Protein AF-A0A812K1C2-F1 (afdb_monomer)

pLDDT: mean 72.88, std 22.51, range [20.0, 98.31]

Structure (mmCIF, N/CA/C/O backbone):
data_AF-A0A812K1C2-F1
#
_entry.id   AF-A0A812K1C2-F1
#
loop_
_atom_site.group_PDB
_atom_site.id
_atom_site.type_symbol
_atom_site.label_atom_id
_atom_site.label_alt_id
_atom_site.label_comp_id
_atom_site.label_asym_id
_atom_site.label_entity_id
_atom_site.label_seq_id
_atom_site.pdbx_PDB_ins_code
_atom_site.Cartn_x
_atom_site.Cartn_y
_atom_site.Cartn_z
_atom_site.occupancy
_atom_site.B_iso_or_equiv
_atom_site.auth_seq_id
_atom_site.auth_comp_id
_atom_site.auth_asym_id
_atom_site.auth_atom_id
_atom_site.pdbx_PDB_model_num
ATOM 1 N N . MET A 1 1 ? -21.497 -8.865 16.937 1.00 51.56 1 MET A N 1
ATOM 2 C CA . MET A 1 1 ? -22.643 -8.606 16.027 1.00 51.56 1 MET A CA 1
ATOM 3 C C . MET A 1 1 ? -22.232 -7.848 14.771 1.00 51.56 1 MET A C 1
ATOM 5 O O . MET A 1 1 ? -22.106 -8.499 13.749 1.00 51.56 1 MET A O 1
ATOM 9 N N . HIS A 1 2 ? -21.986 -6.529 14.787 1.00 61.38 2 HIS A N 1
ATOM 10 C CA . HIS A 1 2 ? -21.668 -5.807 13.533 1.00 61.38 2 HIS A CA 1
ATOM 11 C C . HIS A 1 2 ? -20.323 -6.199 12.898 1.00 61.38 2 HIS A C 1
ATOM 13 O O . HIS A 1 2 ? -20.163 -6.106 11.685 1.00 61.38 2 HIS A O 1
ATOM 19 N N . GLU A 1 3 ? -19.363 -6.646 13.707 1.00 65.81 3 GLU A N 1
ATOM 20 C CA . GLU A 1 3 ? -18.074 -7.149 13.226 1.00 65.81 3 GLU A CA 1
ATOM 21 C C . GLU A 1 3 ? -18.211 -8.500 12.513 1.00 65.81 3 GLU A C 1
ATOM 23 O O . GLU A 1 3 ? -17.747 -8.636 11.386 1.00 65.81 3 GLU A O 1
ATOM 28 N N . ASP A 1 4 ? -18.906 -9.464 13.122 1.00 67.19 4 ASP A N 1
ATOM 29 C CA . ASP A 1 4 ? -19.136 -10.796 12.543 1.00 67.19 4 ASP A CA 1
ATOM 30 C C . ASP A 1 4 ? -19.946 -10.712 11.242 1.00 67.19 4 ASP A C 1
ATOM 32 O O . ASP A 1 4 ? -19.647 -11.402 10.268 1.00 67.19 4 ASP A O 1
ATOM 36 N N . LEU A 1 5 ? -20.930 -9.804 11.201 1.00 67.12 5 LEU A N 1
ATOM 37 C CA . LEU A 1 5 ? -21.699 -9.497 9.995 1.00 67.12 5 LEU A CA 1
ATOM 38 C C . LEU A 1 5 ? -20.804 -8.933 8.886 1.00 67.12 5 LEU A C 1
ATOM 40 O O . LEU A 1 5 ? -20.883 -9.391 7.749 1.00 67.12 5 LEU A O 1
ATOM 44 N N . TYR A 1 6 ? -19.921 -7.985 9.209 1.00 77.19 6 TYR A N 1
ATOM 45 C CA . TYR A 1 6 ? -18.984 -7.437 8.230 1.00 77.19 6 TYR A CA 1
ATOM 46 C C . TYR A 1 6 ? -17.984 -8.484 7.740 1.00 77.19 6 TYR A C 1
ATOM 48 O O . TYR A 1 6 ? -17.755 -8.571 6.541 1.00 77.19 6 TYR A O 1
ATOM 56 N N . LEU A 1 7 ? -17.419 -9.304 8.631 1.00 76.44 7 LEU A N 1
ATOM 57 C CA . LEU A 1 7 ? -16.503 -10.379 8.248 1.00 76.44 7 LEU A CA 1
ATOM 58 C C . LEU A 1 7 ? -17.181 -11.387 7.313 1.00 76.44 7 LEU A C 1
ATOM 60 O O . LEU A 1 7 ? -16.574 -11.778 6.319 1.00 76.44 7 LEU A O 1
ATOM 64 N N . GLY A 1 8 ? -18.439 -11.751 7.583 1.00 71.25 8 GLY A N 1
ATOM 65 C CA . GLY A 1 8 ? -19.233 -12.617 6.708 1.00 71.25 8 GLY A CA 1
ATOM 66 C C . GLY A 1 8 ? -19.495 -12.006 5.327 1.00 71.25 8 GLY A C 1
ATOM 67 O O . GLY A 1 8 ? -19.331 -12.677 4.308 1.00 71.25 8 GLY A O 1
ATOM 68 N N . GLU A 1 9 ? -19.844 -10.718 5.265 1.00 75.00 9 GLU A N 1
ATOM 69 C CA . GLU A 1 9 ? -20.015 -9.997 3.995 1.00 75.00 9 GLU A CA 1
ATOM 70 C C . GLU A 1 9 ? -18.700 -9.851 3.222 1.00 75.00 9 GLU A C 1
ATOM 72 O O . GLU A 1 9 ? -18.677 -9.979 1.997 1.00 75.00 9 GLU A O 1
ATOM 77 N N . LEU A 1 10 ? -17.603 -9.610 3.941 1.00 76.69 10 LEU A N 1
ATOM 78 C CA . LEU A 1 10 ? -16.287 -9.337 3.383 1.00 76.69 10 LEU A CA 1
ATOM 79 C C . LEU A 1 10 ? -15.736 -10.532 2.594 1.00 76.69 10 LEU A C 1
ATOM 81 O O . LEU A 1 10 ? -15.141 -10.357 1.530 1.00 76.69 10 LEU A O 1
ATOM 85 N N . VAL A 1 11 ? -15.926 -11.749 3.103 1.00 78.38 11 VAL A N 1
ATOM 86 C CA . VAL A 1 11 ? -15.395 -12.973 2.482 1.00 78.38 11 VAL A CA 1
ATOM 87 C C . VAL A 1 11 ? -16.332 -13.570 1.427 1.00 78.38 11 VAL A C 1
ATOM 89 O O . VAL A 1 11 ? -15.877 -14.251 0.500 1.00 78.38 11 VAL A O 1
ATOM 92 N N . GLY A 1 12 ? -17.627 -13.248 1.506 1.00 78.31 12 GLY A N 1
ATOM 93 C CA . GLY A 1 12 ? -18.656 -13.742 0.595 1.00 78.31 12 GLY A CA 1
ATOM 94 C C . GLY A 1 12 ? -18.873 -15.257 0.701 1.00 78.31 12 GLY A C 1
ATOM 95 O O . GLY A 1 12 ? -18.413 -15.914 1.622 1.00 78.31 12 GLY A O 1
ATOM 96 N N . LYS A 1 13 ? -19.574 -15.852 -0.274 1.00 76.19 13 LYS A N 1
ATOM 97 C CA . LYS A 1 13 ? -19.960 -17.282 -0.225 1.00 76.19 13 LYS A CA 1
ATOM 98 C C . LYS A 1 13 ? -18.829 -18.276 -0.505 1.00 76.19 13 LYS A C 1
ATOM 100 O O . LYS A 1 13 ? -19.047 -19.473 -0.395 1.00 76.19 13 LYS A O 1
ATOM 105 N N . SER A 1 14 ? -17.680 -17.806 -0.991 1.00 81.25 14 SER A N 1
ATOM 106 C CA . SER A 1 14 ? -16.596 -18.683 -1.473 1.00 81.25 14 SER A CA 1
ATOM 107 C C . SER A 1 14 ? -15.481 -18.874 -0.449 1.00 81.25 14 SER A C 1
ATOM 109 O 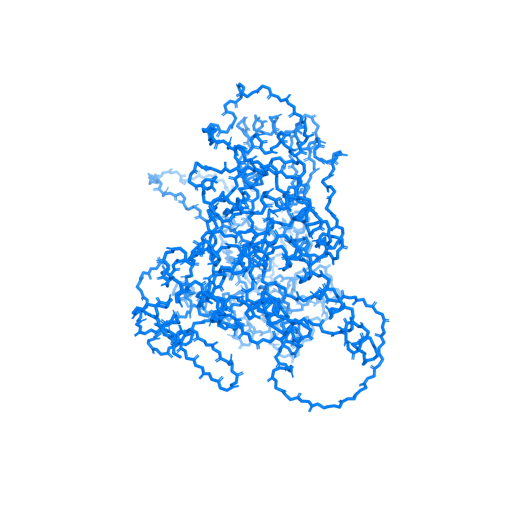O . SER A 1 14 ? -14.630 -19.744 -0.631 1.00 81.25 14 SER A O 1
ATOM 111 N N . LEU A 1 15 ? -15.509 -18.116 0.640 1.00 90.00 15 LEU A N 1
ATOM 112 C CA . LEU A 1 15 ? -14.499 -18.103 1.683 1.00 90.00 15 LEU A CA 1
ATOM 113 C C . LEU A 1 15 ? -15.193 -17.988 3.039 1.00 90.00 15 LEU A C 1
ATOM 115 O O . LEU A 1 15 ? -16.341 -17.565 3.119 1.00 90.00 15 LEU A O 1
ATOM 119 N N . GLU A 1 16 ? -14.490 -18.340 4.101 1.00 91.19 16 GLU A N 1
ATOM 120 C CA . GLU A 1 16 ? -14.975 -18.177 5.468 1.00 91.19 16 GLU A CA 1
ATOM 121 C C . GLU A 1 16 ? -13.846 -17.679 6.373 1.00 91.19 16 GLU A C 1
ATOM 123 O O . GLU A 1 16 ? -12.668 -17.944 6.119 1.00 91.19 16 GLU A O 1
ATOM 128 N N . VAL A 1 17 ? -14.206 -16.951 7.429 1.00 89.25 17 VAL A N 1
ATOM 129 C CA . VAL A 1 17 ? -13.263 -16.538 8.473 1.00 89.25 17 VAL A CA 1
ATOM 130 C C . VAL A 1 17 ? -13.409 -17.491 9.644 1.00 89.25 17 VAL A C 1
ATOM 132 O O . VAL A 1 17 ? -14.507 -17.655 10.173 1.00 89.25 17 VAL A O 1
ATOM 135 N N . ARG A 1 18 ? -12.302 -18.087 10.083 1.00 88.50 18 ARG A N 1
ATOM 136 C CA . ARG A 1 18 ? -12.262 -18.895 11.308 1.00 88.50 18 ARG A CA 1
ATOM 137 C C . ARG A 1 18 ? -11.234 -18.314 12.263 1.00 88.50 18 ARG A C 1
ATOM 139 O O . ARG A 1 18 ? -10.242 -17.741 11.826 1.00 88.50 18 ARG A O 1
ATOM 146 N N . SER A 1 19 ? -11.476 -18.458 13.561 1.00 84.50 19 SER A N 1
ATOM 147 C CA . SER A 1 19 ? -10.510 -18.076 14.595 1.00 84.50 19 SER A CA 1
ATOM 148 C C . SER A 1 19 ? -9.951 -19.325 15.262 1.00 84.50 19 SER A C 1
ATOM 150 O O . SER A 1 19 ? -10.722 -20.194 15.663 1.00 84.50 19 SER A O 1
ATOM 152 N N . THR A 1 20 ? -8.633 -19.401 15.413 1.00 78.06 20 THR A N 1
ATOM 153 C CA . THR A 1 20 ? -7.959 -20.428 16.212 1.00 78.06 20 THR A CA 1
ATOM 154 C C . THR A 1 20 ? -7.197 -19.775 17.368 1.00 78.06 20 THR A C 1
ATOM 156 O O . THR A 1 20 ? -6.711 -18.649 17.220 1.00 78.06 20 THR A O 1
ATOM 159 N N . PRO A 1 21 ? -7.059 -20.446 18.527 1.00 73.62 21 PRO A N 1
ATOM 160 C CA . PRO A 1 21 ? -6.290 -19.908 19.653 1.00 73.62 21 PRO A CA 1
ATOM 161 C C . PRO A 1 21 ? -4.823 -19.621 19.304 1.00 73.62 21 PRO A C 1
ATOM 163 O O . PRO A 1 21 ? -4.216 -18.714 19.864 1.00 73.62 21 PRO A O 1
ATOM 166 N N . GLU A 1 22 ? -4.257 -20.394 18.377 1.00 73.19 22 GLU A N 1
ATOM 167 C CA . GLU A 1 22 ? -2.833 -20.367 18.040 1.00 73.19 22 GLU A CA 1
ATOM 168 C C . GLU A 1 22 ? -2.488 -19.332 16.967 1.00 73.19 22 GLU A C 1
ATOM 170 O O . GLU A 1 22 ? -1.440 -18.696 17.055 1.00 73.19 22 GLU A O 1
ATOM 175 N N . ARG A 1 23 ? -3.353 -19.162 15.955 1.00 70.62 23 ARG A N 1
ATOM 176 C CA . ARG A 1 23 ? -3.088 -18.307 14.782 1.00 70.62 23 ARG A CA 1
ATOM 177 C C . ARG A 1 23 ? -3.986 -17.076 14.704 1.00 70.62 23 ARG A C 1
ATOM 179 O O . ARG A 1 23 ? -3.799 -16.239 13.831 1.00 70.62 23 ARG A O 1
ATOM 186 N N . GLY A 1 24 ? -4.948 -16.932 15.614 1.00 82.06 24 GLY A N 1
ATOM 187 C CA . GLY A 1 24 ? -5.941 -15.868 15.533 1.00 82.06 24 GLY A CA 1
ATOM 188 C C . GLY A 1 24 ? -6.900 -16.101 14.367 1.00 82.06 24 GLY A C 1
ATOM 189 O O . GLY A 1 24 ? -7.344 -17.225 14.140 1.00 82.06 24 GLY A O 1
ATOM 190 N N . ARG A 1 25 ? -7.265 -15.036 13.648 1.00 85.50 25 ARG A N 1
ATOM 191 C CA . ARG A 1 25 ? -8.175 -15.126 12.496 1.00 85.50 25 ARG A CA 1
ATOM 192 C C . AR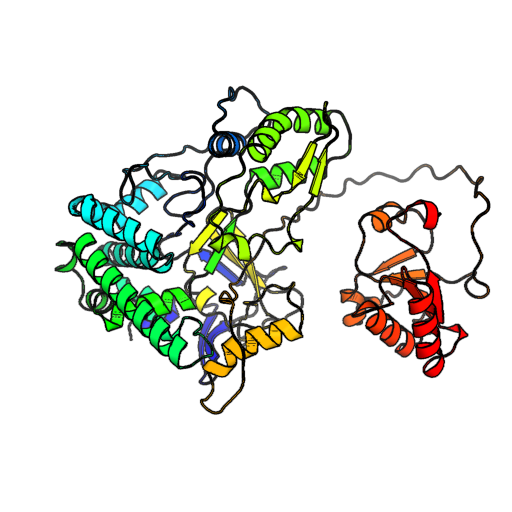G A 1 25 ? -7.429 -15.639 11.269 1.00 85.50 25 ARG A C 1
ATOM 194 O O . ARG A 1 25 ? -6.306 -15.223 11.023 1.00 85.50 25 ARG A O 1
ATOM 201 N N . GLY A 1 26 ? -8.077 -16.505 10.503 1.00 88.31 26 GLY A N 1
ATOM 202 C CA . GLY A 1 26 ? -7.589 -17.016 9.229 1.00 88.31 26 GLY A CA 1
ATOM 203 C C . GLY A 1 26 ? -8.703 -17.062 8.189 1.00 88.31 26 GLY A C 1
ATOM 204 O O . GLY A 1 26 ? -9.886 -17.181 8.529 1.00 88.31 26 GLY A O 1
ATOM 205 N N . LEU A 1 27 ? -8.317 -16.978 6.920 1.00 91.75 27 LEU A N 1
ATOM 206 C CA . LEU A 1 27 ? -9.202 -17.107 5.767 1.00 91.75 27 LEU A CA 1
ATOM 207 C C . LEU A 1 27 ? -9.172 -18.548 5.252 1.00 91.75 27 LEU A C 1
ATOM 209 O O . LEU A 1 27 ? -8.099 -19.088 5.014 1.00 91.75 27 LEU A O 1
ATOM 213 N N . TYR A 1 28 ? -10.331 -19.169 5.055 1.00 93.31 28 TYR A N 1
ATOM 214 C CA . TYR A 1 28 ? -10.440 -20.575 4.658 1.00 93.31 28 TYR A CA 1
ATOM 215 C C . TYR A 1 28 ? -11.258 -20.718 3.375 1.00 93.31 28 TYR A C 1
ATOM 217 O O . TYR A 1 28 ? -12.213 -19.973 3.136 1.00 93.31 28 TYR A O 1
ATOM 225 N N . ALA A 1 29 ? -10.884 -21.681 2.534 1.00 92.88 29 ALA A N 1
ATOM 226 C CA . ALA A 1 29 ? -11.627 -22.000 1.321 1.00 92.88 29 ALA A CA 1
ATOM 227 C C . ALA A 1 29 ? -12.909 -22.771 1.657 1.00 92.88 29 ALA A C 1
ATOM 229 O O . ALA A 1 29 ? -12.854 -23.789 2.335 1.00 92.88 29 ALA A O 1
ATOM 230 N N . THR A 1 30 ? -14.060 -22.359 1.124 1.00 92.19 30 THR A N 1
ATOM 231 C CA . THR A 1 30 ? -15.319 -23.136 1.272 1.00 92.19 30 THR A CA 1
ATOM 232 C C . THR A 1 30 ? -15.575 -24.073 0.091 1.00 92.19 30 THR A C 1
ATOM 234 O O . THR A 1 30 ? -16.379 -24.997 0.175 1.00 92.19 30 THR A O 1
ATOM 237 N N . LYS A 1 31 ? -14.874 -23.849 -1.024 1.00 89.94 31 LYS A N 1
ATOM 238 C CA . LYS A 1 31 ? -14.957 -24.632 -2.257 1.00 89.94 31 LYS A CA 1
ATOM 239 C C . LYS A 1 31 ? -13.585 -24.725 -2.915 1.00 89.94 31 LYS A C 1
ATOM 241 O O . LYS A 1 31 ? -12.725 -23.879 -2.675 1.00 89.94 31 LYS A O 1
ATOM 246 N N . ARG A 1 32 ? -13.405 -25.723 -3.781 1.00 89.56 32 ARG A N 1
ATOM 247 C CA . ARG A 1 32 ? -12.195 -25.852 -4.598 1.00 89.56 32 ARG A CA 1
ATOM 248 C C . ARG A 1 32 ? -12.115 -24.695 -5.612 1.00 89.56 32 ARG A C 1
ATOM 250 O O . ARG A 1 32 ? -13.119 -24.445 -6.290 1.00 89.56 32 ARG A O 1
ATOM 257 N N . PRO A 1 33 ? -10.979 -23.985 -5.727 1.00 86.69 33 PRO A N 1
ATOM 258 C CA . PRO A 1 33 ? -10.772 -22.989 -6.775 1.00 86.69 33 PRO A CA 1
ATOM 259 C C . PRO A 1 33 ? -10.790 -23.620 -8.175 1.00 86.69 33 PRO A C 1
ATOM 261 O O . PRO A 1 33 ? -10.485 -24.801 -8.338 1.00 86.69 33 PRO A O 1
ATOM 264 N N . VAL A 1 34 ? -11.158 -22.834 -9.189 1.00 82.50 34 VAL A N 1
ATOM 265 C CA . VAL A 1 34 ? -11.259 -23.279 -10.590 1.00 82.50 34 VAL A CA 1
ATOM 266 C C . VAL A 1 34 ? -10.359 -22.398 -11.463 1.00 82.50 34 VAL A C 1
ATOM 268 O O . VAL A 1 34 ? -10.327 -21.184 -11.270 1.00 82.50 34 VAL A O 1
ATOM 271 N N . GLY A 1 35 ? -9.650 -22.999 -12.426 1.00 79.75 35 GLY A N 1
ATOM 272 C CA . GLY A 1 35 ? -8.746 -22.314 -13.365 1.00 79.75 35 GLY A CA 1
ATOM 273 C C . GLY A 1 35 ? -7.274 -22.726 -13.218 1.00 79.75 35 GLY A C 1
ATOM 274 O O . GLY A 1 35 ? -6.915 -23.433 -12.279 1.00 79.75 35 GLY A O 1
ATOM 275 N N . GLN A 1 36 ? -6.425 -22.292 -14.157 1.00 76.31 36 GLN A N 1
ATOM 276 C CA . GLN A 1 36 ? -4.967 -22.477 -14.115 1.00 76.31 36 GLN A CA 1
ATOM 277 C C . GLN A 1 36 ? -4.241 -21.200 -14.596 1.00 76.31 36 GLN A C 1
ATOM 279 O O . GLN A 1 36 ? -4.304 -20.906 -15.791 1.00 76.31 36 GLN A O 1
ATOM 284 N N . PRO A 1 37 ? -3.551 -20.451 -13.706 1.00 76.00 37 PRO A N 1
ATOM 285 C CA . PRO A 1 37 ? -3.630 -20.544 -12.243 1.00 76.00 37 PRO A CA 1
ATOM 286 C C . PRO A 1 37 ? -5.033 -20.161 -11.741 1.00 76.00 37 PRO A C 1
ATOM 288 O O . PRO A 1 37 ? -5.716 -19.328 -12.339 1.00 76.00 37 PRO A O 1
ATOM 291 N N . ALA A 1 38 ? -5.498 -20.786 -10.658 1.00 88.38 38 ALA A N 1
ATOM 292 C CA . ALA A 1 38 ? -6.827 -20.494 -10.130 1.00 88.38 38 ALA A CA 1
ATOM 293 C C . ALA A 1 38 ? -6.837 -19.146 -9.392 1.00 88.38 38 ALA A C 1
ATOM 295 O O . ALA A 1 38 ? -6.078 -18.935 -8.443 1.00 88.38 38 ALA A O 1
ATOM 296 N N . LEU A 1 39 ? -7.730 -18.244 -9.803 1.00 91.81 39 LEU A N 1
ATOM 297 C CA . LEU A 1 39 ? -7.978 -16.978 -9.117 1.00 91.81 39 LEU A CA 1
ATOM 298 C C . LEU A 1 39 ? -8.861 -17.222 -7.888 1.00 91.81 39 LEU A C 1
ATOM 300 O O . LEU A 1 39 ? -10.021 -17.614 -8.022 1.00 91.81 39 LEU A O 1
ATOM 304 N N . ILE A 1 40 ? -8.334 -16.959 -6.691 1.00 92.19 40 ILE A N 1
ATOM 305 C CA . ILE A 1 40 ? -9.092 -17.077 -5.439 1.00 92.19 40 ILE A CA 1
ATOM 306 C C . ILE A 1 40 ? -10.018 -15.870 -5.287 1.00 92.19 40 ILE A C 1
ATOM 308 O O . ILE A 1 40 ? -11.229 -16.023 -5.115 1.00 92.19 40 ILE A O 1
ATOM 312 N N . PHE A 1 41 ? -9.454 -14.661 -5.342 1.00 91.88 41 PHE A N 1
ATOM 313 C CA . PHE A 1 41 ? -10.212 -13.415 -5.340 1.00 91.88 41 PHE A CA 1
ATOM 314 C C . PHE A 1 41 ? -9.386 -12.219 -5.805 1.00 91.88 41 PHE A C 1
ATOM 316 O O . PHE A 1 41 ? -8.159 -12.244 -5.800 1.00 91.88 41 PHE A O 1
ATOM 323 N N . THR A 1 42 ? -10.095 -11.145 -6.148 1.00 91.25 42 THR A N 1
ATOM 324 C CA . THR A 1 42 ? -9.523 -9.812 -6.342 1.00 91.25 42 THR A CA 1
ATOM 325 C C . THR A 1 42 ? -10.031 -8.857 -5.274 1.00 91.25 42 THR A C 1
ATOM 327 O O . THR A 1 42 ? -11.198 -8.943 -4.877 1.00 91.25 42 THR A O 1
ATOM 330 N N . GLU A 1 43 ? -9.205 -7.907 -4.852 1.00 89.94 43 GLU A N 1
ATOM 331 C CA . GLU A 1 43 ? -9.591 -6.891 -3.871 1.00 89.94 43 GLU A CA 1
ATOM 332 C C . GLU A 1 43 ? -8.936 -5.542 -4.203 1.00 89.94 43 GLU A C 1
ATOM 334 O O . GLU A 1 43 ? -7.799 -5.480 -4.656 1.00 89.94 43 GLU A O 1
ATOM 339 N N . SER A 1 44 ? -9.669 -4.444 -4.018 1.00 89.31 44 SER A N 1
ATOM 340 C CA . SER A 1 44 ? -9.096 -3.089 -4.051 1.00 89.31 44 SER A CA 1
ATOM 341 C C . SER A 1 44 ? -8.751 -2.652 -2.635 1.00 89.31 44 SER A C 1
ATOM 343 O O . SER A 1 44 ? -9.394 -3.099 -1.687 1.00 89.31 44 SER A O 1
ATOM 345 N N . SER A 1 45 ? -7.807 -1.725 -2.488 1.00 89.69 45 SER A N 1
ATOM 346 C CA . SER A 1 45 ? -7.513 -1.159 -1.172 1.00 89.69 45 SER A CA 1
ATOM 347 C C . SER A 1 45 ? -8.749 -0.520 -0.526 1.00 89.69 45 SER A C 1
ATOM 349 O O . SER A 1 45 ? -9.635 0.011 -1.207 1.00 89.69 45 SER A O 1
ATOM 351 N N . LEU A 1 46 ? -8.817 -0.563 0.805 1.00 89.81 46 LEU A N 1
ATOM 352 C CA . LEU A 1 46 ? -9.921 -0.022 1.592 1.00 89.81 46 LEU A CA 1
ATOM 353 C C . LEU A 1 46 ? -10.124 1.468 1.280 1.00 89.81 46 LEU A C 1
ATOM 355 O O . LEU A 1 46 ? -9.211 2.284 1.422 1.00 89.81 46 LEU A O 1
ATOM 359 N N . GLY A 1 47 ? -11.319 1.817 0.798 1.00 85.12 47 GLY A N 1
ATOM 360 C CA . GLY A 1 47 ? -11.643 3.174 0.346 1.00 85.12 47 GLY A CA 1
ATOM 361 C C . GLY A 1 47 ? -10.818 3.667 -0.850 1.00 85.12 47 GLY A C 1
ATOM 362 O O . GLY A 1 47 ? -10.796 4.867 -1.114 1.00 85.12 47 GLY A O 1
ATOM 363 N N . LYS A 1 48 ? -10.116 2.766 -1.554 1.00 84.75 48 LYS A N 1
ATOM 364 C CA . LYS A 1 48 ? -9.076 3.073 -2.549 1.00 84.75 48 LYS A CA 1
ATOM 365 C C . LYS A 1 48 ? -7.978 3.982 -1.997 1.00 84.75 48 LYS A C 1
ATOM 367 O O . LYS A 1 48 ? -7.393 4.752 -2.750 1.00 84.75 48 LYS A O 1
ATOM 372 N N . ILE A 1 49 ? -7.735 3.948 -0.686 1.00 87.25 49 ILE A N 1
ATOM 373 C CA . ILE A 1 49 ? -6.761 4.816 -0.035 1.00 87.25 49 ILE A CA 1
ATOM 374 C C . ILE A 1 49 ? -5.395 4.144 -0.057 1.00 87.25 49 ILE A C 1
ATOM 376 O O . ILE A 1 49 ? -5.172 3.137 0.613 1.00 87.25 49 ILE A O 1
ATOM 380 N N . ILE A 1 50 ? -4.459 4.773 -0.766 1.00 86.38 50 ILE A N 1
ATOM 381 C CA . ILE A 1 50 ? -3.036 4.452 -0.693 1.00 86.38 50 ILE A CA 1
ATOM 382 C C . ILE A 1 50 ? -2.278 5.642 -0.096 1.00 86.38 50 ILE A C 1
ATOM 384 O O . ILE A 1 50 ? -2.481 6.812 -0.451 1.00 86.38 50 ILE A O 1
ATOM 388 N N . GLN A 1 51 ? -1.398 5.355 0.860 1.00 86.06 51 GLN A N 1
ATOM 389 C CA . GLN A 1 51 ? -0.461 6.322 1.410 1.00 86.06 51 GLN A CA 1
ATOM 390 C C . GLN A 1 51 ? 0.919 6.110 0.790 1.00 86.06 51 GLN A C 1
ATOM 392 O O . GLN A 1 51 ? 1.681 5.265 1.241 1.00 86.06 51 GLN A O 1
ATOM 397 N N . VAL A 1 52 ? 1.234 6.899 -0.237 1.00 76.38 52 VAL A N 1
ATOM 398 C CA . VAL A 1 52 ? 2.547 6.889 -0.903 1.00 76.38 52 VAL A CA 1
ATOM 399 C C . VAL A 1 52 ? 3.642 7.368 0.060 1.00 76.38 52 VAL A C 1
ATOM 401 O O . VAL A 1 52 ? 3.401 8.278 0.868 1.00 76.38 52 VAL A O 1
ATOM 404 N N . SER A 1 53 ? 4.829 6.758 -0.026 1.00 68.00 53 SER A N 1
ATOM 405 C CA . SER A 1 53 ? 5.997 7.147 0.773 1.00 68.00 53 SER A CA 1
ATOM 406 C C . SER A 1 53 ? 6.417 8.599 0.468 1.00 68.00 53 SER A C 1
ATOM 408 O O . SER A 1 53 ? 6.321 9.041 -0.684 1.00 68.00 53 SER A O 1
ATOM 410 N N . PRO A 1 54 ? 6.864 9.383 1.472 1.00 60.38 54 PRO A N 1
ATOM 411 C CA . PRO A 1 54 ? 7.317 10.760 1.275 1.00 60.38 54 PRO A CA 1
ATOM 412 C C . PRO A 1 54 ? 8.525 10.917 0.341 1.00 60.38 54 PRO A C 1
ATOM 414 O O . PRO A 1 54 ? 8.709 12.022 -0.167 1.00 60.38 54 PRO A O 1
ATOM 417 N N . CYS A 1 55 ? 9.315 9.856 0.134 1.00 53.44 55 CYS A N 1
ATOM 418 C CA . CYS A 1 55 ? 10.560 9.867 -0.640 1.00 53.44 55 CYS A CA 1
ATOM 419 C C . CYS A 1 55 ? 10.353 10.072 -2.152 1.00 53.44 55 CYS A C 1
ATOM 421 O O . CYS A 1 55 ? 11.277 10.449 -2.864 1.00 53.44 55 CYS A O 1
ATOM 423 N N . TYR A 1 56 ? 9.135 9.884 -2.671 1.00 60.47 56 TYR A N 1
ATOM 424 C CA . TYR A 1 56 ? 8.866 10.105 -4.092 1.00 60.47 56 TYR A CA 1
ATOM 425 C C . TYR A 1 56 ? 8.614 11.581 -4.399 1.00 60.47 56 TYR A C 1
ATOM 427 O O . TYR A 1 56 ? 7.792 12.248 -3.755 1.00 60.47 56 TYR A O 1
ATOM 435 N N . LYS A 1 57 ? 9.251 12.082 -5.471 1.00 60.75 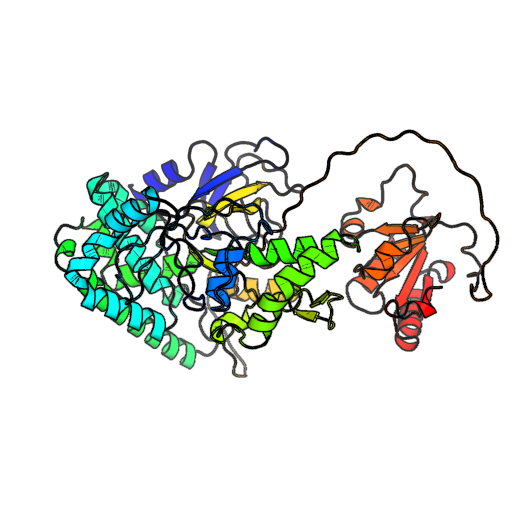57 LYS A N 1
ATOM 436 C CA . LYS A 1 57 ? 8.864 13.359 -6.084 1.00 60.75 57 LYS A CA 1
ATOM 437 C C . LYS A 1 57 ? 7.359 13.318 -6.363 1.00 60.75 57 LYS A C 1
ATOM 439 O O . LYS A 1 57 ? 6.845 12.434 -7.049 1.00 60.75 57 LYS A O 1
ATOM 444 N N . ARG A 1 58 ? 6.637 14.266 -5.764 1.00 64.50 58 ARG A N 1
ATOM 445 C CA . ARG A 1 58 ? 5.171 14.311 -5.803 1.00 64.50 58 ARG A CA 1
ATOM 446 C C . ARG A 1 58 ? 4.675 14.350 -7.243 1.00 64.50 58 ARG A C 1
ATOM 448 O O . ARG A 1 58 ? 5.148 15.161 -8.032 1.00 64.50 58 ARG A O 1
ATOM 455 N N . GLY A 1 59 ? 3.664 13.534 -7.527 1.00 72.75 59 GLY A N 1
ATOM 456 C CA . GLY A 1 59 ? 2.921 13.575 -8.783 1.00 72.75 59 GLY A CA 1
ATOM 457 C C . GLY A 1 59 ? 3.092 12.359 -9.687 1.00 72.75 59 GLY A C 1
ATOM 458 O O . GLY A 1 59 ? 2.399 12.277 -10.683 1.00 72.75 59 GLY A O 1
ATOM 459 N N . LEU A 1 60 ? 3.939 11.390 -9.349 1.00 80.25 60 LEU A N 1
ATOM 460 C CA . LEU A 1 60 ? 4.117 10.201 -10.194 1.00 80.25 60 LEU A CA 1
ATOM 461 C C . LEU A 1 60 ? 3.014 9.143 -10.020 1.00 80.25 60 LEU A C 1
ATOM 463 O O . LEU A 1 60 ? 2.870 8.257 -10.853 1.00 80.25 60 LEU A O 1
ATOM 467 N N . ALA A 1 61 ? 2.209 9.253 -8.963 1.00 83.81 61 ALA A N 1
ATOM 468 C CA . ALA A 1 61 ? 1.092 8.361 -8.682 1.00 83.81 61 ALA A CA 1
ATOM 469 C C . ALA A 1 61 ? -0.142 9.143 -8.211 1.00 83.81 61 ALA A C 1
ATOM 471 O O . ALA A 1 61 ? -0.038 10.226 -7.622 1.00 83.81 61 ALA A O 1
ATOM 472 N N . CYS A 1 62 ? -1.323 8.575 -8.453 1.00 87.38 62 CYS A N 1
ATOM 473 C CA . CYS A 1 62 ? -2.600 9.119 -8.033 1.00 87.38 62 CYS A CA 1
ATOM 474 C C . CYS A 1 62 ? -2.639 9.239 -6.509 1.00 87.38 62 CYS A C 1
ATOM 476 O O . CYS A 1 62 ? -2.403 8.277 -5.782 1.00 87.38 62 CYS A O 1
ATOM 478 N N . SER A 1 63 ? -3.012 10.420 -6.018 1.00 87.81 63 SER A N 1
ATOM 479 C CA . SER A 1 63 ? -3.036 10.723 -4.581 1.00 87.81 63 SER A CA 1
ATOM 480 C C . SER A 1 63 ? -4.138 9.992 -3.799 1.00 87.81 63 SER A C 1
ATOM 482 O O . SER A 1 63 ? -4.134 10.042 -2.566 1.00 87.81 63 SER A O 1
ATOM 484 N N . LEU A 1 64 ? -5.074 9.341 -4.503 1.00 88.88 64 LEU A N 1
ATOM 485 C CA . LEU A 1 64 ? -6.083 8.452 -3.930 1.00 88.88 64 LEU A CA 1
ATOM 486 C C . LEU A 1 64 ? -5.661 6.986 -4.103 1.00 88.88 64 LEU A C 1
ATOM 488 O O . LEU A 1 64 ? -5.173 6.391 -3.146 1.00 88.88 64 LEU A O 1
ATOM 492 N N . CYS A 1 65 ? -5.791 6.442 -5.320 1.00 85.62 65 CYS A N 1
ATOM 493 C CA . CYS A 1 65 ? -5.660 5.006 -5.590 1.00 85.62 65 CYS A CA 1
ATOM 494 C C . CYS A 1 65 ? -4.233 4.513 -5.854 1.00 85.62 65 CYS A C 1
ATOM 496 O O . CYS A 1 65 ? -4.048 3.323 -6.067 1.00 85.62 65 CYS A O 1
ATOM 498 N N . GLY A 1 66 ? -3.232 5.397 -5.894 1.00 82.25 66 GLY A N 1
ATOM 499 C CA . GLY A 1 66 ? -1.844 5.022 -6.181 1.00 82.25 66 GLY A CA 1
ATOM 500 C C . GLY A 1 66 ? -1.554 4.604 -7.627 1.00 82.25 66 GLY A C 1
ATOM 501 O O . GLY A 1 66 ? -0.415 4.254 -7.906 1.00 82.25 66 GLY A O 1
ATOM 502 N N . HIS A 1 67 ? -2.529 4.683 -8.543 1.00 82.88 67 HIS A N 1
ATOM 503 C CA . HIS A 1 67 ? -2.309 4.440 -9.974 1.00 82.88 67 HIS A CA 1
ATOM 504 C C . HIS A 1 67 ? -1.191 5.330 -10.516 1.00 82.88 67 HIS A C 1
ATOM 506 O O . HIS A 1 67 ? -1.206 6.539 -10.272 1.00 82.88 67 HIS A O 1
ATOM 512 N N . VAL A 1 68 ? -0.245 4.751 -11.250 1.00 81.12 68 VAL A N 1
ATOM 513 C CA . VAL A 1 68 ? 0.865 5.505 -11.841 1.00 81.12 68 VAL A CA 1
ATOM 514 C C . VAL A 1 68 ? 0.322 6.520 -12.852 1.00 81.12 68 VAL A C 1
ATOM 516 O O . VAL A 1 68 ? -0.601 6.221 -13.602 1.00 81.12 68 VAL A O 1
ATOM 519 N N . LEU A 1 69 ? 0.842 7.747 -12.831 1.00 81.81 69 LEU A N 1
ATOM 520 C CA . LEU A 1 69 ? 0.329 8.854 -13.639 1.00 81.81 69 LEU A CA 1
ATOM 521 C C . LEU A 1 69 ? 1.235 9.172 -14.823 1.00 81.81 69 LEU A C 1
ATOM 523 O O . LEU A 1 69 ? 2.456 9.256 -14.680 1.00 81.81 69 LEU A O 1
ATOM 527 N N . GLY A 1 70 ? 0.594 9.475 -15.953 1.00 79.81 70 GLY A N 1
ATOM 528 C CA . GLY A 1 70 ? 1.257 9.948 -17.160 1.00 79.81 70 GLY A CA 1
ATOM 529 C C . GLY A 1 70 ? 2.042 8.864 -17.893 1.00 79.81 70 GLY A C 1
ATOM 530 O O . GLY A 1 70 ? 2.289 7.774 -17.377 1.00 79.81 70 GLY A O 1
ATOM 531 N N . SER A 1 71 ? 2.464 9.200 -19.110 1.00 78.06 71 SER A N 1
ATOM 532 C CA . SER A 1 71 ? 3.343 8.345 -19.906 1.00 78.06 71 SER A CA 1
ATOM 533 C C . SER A 1 71 ? 4.740 8.240 -19.272 1.00 78.06 71 SER A C 1
ATOM 535 O O . SER A 1 71 ? 5.124 9.098 -18.463 1.00 78.06 71 SER A O 1
ATOM 537 N N . PRO A 1 72 ? 5.565 7.251 -19.655 1.00 78.94 72 PRO A N 1
ATOM 538 C CA . PRO A 1 72 ? 6.928 7.166 -19.143 1.00 78.94 72 PRO A CA 1
ATOM 539 C C . PRO A 1 72 ? 7.775 8.406 -19.497 1.00 78.94 72 PRO A C 1
ATOM 541 O O . PRO A 1 72 ? 8.584 8.836 -18.675 1.00 78.94 72 PRO A O 1
ATOM 544 N N . VAL A 1 73 ? 7.529 9.073 -20.639 1.00 78.62 73 VAL A N 1
ATOM 545 C CA . VAL A 1 73 ? 8.147 10.382 -20.958 1.00 78.62 73 VAL A CA 1
ATOM 546 C C . VAL A 1 73 ? 7.767 11.436 -19.919 1.00 78.62 73 VAL A C 1
ATOM 548 O O . VAL A 1 73 ? 8.635 12.144 -19.411 1.00 78.62 73 VAL A O 1
ATOM 551 N N . TRP A 1 74 ? 6.484 11.534 -19.563 1.00 81.12 74 TRP A N 1
ATOM 552 C CA . TRP A 1 74 ? 6.029 12.484 -18.547 1.00 81.12 74 TRP A CA 1
ATOM 553 C C . TRP A 1 74 ? 6.677 12.210 -17.183 1.00 81.12 74 TRP A C 1
ATOM 555 O O . TRP A 1 74 ? 7.113 13.136 -16.494 1.00 81.12 74 TRP A O 1
ATOM 565 N N . GLN A 1 75 ? 6.808 10.937 -16.806 1.00 81.94 75 GLN A N 1
ATOM 566 C CA . GLN A 1 75 ? 7.492 10.549 -15.574 1.00 81.94 75 GLN A CA 1
ATOM 567 C C . GLN A 1 75 ? 8.978 10.921 -15.606 1.00 81.94 75 GLN A C 1
ATOM 569 O O . GLN A 1 75 ? 9.471 11.508 -14.643 1.00 81.94 75 GLN A O 1
ATOM 574 N N . LEU A 1 76 ? 9.681 10.676 -16.716 1.00 82.12 76 LEU A N 1
ATOM 575 C CA . LEU A 1 76 ? 11.073 11.101 -16.906 1.00 82.12 76 LEU A CA 1
ATOM 576 C C . LEU A 1 76 ? 11.228 12.624 -16.807 1.00 82.12 76 LEU A C 1
ATOM 578 O O . LEU A 1 76 ? 12.151 13.099 -16.143 1.00 82.12 76 LEU A O 1
ATOM 582 N N . GLN A 1 77 ? 10.302 13.396 -17.382 1.00 82.31 77 GLN A N 1
ATOM 583 C CA . GLN A 1 77 ? 10.272 14.857 -17.250 1.00 82.31 77 GLN A CA 1
ATOM 584 C C . GLN A 1 77 ? 10.106 15.290 -15.791 1.00 82.31 77 GLN A C 1
ATOM 586 O O . GLN A 1 77 ? 10.813 16.181 -15.319 1.00 82.31 77 GLN A O 1
ATOM 591 N N . LYS A 1 78 ? 9.209 14.644 -15.037 1.00 81.12 78 LYS A N 1
ATOM 592 C CA . LYS A 1 78 ? 9.021 14.925 -13.605 1.00 81.12 78 LYS A CA 1
ATOM 593 C C . LYS A 1 78 ? 10.220 14.521 -12.751 1.00 81.12 78 LYS A C 1
ATOM 595 O O . LYS A 1 78 ? 10.552 15.233 -11.803 1.00 81.12 78 LYS A O 1
ATOM 600 N N . LEU A 1 79 ? 10.869 13.406 -13.073 1.00 80.00 79 LEU A N 1
ATOM 601 C CA . LEU A 1 79 ? 12.028 12.907 -12.338 1.00 80.00 79 LEU A CA 1
ATOM 602 C C . LEU A 1 79 ? 13.273 13.768 -12.582 1.00 80.00 79 LEU A C 1
ATOM 604 O O . LEU A 1 79 ? 13.942 14.148 -11.621 1.00 80.00 79 LEU A O 1
ATOM 608 N N . THR A 1 80 ? 13.545 14.132 -13.835 1.00 80.94 80 THR A N 1
ATOM 609 C CA . THR A 1 80 ? 14.750 14.884 -14.237 1.00 80.94 80 THR A CA 1
ATOM 610 C C . THR A 1 80 ? 14.589 16.402 -14.182 1.00 80.94 80 THR A C 1
ATOM 612 O O . THR A 1 80 ? 15.582 17.113 -14.065 1.00 80.94 80 THR A O 1
ATOM 615 N N . GLY A 1 81 ? 13.360 16.915 -14.282 1.00 76.94 81 GLY A N 1
ATOM 616 C CA . GLY A 1 81 ? 13.092 18.342 -14.480 1.00 76.94 81 GLY A CA 1
ATOM 617 C C . GLY A 1 81 ? 13.380 18.844 -15.901 1.00 76.94 81 GLY A C 1
ATOM 618 O O . GLY A 1 81 ? 13.179 20.026 -16.174 1.00 76.94 81 GLY A O 1
ATOM 619 N N . LEU A 1 82 ? 13.826 17.976 -16.816 1.00 76.31 82 LEU A N 1
ATOM 620 C CA . LEU A 1 82 ? 14.068 18.334 -18.210 1.00 76.31 82 LEU A CA 1
ATOM 621 C C . LEU A 1 82 ? 12.736 18.432 -18.962 1.00 76.31 82 LEU A C 1
ATOM 623 O O . LEU A 1 82 ? 11.934 17.502 -18.953 1.00 76.31 82 LEU A O 1
ATOM 627 N N . GLN A 1 83 ? 12.507 19.551 -19.648 1.00 68.12 83 GLN A N 1
ATOM 628 C CA . GLN A 1 83 ? 11.403 19.704 -20.595 1.00 68.12 83 GLN A CA 1
ATOM 629 C C . GLN A 1 83 ? 11.931 19.430 -22.004 1.00 68.12 83 GLN A C 1
ATOM 631 O O . GLN A 1 83 ? 12.760 20.178 -22.519 1.00 68.12 83 GLN A O 1
ATOM 636 N N . ARG A 1 84 ? 11.462 18.351 -22.635 1.00 62.62 84 ARG A N 1
ATOM 637 C CA . ARG A 1 84 ? 11.673 18.084 -24.066 1.00 62.62 84 ARG A CA 1
ATOM 638 C C . ARG A 1 84 ? 10.319 18.073 -24.764 1.00 62.62 84 ARG A C 1
ATOM 640 O O . ARG A 1 84 ? 9.346 17.614 -24.165 1.00 62.62 84 ARG A O 1
ATOM 647 N N . ARG A 1 85 ? 10.252 18.594 -25.997 1.00 52.09 85 ARG A N 1
ATOM 648 C CA . ARG A 1 85 ? 9.026 18.543 -26.809 1.00 52.09 85 ARG A CA 1
ATOM 649 C C . ARG A 1 85 ? 8.561 17.094 -26.923 1.00 52.09 85 ARG A C 1
ATOM 651 O O . ARG A 1 85 ? 9.361 16.218 -27.228 1.00 52.09 85 ARG A O 1
ATOM 658 N N . ALA A 1 86 ? 7.273 16.885 -26.673 1.00 48.31 86 ALA A N 1
ATOM 659 C CA . ALA A 1 86 ? 6.590 15.601 -26.776 1.00 48.31 86 ALA A CA 1
ATOM 660 C C . ALA A 1 86 ? 6.337 15.167 -28.234 1.00 48.31 86 ALA A C 1
ATOM 662 O O . ALA A 1 86 ? 5.555 14.254 -28.451 1.00 48.31 86 ALA A O 1
ATOM 663 N N . ASP A 1 87 ? 7.011 15.778 -29.220 1.00 42.94 87 ASP A N 1
ATOM 664 C CA . ASP A 1 87 ? 6.936 15.416 -30.652 1.00 42.94 87 ASP A CA 1
ATOM 665 C C . ASP A 1 87 ? 7.594 14.057 -30.951 1.00 42.94 87 ASP A C 1
ATOM 667 O O . ASP A 1 87 ? 7.837 13.688 -32.096 1.00 42.94 87 ASP A O 1
ATOM 671 N N . SER A 1 88 ? 7.963 13.330 -29.906 1.00 46.66 88 SER A N 1
ATOM 672 C CA . SER A 1 88 ? 8.671 12.083 -29.994 1.00 46.66 88 SER A CA 1
ATOM 673 C C . SER A 1 88 ? 7.673 10.956 -29.728 1.00 46.66 88 SER A C 1
ATOM 675 O O . SER A 1 88 ? 7.389 10.637 -28.571 1.00 46.66 88 SER A O 1
ATOM 677 N N . ASP A 1 89 ? 7.199 10.314 -30.795 1.00 51.38 89 ASP A N 1
ATOM 678 C CA . ASP A 1 89 ? 6.399 9.072 -30.797 1.00 51.38 89 ASP A CA 1
ATOM 679 C C . ASP A 1 89 ? 7.111 7.874 -30.119 1.00 51.38 89 ASP A C 1
ATOM 681 O O . ASP A 1 89 ? 6.675 6.732 -30.233 1.00 51.38 89 ASP A O 1
ATOM 685 N N . ILE A 1 90 ? 8.209 8.120 -29.388 1.00 50.19 90 ILE A N 1
ATOM 686 C CA . ILE A 1 90 ? 9.146 7.158 -28.787 1.00 50.19 90 ILE A CA 1
ATOM 687 C C . ILE A 1 90 ? 8.425 6.051 -28.024 1.00 50.19 90 ILE A C 1
ATOM 689 O O . ILE A 1 90 ? 8.905 4.924 -28.019 1.00 50.19 90 ILE A O 1
ATOM 693 N N . LEU A 1 91 ? 7.297 6.371 -27.383 1.00 56.75 91 LEU A N 1
ATOM 694 C CA . LEU A 1 91 ? 6.523 5.425 -26.577 1.00 56.75 91 LEU A CA 1
ATOM 695 C C . LEU A 1 91 ? 5.088 5.214 -27.066 1.00 56.75 91 LEU A C 1
ATOM 697 O O . LEU A 1 91 ? 4.398 4.393 -26.483 1.00 56.75 91 LEU A O 1
ATOM 701 N N . ASN A 1 92 ? 4.635 5.934 -28.102 1.00 48.19 92 ASN A N 1
ATOM 702 C CA . ASN A 1 92 ? 3.302 5.793 -28.711 1.00 48.19 92 ASN A CA 1
ATOM 703 C C . ASN A 1 92 ? 2.120 5.651 -27.721 1.00 48.19 92 ASN A C 1
ATOM 705 O O . ASN A 1 92 ? 1.158 4.922 -27.968 1.00 48.19 92 ASN A O 1
ATOM 709 N N . GLU A 1 93 ? 2.170 6.349 -26.585 1.00 54.41 93 GLU A N 1
ATOM 710 C CA . GLU A 1 93 ? 1.159 6.233 -25.535 1.00 54.41 93 GLU A CA 1
ATOM 711 C C . GLU A 1 93 ? 0.320 7.503 -25.411 1.00 54.41 93 GLU A C 1
ATOM 713 O O . GLU A 1 93 ? 0.833 8.621 -25.313 1.00 54.41 93 GLU A O 1
ATOM 718 N N . SER A 1 94 ? -1.001 7.312 -25.371 1.00 52.75 94 SER A N 1
ATOM 719 C CA . SER A 1 94 ? -1.956 8.369 -25.056 1.00 52.75 94 SER A CA 1
ATOM 720 C C . SER A 1 94 ? -1.636 8.959 -23.682 1.00 52.75 94 SER A C 1
ATOM 722 O O . SER A 1 94 ? -1.508 8.235 -22.692 1.00 52.75 94 SER A O 1
ATOM 724 N N . LEU A 1 95 ? -1.515 10.287 -23.608 1.00 56.12 95 LEU A N 1
ATOM 725 C CA . LEU A 1 95 ? -1.427 10.983 -22.331 1.00 56.12 95 LEU A CA 1
ATOM 726 C C . LEU A 1 95 ? -2.740 10.760 -21.577 1.00 56.12 95 LEU A C 1
ATOM 728 O O . LEU A 1 95 ? -3.760 11.362 -21.903 1.00 56.12 95 LEU A O 1
ATOM 732 N N . SER A 1 96 ? -2.712 9.913 -20.548 1.00 61.22 96 SER A N 1
ATOM 733 C CA . SER A 1 96 ? -3.798 9.850 -19.573 1.00 61.22 96 SER A CA 1
ATOM 734 C C . SER A 1 96 ? -4.039 11.260 -19.026 1.00 61.22 96 SER A C 1
ATOM 736 O O . SER A 1 96 ? -3.079 11.892 -18.575 1.00 61.22 96 SER A O 1
ATOM 738 N N . GLU A 1 97 ? -5.278 11.757 -19.043 1.00 74.62 97 GLU A N 1
ATOM 739 C CA . GLU A 1 97 ? -5.601 13.052 -18.436 1.00 74.62 97 GLU A CA 1
ATOM 740 C C . GLU A 1 97 ? -5.190 13.054 -16.956 1.00 74.62 97 GLU A C 1
ATOM 742 O O . GLU A 1 97 ? -5.706 12.287 -16.139 1.00 74.62 97 GLU A O 1
ATOM 747 N N . ILE A 1 98 ? -4.240 13.923 -16.605 1.00 86.94 98 ILE A N 1
ATOM 748 C CA . ILE A 1 98 ? -3.803 14.121 -15.224 1.00 86.94 98 ILE A CA 1
ATOM 749 C C . ILE A 1 98 ? -4.555 15.319 -14.667 1.00 86.94 98 ILE A C 1
ATOM 751 O O . ILE A 1 98 ? -4.418 16.438 -15.158 1.00 86.94 98 ILE A O 1
ATOM 755 N N . LEU A 1 99 ? -5.329 15.088 -13.612 1.00 91.38 99 LEU A N 1
ATOM 756 C CA . LEU A 1 99 ? -6.130 16.129 -12.978 1.00 91.38 99 LEU A CA 1
ATOM 757 C C . LEU A 1 99 ? -5.452 16.637 -11.712 1.00 91.38 99 LEU A C 1
ATOM 759 O O . LEU A 1 99 ? -4.989 15.846 -10.887 1.00 91.38 99 LEU A O 1
ATOM 763 N N . GLU A 1 100 ? -5.465 17.951 -11.517 1.00 92.56 100 GLU A N 1
ATOM 764 C CA . GLU A 1 100 ? -5.013 18.580 -10.279 1.00 92.56 100 GLU A CA 1
ATOM 765 C C . GLU A 1 100 ? -6.183 18.765 -9.308 1.00 92.56 100 GLU A C 1
ATOM 767 O O . GLU A 1 100 ? -7.231 19.310 -9.655 1.00 92.56 100 GLU A O 1
ATOM 772 N N . GLY A 1 101 ? -6.006 18.331 -8.062 1.00 91.69 101 GLY A N 1
ATOM 773 C CA . GLY A 1 101 ? -6.914 18.684 -6.972 1.00 91.69 101 GLY A CA 1
ATOM 774 C C . GLY A 1 101 ? -6.390 19.846 -6.145 1.00 91.69 101 GLY A C 1
ATOM 775 O O . GLY A 1 101 ? -5.340 20.430 -6.399 1.00 91.69 101 GLY A O 1
ATOM 776 N N . GLN A 1 102 ? -7.107 20.183 -5.079 1.00 92.00 102 GLN A N 1
ATOM 777 C CA . GLN A 1 102 ? -6.693 21.304 -4.241 1.00 92.00 102 GLN A CA 1
ATOM 778 C C . GLN A 1 102 ? -5.664 20.868 -3.190 1.00 92.00 102 GLN A C 1
ATOM 780 O O . GLN A 1 102 ? -5.838 19.836 -2.535 1.00 92.00 102 GLN A O 1
ATOM 785 N N . PRO A 1 103 ? -4.629 21.684 -2.923 1.00 90.69 103 PRO A N 1
ATOM 786 C CA . PRO A 1 103 ? -3.644 21.375 -1.895 1.00 90.69 103 PRO A CA 1
ATOM 787 C C . PRO A 1 103 ? -4.284 21.240 -0.506 1.00 90.69 103 PRO A C 1
ATOM 789 O O . PRO A 1 103 ? -4.911 22.177 -0.002 1.00 90.69 103 PRO A O 1
ATOM 792 N N . LEU A 1 104 ? -4.080 20.098 0.152 1.00 91.44 104 LEU A N 1
ATOM 793 C CA . LEU A 1 104 ? -4.579 19.846 1.508 1.00 91.44 104 LEU A CA 1
ATOM 794 C C . LEU A 1 104 ? -3.424 19.716 2.503 1.00 91.44 104 LEU A C 1
ATOM 796 O O . LEU A 1 104 ? -3.099 20.672 3.205 1.00 91.44 104 LEU A O 1
ATOM 800 N N . PHE A 1 105 ? -2.730 18.579 2.490 1.00 90.75 105 PHE A N 1
ATOM 801 C CA . PHE A 1 105 ? -1.609 18.276 3.391 1.00 90.75 105 PHE A CA 1
ATOM 802 C C . PHE A 1 105 ? -0.314 19.027 3.052 1.00 90.75 105 PHE A C 1
ATOM 804 O O . PHE A 1 105 ? 0.647 19.027 3.825 1.00 90.75 105 PHE A O 1
ATOM 811 N N . SER A 1 106 ? -0.272 19.683 1.892 1.00 87.19 106 SER A N 1
ATOM 812 C CA . SER A 1 106 ? 0.907 20.377 1.391 1.00 87.19 106 SER A CA 1
ATOM 813 C C . SER A 1 106 ? 0.542 21.649 0.612 1.00 87.19 106 SER A C 1
ATOM 815 O O . SER A 1 106 ? -0.633 22.017 0.535 1.00 87.19 106 SER A O 1
ATOM 817 N N . ARG A 1 107 ? 1.552 22.366 0.102 1.00 86.81 107 ARG A N 1
ATOM 818 C CA . ARG A 1 107 ? 1.361 23.482 -0.842 1.00 86.81 107 ARG A CA 1
ATOM 819 C C . ARG A 1 107 ? 1.191 23.011 -2.290 1.00 86.81 107 ARG A C 1
ATOM 821 O O . ARG A 1 107 ? 0.574 23.718 -3.067 1.00 86.81 107 ARG A O 1
ATOM 828 N N . VAL A 1 108 ? 1.708 21.828 -2.614 1.00 85.44 108 VAL A N 1
ATOM 829 C CA . VAL A 1 108 ? 1.630 21.228 -3.949 1.00 85.44 108 VAL A CA 1
ATOM 830 C C . VAL A 1 108 ? 0.257 20.565 -4.125 1.00 85.44 108 VAL A C 1
ATOM 832 O O . VAL A 1 108 ? -0.161 19.842 -3.205 1.00 85.44 108 VAL A O 1
ATOM 835 N N . PRO A 1 109 ? -0.434 20.810 -5.253 1.00 88.94 109 PRO A N 1
ATOM 836 C CA . PRO A 1 109 ? -1.653 20.102 -5.634 1.00 88.94 109 PRO A CA 1
ATOM 837 C C . PRO A 1 109 ? -1.455 18.576 -5.677 1.00 88.94 109 PRO A C 1
ATOM 839 O O . PRO A 1 109 ? -0.438 18.112 -6.195 1.00 88.94 109 PRO A O 1
ATOM 842 N N . PRO A 1 110 ? -2.379 17.774 -5.117 1.00 90.12 110 PRO A N 1
ATOM 843 C CA . PRO A 1 110 ? -2.425 16.342 -5.397 1.00 90.12 110 PRO A CA 1
ATOM 844 C C . PRO A 1 110 ? -2.855 16.091 -6.849 1.00 90.12 110 PRO A C 1
ATOM 846 O O . PRO A 1 110 ? -3.653 16.857 -7.390 1.00 90.12 110 PRO A O 1
ATOM 849 N N . LEU A 1 111 ? -2.356 15.011 -7.454 1.00 90.44 111 LEU A N 1
ATOM 850 C CA . LEU A 1 111 ? -2.687 14.611 -8.827 1.00 90.44 111 LEU A CA 1
ATOM 851 C C . LEU A 1 111 ? -3.562 13.350 -8.855 1.00 90.44 111 LEU A C 1
ATOM 853 O O . LEU A 1 111 ? -3.437 12.480 -7.983 1.00 90.44 111 LEU A O 1
ATOM 857 N N . PHE A 1 112 ? -4.429 13.238 -9.865 1.00 90.25 112 PHE A N 1
ATOM 858 C CA . PHE A 1 112 ? -5.401 12.151 -10.013 1.00 90.25 112 PHE A CA 1
ATOM 859 C C . PHE A 1 112 ? -5.458 11.603 -11.436 1.00 90.25 112 PHE A C 1
ATOM 861 O O . PHE A 1 112 ? -5.341 12.357 -12.396 1.00 90.25 112 PHE A O 1
ATOM 868 N N . CYS A 1 113 ? -5.700 10.294 -11.545 1.00 88.62 113 CYS A N 1
ATOM 869 C CA . CYS A 1 113 ? -5.805 9.577 -12.819 1.00 88.62 113 CYS A CA 1
ATOM 870 C C . CYS A 1 113 ? -7.183 9.686 -13.489 1.00 88.62 113 CYS A C 1
ATOM 872 O O . CYS A 1 113 ? -7.373 9.184 -14.588 1.00 88.62 113 CYS A O 1
ATOM 874 N N . SER A 1 114 ? -8.187 10.234 -12.796 1.00 90.50 114 SER A N 1
ATOM 875 C CA . SER A 1 114 ? -9.553 10.342 -13.315 1.00 90.50 114 SER A CA 1
ATOM 876 C C . SER A 1 114 ? -10.400 11.312 -12.499 1.00 90.50 114 SER A C 1
ATOM 878 O O . SER A 1 114 ? -10.154 11.531 -11.305 1.00 90.50 114 SER A O 1
ATOM 880 N N . ILE A 1 115 ? -11.470 11.826 -13.119 1.00 93.62 115 ILE A N 1
ATOM 881 C CA . ILE A 1 115 ? -12.485 12.654 -12.447 1.00 93.62 115 ILE A CA 1
ATOM 882 C C . ILE A 1 115 ? -13.116 11.883 -11.280 1.00 93.62 115 ILE A C 1
ATOM 884 O O . ILE A 1 115 ? -13.388 12.466 -10.232 1.00 93.62 115 ILE A O 1
ATOM 888 N N . ALA A 1 116 ? -13.307 10.568 -11.429 1.00 92.50 116 ALA A N 1
ATOM 889 C CA . ALA A 1 116 ? -13.819 9.710 -10.366 1.00 92.50 116 ALA A CA 1
ATOM 890 C C . ALA A 1 116 ? -12.898 9.716 -9.134 1.00 92.50 116 ALA A C 1
ATOM 892 O O . ALA A 1 116 ? -13.381 9.895 -8.018 1.00 92.50 116 ALA A O 1
ATOM 893 N N . CYS A 1 117 ? -11.578 9.596 -9.322 1.00 92.06 117 CYS A N 1
ATOM 894 C CA . CYS A 1 117 ? -10.622 9.657 -8.213 1.00 92.06 117 CYS A CA 1
ATOM 895 C C . CYS A 1 117 ? -10.549 11.046 -7.573 1.00 92.06 117 CYS A C 1
ATOM 897 O O . CYS A 1 117 ? -10.470 11.142 -6.351 1.00 92.06 117 CYS A O 1
ATOM 899 N N . LEU A 1 118 ? -10.612 12.116 -8.370 1.00 94.44 118 LEU A N 1
ATOM 900 C CA . LEU A 1 118 ? -10.666 13.480 -7.842 1.00 94.44 118 LEU A CA 1
ATOM 901 C C . LEU A 1 118 ? -11.926 13.694 -6.987 1.00 94.44 118 LEU A C 1
ATOM 903 O O . LEU A 1 118 ? -11.826 14.132 -5.844 1.00 94.44 118 LEU A O 1
ATOM 907 N N . ARG A 1 119 ? -13.110 13.343 -7.508 1.00 95.06 119 ARG A N 1
ATOM 908 C CA . ARG A 1 119 ? -14.387 13.480 -6.785 1.00 95.06 119 ARG A CA 1
ATOM 909 C C . ARG A 1 119 ? -14.410 12.654 -5.507 1.00 95.06 119 ARG A C 1
ATOM 911 O O . ARG A 1 119 ? -14.847 13.151 -4.475 1.00 95.06 119 ARG A O 1
ATOM 918 N N . GLU A 1 120 ? -13.908 11.426 -5.561 1.00 94.00 120 GLU A N 1
ATOM 919 C CA . GLU A 1 120 ? -13.866 10.550 -4.393 1.00 94.00 120 GLU A CA 1
ATOM 920 C C . GLU A 1 120 ? -12.881 11.057 -3.332 1.00 94.00 120 GLU A C 1
ATOM 922 O O . GLU A 1 120 ? -13.202 11.080 -2.144 1.00 94.00 120 GLU A O 1
ATOM 927 N N . HIS A 1 121 ? -11.718 11.569 -3.745 1.00 94.00 121 HIS A N 1
ATOM 928 C CA . HIS A 1 121 ? -10.793 12.245 -2.838 1.00 94.00 121 HIS A CA 1
ATOM 929 C C . HIS A 1 121 ? -11.447 13.457 -2.164 1.00 94.00 121 HIS A C 1
ATOM 931 O O . HIS A 1 121 ? -11.283 13.650 -0.960 1.00 94.00 121 HIS A O 1
ATOM 937 N N . GLU A 1 122 ? -12.209 14.261 -2.909 1.00 94.25 122 GLU A N 1
ATOM 938 C CA . GLU A 1 122 ? -12.939 15.396 -2.342 1.00 94.25 122 GLU A CA 1
ATOM 939 C C . GLU A 1 122 ? -14.063 14.984 -1.402 1.00 94.25 122 GLU A C 1
ATOM 941 O O . GLU A 1 122 ? -14.226 15.593 -0.346 1.00 94.25 122 GLU A O 1
ATOM 946 N N . ARG A 1 123 ? -14.791 13.916 -1.721 1.00 93.62 123 ARG A N 1
ATOM 947 C CA . ARG A 1 123 ? -15.817 13.365 -0.833 1.00 93.62 123 ARG A CA 1
ATOM 948 C C . ARG A 1 123 ? -15.220 12.930 0.508 1.00 93.62 123 ARG A C 1
ATOM 950 O O . ARG A 1 123 ? -15.770 13.230 1.566 1.00 93.62 123 ARG A O 1
ATOM 957 N N . ILE A 1 124 ? -14.074 12.251 0.469 1.00 92.50 124 ILE A N 1
ATOM 958 C CA . ILE A 1 124 ? -13.405 11.726 1.663 1.00 92.50 124 ILE A CA 1
ATOM 959 C C . ILE A 1 124 ? -12.735 12.859 2.454 1.00 92.50 124 ILE A C 1
ATOM 961 O O . ILE A 1 124 ? -12.976 13.026 3.650 1.00 92.50 124 ILE A O 1
ATOM 965 N N . LEU A 1 125 ? -11.884 13.653 1.800 1.00 93.06 125 LEU A N 1
ATOM 966 C CA . LEU A 1 125 ? -10.952 14.573 2.460 1.00 93.06 125 LEU A CA 1
ATOM 967 C C . LEU A 1 125 ? -11.360 16.047 2.379 1.00 93.06 125 LEU A C 1
ATOM 969 O O . LEU A 1 125 ? -10.756 16.879 3.059 1.00 93.06 125 LEU A O 1
ATOM 973 N N . GLY A 1 126 ? -12.386 16.394 1.599 1.00 91.44 126 GLY A N 1
ATOM 974 C CA . GLY A 1 126 ? -12.840 17.773 1.405 1.00 91.44 126 GLY A CA 1
ATOM 975 C C . GLY A 1 126 ? -13.209 18.470 2.715 1.00 91.44 126 GLY A C 1
ATOM 976 O O . GLY A 1 126 ? -12.914 19.652 2.888 1.00 91.44 126 GLY A O 1
ATOM 977 N N . ARG A 1 127 ? -13.729 17.723 3.697 1.00 88.56 127 ARG A N 1
ATOM 978 C CA . ARG A 1 127 ? -14.049 18.235 5.042 1.00 88.56 127 ARG A CA 1
ATOM 979 C C . ARG A 1 127 ? -12.844 18.813 5.789 1.00 88.56 127 ARG A C 1
ATOM 981 O O . ARG A 1 127 ? -12.987 19.784 6.522 1.00 88.56 127 ARG A O 1
ATOM 988 N N . LEU A 1 128 ? -11.640 18.288 5.548 1.00 92.88 128 LEU A N 1
ATOM 989 C CA . LEU A 1 128 ? -10.411 18.779 6.179 1.00 92.88 128 LEU A CA 1
ATOM 990 C C . LEU A 1 128 ? -9.998 20.169 5.665 1.00 92.88 128 LEU A C 1
ATOM 992 O O . LEU A 1 128 ? -9.105 20.801 6.232 1.00 92.88 128 LEU A O 1
ATOM 996 N N . ARG A 1 129 ? -10.610 20.666 4.581 1.00 90.88 129 ARG A N 1
ATOM 997 C CA . ARG A 1 129 ? -10.266 21.963 3.984 1.00 90.88 129 ARG A CA 1
ATOM 998 C C . ARG A 1 129 ? -10.625 23.139 4.890 1.00 90.88 129 ARG A C 1
ATOM 1000 O O . ARG A 1 129 ? -9.870 24.110 4.913 1.00 90.88 129 ARG A O 1
ATOM 1007 N N . SER A 1 130 ? -11.707 23.042 5.666 1.00 90.62 130 SER A N 1
ATOM 1008 C CA . SER A 1 130 ? -12.067 24.065 6.663 1.00 90.62 130 SER A CA 1
ATOM 1009 C C . SER A 1 130 ? -10.987 24.195 7.747 1.00 90.62 130 SER A C 1
ATOM 1011 O O . SER A 1 130 ? -10.694 25.292 8.212 1.00 90.62 130 SER A O 1
ATOM 1013 N N . GLN A 1 131 ? -10.303 23.090 8.055 1.00 93.56 131 GLN A N 1
ATOM 1014 C CA . GLN A 1 131 ? -9.204 22.994 9.016 1.00 93.56 131 GLN A CA 1
ATOM 1015 C C . GLN A 1 131 ? -7.838 22.787 8.336 1.00 93.56 131 GLN A C 1
ATOM 1017 O O . GLN A 1 131 ? -6.930 22.155 8.884 1.00 93.56 131 GLN A O 1
ATOM 1022 N N . ARG A 1 132 ? -7.632 23.357 7.136 1.00 93.56 132 ARG A N 1
ATOM 1023 C CA . ARG A 1 132 ? -6.422 23.139 6.310 1.00 93.56 132 ARG A CA 1
ATOM 1024 C C . ARG A 1 132 ? -5.110 23.409 7.058 1.00 93.56 132 ARG A C 1
ATOM 1026 O O . ARG A 1 132 ? -4.115 22.724 6.821 1.00 93.56 132 ARG A O 1
ATOM 1033 N N . LYS A 1 133 ? -5.069 24.402 7.956 1.00 95.00 133 LYS A N 1
ATOM 1034 C CA . LYS A 1 133 ? -3.877 24.687 8.781 1.00 95.00 133 LYS A CA 1
ATOM 1035 C C . LYS A 1 133 ? -3.560 23.521 9.728 1.00 95.00 133 LYS A C 1
ATOM 1037 O O . LYS A 1 133 ? -2.404 23.101 9.783 1.00 95.00 133 LYS A O 1
ATOM 1042 N N . ALA A 1 134 ? -4.570 22.968 10.399 1.00 96.38 134 ALA A N 1
ATOM 1043 C CA . ALA A 1 134 ? -4.423 21.815 11.283 1.00 96.38 134 ALA A CA 1
ATOM 1044 C C . ALA A 1 134 ? -4.061 20.542 10.500 1.00 96.38 134 ALA A C 1
ATOM 1046 O O . ALA A 1 134 ? -3.111 19.856 10.870 1.00 96.38 134 ALA A O 1
ATOM 1047 N N . ALA A 1 135 ? -4.704 20.289 9.353 1.00 95.81 135 ALA A N 1
ATOM 1048 C CA . ALA A 1 135 ? -4.364 19.161 8.479 1.00 95.81 135 ALA A CA 1
ATOM 1049 C C . ALA A 1 135 ? -2.901 19.216 7.986 1.00 95.81 135 ALA A C 1
ATOM 1051 O O . ALA A 1 135 ? -2.196 18.205 7.959 1.00 95.81 135 ALA A O 1
ATOM 1052 N N . ARG A 1 136 ? -2.392 20.408 7.644 1.00 95.38 136 ARG A N 1
ATOM 1053 C CA . ARG A 1 136 ? -0.972 20.600 7.291 1.00 95.38 136 ARG A CA 1
ATOM 1054 C C . ARG A 1 136 ? -0.041 20.372 8.474 1.00 95.38 136 ARG A C 1
ATOM 1056 O O . ARG A 1 136 ? 1.044 19.831 8.276 1.00 95.38 136 ARG A O 1
ATOM 1063 N N . LEU A 1 137 ? -0.429 20.800 9.674 1.00 96.81 137 LEU A N 1
ATOM 1064 C CA . LEU A 1 137 ? 0.354 20.571 10.887 1.00 96.81 137 LEU A CA 1
ATOM 1065 C C . LEU A 1 137 ? 0.453 19.071 11.196 1.00 96.81 137 LEU A C 1
ATOM 1067 O O . LEU A 1 137 ? 1.559 18.576 11.396 1.00 96.81 137 LEU A O 1
ATOM 1071 N N . PHE A 1 138 ? -0.666 18.346 11.115 1.00 96.81 138 PHE A N 1
ATOM 1072 C CA . PHE A 1 138 ? -0.716 16.887 11.228 1.00 96.81 138 PHE A CA 1
ATOM 1073 C C . PHE A 1 138 ? 0.228 16.199 10.229 1.00 96.81 138 PHE A C 1
ATOM 1075 O O . PHE A 1 138 ? 1.065 15.381 10.609 1.00 96.81 138 PHE A O 1
ATOM 1082 N N . ALA A 1 139 ? 0.161 16.581 8.950 1.00 93.56 139 ALA A N 1
ATOM 1083 C CA . ALA A 1 139 ? 0.999 15.986 7.910 1.00 93.56 139 ALA A CA 1
ATOM 1084 C C . ALA A 1 139 ? 2.491 16.339 8.039 1.00 93.56 139 ALA A C 1
ATOM 1086 O O . ALA A 1 139 ? 3.352 15.586 7.585 1.00 93.56 139 ALA A O 1
ATOM 1087 N N . ARG A 1 140 ? 2.835 17.499 8.615 1.00 93.31 140 ARG A N 1
ATOM 1088 C CA . ARG A 1 140 ? 4.231 17.830 8.953 1.00 93.31 140 ARG A CA 1
ATOM 1089 C C . ARG A 1 140 ? 4.726 16.985 10.115 1.00 93.31 140 ARG A C 1
ATOM 1091 O O . ARG A 1 140 ? 5.829 16.464 10.031 1.00 93.31 140 ARG A O 1
ATOM 1098 N N . TYR A 1 141 ? 3.915 16.844 11.160 1.00 95.00 141 TYR A N 1
ATOM 1099 C CA . TYR A 1 141 ? 4.255 16.025 12.315 1.00 95.00 141 TYR A CA 1
ATOM 1100 C C . TYR A 1 141 ? 4.477 14.565 11.915 1.00 95.00 141 TYR A C 1
ATOM 1102 O O . TYR A 1 141 ? 5.538 14.022 12.195 1.00 95.00 141 TYR A O 1
ATOM 1110 N N . SER A 1 142 ? 3.536 13.980 11.168 1.00 91.38 142 SER A N 1
ATOM 1111 C CA . SER A 1 142 ? 3.618 12.594 10.688 1.00 91.38 142 SER A CA 1
ATOM 1112 C C . SER A 1 142 ? 4.897 12.325 9.893 1.00 91.38 142 SER A C 1
ATOM 1114 O O . SER A 1 142 ? 5.557 11.319 10.118 1.00 91.38 142 SER A O 1
ATOM 1116 N N . ARG A 1 143 ? 5.296 13.263 9.019 1.00 87.56 143 ARG A N 1
ATOM 1117 C CA . ARG A 1 143 ? 6.566 13.176 8.281 1.00 87.56 143 ARG A CA 1
ATOM 1118 C C . ARG A 1 143 ? 7.786 13.337 9.183 1.00 87.56 143 ARG A C 1
ATOM 1120 O O . ARG A 1 143 ? 8.743 12.602 9.016 1.00 87.56 143 ARG A O 1
ATOM 1127 N N . LYS A 1 144 ? 7.745 14.258 10.152 1.00 88.62 144 LYS A N 1
ATOM 1128 C CA . LYS A 1 144 ? 8.848 14.485 11.099 1.00 88.62 144 LYS A CA 1
ATOM 1129 C C . LYS A 1 144 ? 9.160 13.243 11.939 1.00 88.62 144 LYS A C 1
ATOM 1131 O O . LYS A 1 144 ? 10.322 13.010 12.238 1.00 88.62 144 LYS A O 1
ATOM 1136 N N . VAL A 1 145 ? 8.139 12.489 12.345 1.00 87.88 145 VAL A N 1
ATOM 1137 C CA . VAL A 1 145 ? 8.320 11.255 13.133 1.00 87.88 145 VAL A CA 1
ATOM 1138 C C . VAL A 1 145 ? 8.532 10.009 12.270 1.00 87.88 145 VAL A C 1
ATOM 1140 O O . VAL A 1 145 ? 8.785 8.944 12.812 1.00 87.88 145 VAL A O 1
ATOM 1143 N N . GLY A 1 146 ? 8.401 10.116 10.943 1.00 84.94 146 GLY A N 1
ATOM 1144 C CA . GLY A 1 146 ? 8.573 8.984 10.026 1.00 84.94 146 GLY A CA 1
ATOM 1145 C C . GLY A 1 146 ? 7.480 7.909 10.105 1.00 84.94 146 GLY A C 1
ATOM 1146 O O . GLY A 1 146 ? 7.636 6.842 9.530 1.00 84.94 146 GLY A O 1
ATOM 1147 N N . CYS A 1 147 ? 6.357 8.160 10.786 1.00 85.06 147 CYS A N 1
ATOM 1148 C CA . CYS A 1 147 ? 5.288 7.168 10.941 1.00 85.06 147 CYS A CA 1
ATOM 1149 C C . CYS A 1 147 ? 4.247 7.299 9.821 1.00 85.06 147 CYS A C 1
ATOM 1151 O O . CYS A 1 147 ? 3.404 8.206 9.826 1.00 85.06 147 CYS A O 1
ATOM 1153 N N . VAL A 1 148 ? 4.276 6.365 8.867 1.00 82.94 148 VAL A N 1
ATOM 1154 C CA . VAL A 1 148 ? 3.340 6.337 7.732 1.00 82.94 148 VAL A CA 1
ATOM 1155 C C . VAL A 1 148 ? 1.893 6.057 8.157 1.00 82.94 148 VAL A C 1
ATOM 1157 O O . VAL A 1 148 ? 0.950 6.594 7.563 1.00 82.94 148 VAL A O 1
ATOM 1160 N N . PHE A 1 149 ? 1.709 5.300 9.245 1.00 90.06 149 PHE A N 1
ATOM 1161 C CA . PHE A 1 149 ? 0.396 4.910 9.759 1.00 90.06 149 PHE A CA 1
ATOM 1162 C C . PHE A 1 149 ? -0.426 6.099 10.254 1.00 90.06 149 PHE A C 1
ATOM 1164 O O . PHE A 1 149 ? -1.648 6.059 10.167 1.00 90.06 149 PHE A O 1
ATOM 1171 N N . HIS A 1 150 ? 0.203 7.196 10.689 1.00 93.50 150 HIS A N 1
ATOM 1172 C CA . HIS A 1 150 ? -0.526 8.409 11.073 1.00 93.50 150 HIS A CA 1
ATOM 1173 C C . HIS A 1 150 ? -1.342 8.974 9.900 1.00 93.50 150 HIS A C 1
ATOM 1175 O O . HIS A 1 150 ? -2.544 9.211 10.017 1.00 93.50 150 HIS A O 1
ATOM 1181 N N . MET A 1 151 ? -0.707 9.155 8.738 1.00 92.31 151 MET A N 1
ATOM 1182 C CA . MET A 1 151 ? -1.391 9.672 7.549 1.00 92.31 151 MET A CA 1
ATOM 1183 C C . MET A 1 151 ? -2.494 8.731 7.074 1.00 92.31 151 MET A C 1
ATOM 1185 O O . MET A 1 151 ? -3.577 9.192 6.708 1.00 92.31 151 MET A O 1
ATOM 1189 N N . LEU A 1 152 ? -2.229 7.427 7.105 1.00 92.25 152 LEU A N 1
ATOM 1190 C CA . LEU A 1 152 ? -3.201 6.423 6.704 1.00 92.25 152 LEU A CA 1
ATOM 1191 C C . LEU A 1 152 ? -4.403 6.376 7.663 1.00 92.25 152 LEU A C 1
ATOM 1193 O O . LEU A 1 152 ? -5.539 6.387 7.194 1.00 92.25 152 LEU A O 1
ATOM 1197 N N . ALA A 1 153 ? -4.174 6.450 8.979 1.00 93.88 153 ALA A N 1
ATOM 1198 C CA . ALA A 1 153 ? -5.224 6.526 9.996 1.00 93.88 153 ALA A CA 1
ATOM 1199 C C . ALA A 1 153 ? -6.156 7.716 9.765 1.00 93.88 153 ALA A C 1
ATOM 1201 O O . ALA A 1 153 ? -7.371 7.541 9.710 1.00 93.88 153 ALA A O 1
ATOM 1202 N N . LEU A 1 154 ? -5.607 8.920 9.558 1.00 94.50 154 LEU A N 1
ATOM 1203 C CA . LEU A 1 154 ? -6.429 10.108 9.310 1.00 94.50 154 LEU A CA 1
ATOM 1204 C C . LEU A 1 154 ? -7.271 9.963 8.034 1.00 94.50 154 LEU A C 1
ATOM 1206 O O . LEU A 1 154 ? -8.449 10.321 8.038 1.00 94.50 154 LEU A O 1
ATOM 1210 N N . LYS A 1 155 ? -6.691 9.435 6.947 1.00 93.94 155 LYS A N 1
ATOM 1211 C CA . LYS A 1 155 ? -7.423 9.212 5.690 1.00 93.94 155 LYS A CA 1
ATOM 1212 C C . LYS A 1 155 ? -8.549 8.190 5.860 1.00 93.94 155 LYS A C 1
ATOM 1214 O O . LYS A 1 155 ? -9.652 8.438 5.383 1.00 93.94 155 LYS A O 1
ATOM 1219 N N . LEU A 1 156 ? -8.296 7.083 6.557 1.00 92.88 156 LEU A N 1
ATOM 1220 C CA . LEU A 1 156 ? -9.290 6.035 6.800 1.00 92.88 156 LEU A CA 1
ATOM 1221 C C . LEU A 1 156 ? -10.399 6.484 7.746 1.00 92.88 156 LEU A C 1
ATOM 1223 O O . LEU A 1 156 ? -11.558 6.158 7.510 1.00 92.88 156 LEU A O 1
ATOM 1227 N N . LEU A 1 157 ? -10.074 7.283 8.763 1.00 92.25 157 LEU A N 1
ATOM 1228 C CA . LEU A 1 157 ? -11.079 7.944 9.591 1.00 92.25 157 LEU A CA 1
ATOM 1229 C C . LEU A 1 157 ? -11.955 8.851 8.725 1.00 92.25 157 LEU A C 1
ATOM 1231 O O . LEU A 1 157 ? -13.169 8.708 8.747 1.00 92.25 157 LEU A O 1
ATOM 1235 N N . CYS A 1 158 ? -11.368 9.713 7.890 1.00 92.38 158 CYS A N 1
ATOM 1236 C CA . CYS A 1 158 ? -12.139 10.556 6.969 1.00 92.38 158 CYS A CA 1
ATOM 1237 C C . CYS A 1 158 ? -13.022 9.738 6.017 1.00 92.38 158 CYS A C 1
ATOM 1239 O O . CYS A 1 158 ? -14.152 10.138 5.742 1.00 92.38 158 CYS A O 1
ATOM 1241 N N . TRP A 1 159 ? -12.528 8.593 5.543 1.00 92.88 159 TRP A N 1
ATOM 1242 C CA . TRP A 1 159 ? -13.303 7.676 4.714 1.00 92.88 159 TRP A CA 1
ATOM 1243 C C . TRP A 1 159 ? -14.482 7.088 5.476 1.00 92.88 159 TRP A C 1
ATOM 1245 O O . TRP A 1 159 ? -15.603 7.208 4.997 1.00 92.88 159 TRP A O 1
ATOM 1255 N N . CYS A 1 160 ? -14.269 6.567 6.686 1.00 90.81 160 CYS A N 1
ATOM 1256 C CA . CYS A 1 160 ? -15.356 6.063 7.522 1.00 90.81 160 CYS A CA 1
ATOM 1257 C C . CYS A 1 160 ? -16.413 7.141 7.750 1.00 90.81 160 CYS A C 1
ATOM 1259 O O . CYS A 1 160 ? -17.596 6.880 7.587 1.00 90.81 160 CYS A O 1
ATOM 1261 N N . ILE A 1 161 ? -15.996 8.373 8.052 1.00 89.56 161 ILE A N 1
ATOM 1262 C CA . ILE A 1 161 ? -16.922 9.494 8.229 1.00 89.56 161 ILE A CA 1
ATOM 1263 C C . ILE A 1 161 ? -17.727 9.746 6.945 1.00 89.56 161 ILE A C 1
ATOM 1265 O O . ILE A 1 161 ? -18.933 9.961 7.012 1.00 89.56 161 ILE A O 1
ATOM 1269 N N . ALA A 1 162 ? -17.088 9.701 5.777 1.00 90.31 162 ALA A N 1
ATOM 1270 C CA . ALA A 1 162 ? -17.778 9.855 4.500 1.00 90.31 162 ALA A CA 1
ATOM 1271 C C . ALA A 1 162 ? -18.704 8.663 4.172 1.00 90.31 162 ALA A C 1
ATOM 1273 O O . ALA A 1 162 ? -19.652 8.819 3.407 1.00 90.31 162 ALA A O 1
ATOM 1274 N N . GLU A 1 163 ? -18.454 7.475 4.729 1.00 90.56 163 GLU A N 1
ATOM 1275 C CA . GLU A 1 163 ? -19.344 6.312 4.613 1.00 90.56 163 GLU A CA 1
ATOM 1276 C C . GLU A 1 163 ? -20.530 6.354 5.586 1.00 90.56 163 GLU A C 1
ATOM 1278 O O . GLU A 1 163 ? -21.536 5.695 5.321 1.00 90.56 163 GLU A O 1
ATOM 1283 N N . VAL A 1 164 ? -20.473 7.156 6.661 1.00 88.44 164 VAL A N 1
ATOM 1284 C CA . VAL A 1 164 ? -21.618 7.346 7.576 1.00 88.44 164 VAL A CA 1
ATOM 1285 C C . VAL A 1 164 ? -22.849 7.823 6.812 1.00 88.44 164 VAL A C 1
ATOM 1287 O O . VAL A 1 164 ? -23.943 7.341 7.071 1.00 88.44 164 VAL A O 1
ATOM 1290 N N . GLU A 1 165 ? -22.673 8.706 5.828 1.00 82.44 165 GLU A N 1
ATOM 1291 C CA . GLU A 1 165 ? -23.764 9.231 4.994 1.00 82.44 165 GLU A CA 1
ATOM 1292 C C . GLU A 1 165 ? -24.473 8.139 4.177 1.00 82.44 165 GLU A C 1
ATOM 1294 O O . GLU A 1 165 ? -25.641 8.291 3.832 1.00 82.44 165 GLU A O 1
ATOM 1299 N N . LYS A 1 166 ? -23.787 7.029 3.876 1.00 85.38 166 LYS A N 1
ATOM 1300 C CA . LYS A 1 166 ? -24.356 5.905 3.119 1.00 85.38 166 LYS A CA 1
ATOM 1301 C C . LYS A 1 166 ? -24.925 4.825 4.029 1.00 85.38 166 LYS A C 1
ATOM 1303 O O . LYS A 1 166 ? -25.974 4.264 3.736 1.00 85.38 166 LYS A O 1
ATOM 1308 N N . SER A 1 167 ? -24.193 4.479 5.087 1.00 84.94 167 SER A N 1
ATOM 1309 C CA . SER A 1 167 ? -24.551 3.386 5.989 1.00 84.94 167 SER A CA 1
ATOM 1310 C C . SER A 1 167 ? -23.886 3.572 7.361 1.00 84.94 167 SER A C 1
ATOM 1312 O O . SER A 1 167 ? -22.819 2.991 7.605 1.00 84.94 167 SER A O 1
ATOM 1314 N N . PRO A 1 168 ? -24.517 4.317 8.291 1.00 82.00 168 PRO A N 1
ATOM 1315 C CA . PRO A 1 168 ? -23.952 4.641 9.604 1.00 82.00 168 PRO A CA 1
ATOM 1316 C C . PRO A 1 168 ? -23.452 3.423 10.388 1.00 82.00 168 PRO A C 1
ATOM 1318 O O . PRO A 1 168 ? -22.345 3.439 10.920 1.00 82.00 168 PRO A O 1
ATOM 1321 N N . GLU A 1 169 ? -24.223 2.333 10.394 1.00 76.44 169 GLU A N 1
ATOM 1322 C CA . GLU A 1 169 ? -23.909 1.119 11.164 1.00 76.44 169 GLU A CA 1
ATOM 1323 C C . GLU A 1 169 ? -22.708 0.332 10.612 1.00 76.44 169 GLU A C 1
ATOM 1325 O O . GLU A 1 169 ? -22.057 -0.434 11.330 1.00 76.44 169 GLU A O 1
ATOM 1330 N N . ARG A 1 170 ? -22.389 0.528 9.326 1.0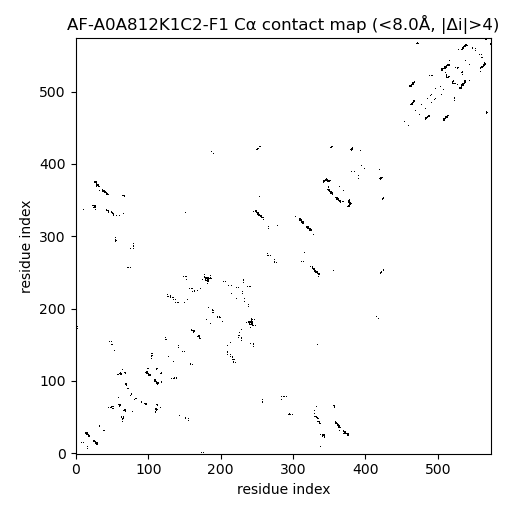0 79.62 170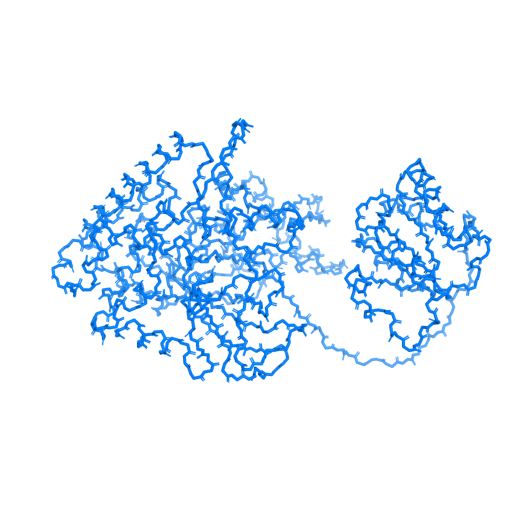 ARG A N 1
ATOM 1331 C CA . ARG A 1 170 ? -21.330 -0.205 8.612 1.00 79.62 170 ARG A CA 1
ATOM 1332 C C . ARG A 1 170 ? -20.061 0.610 8.422 1.00 79.62 170 ARG A C 1
ATOM 1334 O O . ARG A 1 170 ? -19.002 0.022 8.236 1.00 79.62 170 ARG A O 1
ATOM 1341 N N . ALA A 1 171 ? -20.144 1.933 8.528 1.00 85.12 171 ALA A N 1
ATOM 1342 C CA . ALA A 1 171 ? -19.030 2.850 8.307 1.00 85.12 171 ALA A CA 1
ATOM 1343 C C . ALA A 1 171 ? -17.772 2.493 9.121 1.00 85.12 171 ALA A C 1
ATOM 1345 O O . ALA A 1 171 ? -16.658 2.568 8.613 1.00 85.12 171 ALA A O 1
ATOM 1346 N N . ALA A 1 172 ? -17.950 2.058 10.372 1.00 85.25 172 ALA A N 1
ATOM 1347 C CA . ALA A 1 172 ? -16.864 1.670 11.275 1.00 85.25 172 ALA A CA 1
ATOM 1348 C C . ALA A 1 172 ? -16.462 0.187 11.178 1.00 85.25 172 ALA A C 1
ATOM 1350 O O . ALA A 1 172 ? -15.435 -0.211 11.730 1.00 85.25 172 ALA A O 1
ATOM 1351 N N . ALA A 1 173 ? -17.278 -0.655 10.537 1.00 85.62 173 ALA A N 1
ATOM 1352 C CA . ALA A 1 173 ? -17.109 -2.105 10.570 1.00 85.62 173 ALA A CA 1
ATOM 1353 C C . ALA A 1 173 ? -15.763 -2.595 9.991 1.00 85.62 173 ALA A C 1
ATOM 1355 O O . ALA A 1 173 ? -15.128 -3.417 10.655 1.00 85.62 173 ALA A O 1
ATOM 1356 N N . PRO A 1 174 ? -15.249 -2.035 8.875 1.00 85.19 174 PRO A N 1
ATOM 1357 C CA . PRO A 1 174 ? -13.916 -2.357 8.370 1.00 85.19 174 PRO A CA 1
ATOM 1358 C C . PRO A 1 174 ? -12.799 -2.109 9.376 1.00 85.19 174 PRO A C 1
ATOM 1360 O O . PRO A 1 174 ? -11.939 -2.963 9.554 1.00 85.19 174 PRO A O 1
ATOM 1363 N N . LEU A 1 175 ? -12.809 -0.962 10.062 1.00 85.31 175 LEU A N 1
ATOM 1364 C CA . LEU A 1 175 ? -11.762 -0.646 11.035 1.00 85.31 175 LEU A CA 1
ATOM 1365 C C . LEU A 1 175 ? -11.880 -1.516 12.288 1.00 85.31 175 LEU A C 1
ATOM 1367 O O . LEU A 1 175 ? -10.860 -1.960 12.804 1.00 85.31 175 LEU A O 1
ATOM 1371 N N . ARG A 1 176 ? -13.105 -1.822 12.741 1.00 84.06 176 ARG A N 1
ATOM 1372 C CA . ARG A 1 176 ? -13.330 -2.734 13.876 1.00 84.06 176 ARG A CA 1
ATOM 1373 C C . ARG A 1 176 ? -12.773 -4.124 13.600 1.00 84.06 176 ARG A C 1
ATOM 1375 O O . ARG A 1 176 ? -12.043 -4.646 14.430 1.00 84.06 176 ARG A O 1
ATOM 1382 N N . ALA A 1 177 ? -13.057 -4.667 12.418 1.00 80.25 177 ALA A N 1
ATOM 1383 C CA . ALA A 1 177 ? -12.603 -5.997 12.022 1.00 80.25 177 ALA A CA 1
ATOM 1384 C C . ALA A 1 177 ? -11.071 -6.141 11.985 1.00 80.25 177 ALA A C 1
ATOM 1386 O O . ALA A 1 177 ? -10.559 -7.253 12.112 1.00 80.25 177 ALA A O 1
ATOM 1387 N N . LEU A 1 178 ? -10.349 -5.029 11.822 1.00 74.00 178 LEU A N 1
ATOM 1388 C CA . LEU A 1 178 ? -8.887 -4.984 11.794 1.00 74.00 178 LEU A CA 1
ATOM 1389 C C . LEU A 1 178 ? -8.272 -4.692 13.175 1.00 74.00 178 LEU A C 1
ATOM 1391 O O . LEU A 1 178 ? -7.068 -4.884 13.359 1.00 74.00 178 LEU A O 1
ATOM 1395 N N . CYS A 1 179 ? -9.070 -4.227 14.144 1.00 73.94 179 CYS A N 1
ATOM 1396 C CA . CYS A 1 179 ? -8.594 -3.788 15.452 1.00 73.94 179 CYS A CA 1
ATOM 1397 C C . CYS A 1 179 ? -8.265 -4.919 16.413 1.00 73.94 179 CYS A C 1
ATOM 1399 O O . CYS A 1 179 ? -9.144 -5.637 16.876 1.00 73.94 179 CYS A O 1
ATOM 1401 N N . SER A 1 180 ? -6.985 -5.012 16.783 1.00 72.88 180 SER A N 1
ATOM 1402 C CA . SER A 1 180 ? -6.480 -6.083 17.644 1.00 72.88 180 SER A CA 1
ATOM 1403 C C . SER A 1 180 ? -5.675 -5.563 18.841 1.00 72.88 180 SER A C 1
ATOM 1405 O O . SER A 1 180 ? -6.099 -5.736 19.984 1.00 72.88 180 SER A O 1
ATOM 1407 N N . ARG A 1 181 ? -4.533 -4.909 18.601 1.00 85.62 181 ARG A N 1
ATOM 1408 C CA . ARG A 1 181 ? -3.505 -4.610 19.618 1.00 85.62 181 ARG A CA 1
ATOM 1409 C C . ARG A 1 181 ? -3.142 -3.131 19.667 1.00 85.62 181 ARG A C 1
ATOM 1411 O O . ARG A 1 181 ? -3.388 -2.394 18.714 1.00 85.62 181 ARG A O 1
ATOM 1418 N N . LEU A 1 182 ? -2.555 -2.688 20.779 1.00 93.62 182 LEU A N 1
ATOM 1419 C CA . LEU A 1 182 ? -2.026 -1.326 20.889 1.00 93.62 182 LEU A CA 1
ATOM 1420 C C . LEU A 1 182 ? -0.798 -1.161 19.986 1.00 93.62 182 LEU A C 1
ATOM 1422 O O . LEU A 1 182 ? -0.071 -2.116 19.731 1.00 93.62 182 LEU A O 1
ATOM 1426 N N . TYR A 1 183 ? -0.527 0.063 19.532 1.00 92.94 183 TYR A N 1
ATOM 1427 C CA . TYR A 1 183 ? 0.574 0.316 18.598 1.00 92.94 183 TYR A CA 1
ATOM 1428 C C . TYR A 1 183 ? 1.933 -0.198 19.100 1.00 92.94 183 TYR A C 1
ATOM 1430 O O . TYR A 1 183 ? 2.616 -0.932 18.400 1.00 92.94 183 TYR A O 1
ATOM 1438 N N . TRP A 1 184 ? 2.282 0.076 20.355 1.00 92.06 184 TRP A N 1
ATOM 1439 C CA . TRP A 1 184 ? 3.521 -0.404 20.988 1.00 92.06 184 TRP A CA 1
ATOM 1440 C C . TRP A 1 184 ? 3.518 -1.897 21.368 1.00 92.06 184 TRP A C 1
ATOM 1442 O O . TRP A 1 184 ? 4.460 -2.370 21.996 1.00 92.06 184 TRP A O 1
ATOM 1452 N N . GLU A 1 185 ? 2.444 -2.626 21.071 1.00 89.06 185 GLU A N 1
ATOM 1453 C CA . GLU A 1 185 ? 2.381 -4.094 21.156 1.00 89.06 185 GLU A CA 1
ATOM 1454 C C . GLU A 1 185 ? 2.465 -4.743 19.769 1.00 89.06 185 GLU A C 1
ATOM 1456 O O . GLU A 1 185 ? 2.697 -5.946 19.669 1.00 89.06 185 GLU A O 1
ATOM 1461 N N . ALA A 1 186 ? 2.232 -3.958 18.713 1.00 86.38 186 ALA A N 1
ATOM 1462 C CA . ALA A 1 186 ? 2.283 -4.388 17.321 1.00 86.38 186 ALA A CA 1
ATOM 1463 C C . ALA A 1 186 ? 3.641 -4.103 16.661 1.00 86.38 186 ALA A C 1
ATOM 1465 O O . ALA A 1 186 ? 3.985 -4.772 15.693 1.00 86.38 186 ALA A O 1
ATOM 1466 N N . VAL A 1 187 ? 4.388 -3.118 17.168 1.00 84.25 187 VAL A N 1
ATOM 1467 C CA . VAL A 1 187 ? 5.731 -2.767 16.686 1.00 84.25 187 VAL A CA 1
ATOM 1468 C C . VAL A 1 187 ? 6.782 -3.660 17.345 1.00 84.25 187 VAL A C 1
ATOM 1470 O O . VAL A 1 187 ? 6.698 -3.953 18.542 1.00 84.25 187 VAL A O 1
ATOM 1473 N N . ASP A 1 188 ? 7.801 -4.040 16.576 1.00 81.31 188 ASP A N 1
ATOM 1474 C CA . ASP A 1 188 ? 8.969 -4.747 17.093 1.00 81.31 188 ASP A CA 1
ATOM 1475 C C . ASP A 1 188 ? 9.718 -3.870 18.105 1.00 81.31 188 ASP A C 1
ATOM 1477 O O . ASP A 1 188 ? 10.097 -2.728 17.835 1.00 81.31 188 ASP A O 1
ATOM 1481 N N . MET A 1 189 ? 9.894 -4.397 19.315 1.00 83.50 189 MET A N 1
ATOM 1482 C CA . MET A 1 189 ? 10.534 -3.662 20.405 1.00 83.50 189 MET A CA 1
ATOM 1483 C C . MET A 1 189 ? 12.011 -4.040 20.511 1.00 83.50 189 MET A C 1
ATOM 1485 O O . MET A 1 189 ? 12.331 -5.211 20.299 1.00 83.50 189 MET A O 1
ATOM 1489 N N . PRO A 1 190 ? 12.881 -3.109 20.945 1.00 85.62 190 PRO A N 1
ATOM 1490 C CA . PRO A 1 190 ? 14.256 -3.427 21.311 1.00 85.62 190 PRO A CA 1
ATOM 1491 C C . PRO A 1 190 ? 14.334 -4.596 22.301 1.00 85.62 190 PRO A C 1
ATOM 1493 O O . PRO A 1 190 ? 13.457 -4.745 23.159 1.00 85.62 190 PRO A O 1
ATOM 1496 N N . SER A 1 191 ? 15.393 -5.400 22.192 1.00 85.19 191 SER A N 1
ATOM 1497 C CA . SER A 1 191 ? 15.623 -6.556 23.068 1.00 85.19 191 SER A CA 1
ATOM 1498 C C . SER A 1 191 ? 15.924 -6.152 24.514 1.00 85.19 191 SER A C 1
ATOM 1500 O O . SER A 1 191 ? 15.551 -6.868 25.440 1.00 85.19 191 SER A O 1
ATOM 1502 N N . GLU A 1 192 ? 16.571 -5.000 24.718 1.00 90.44 192 GLU A N 1
ATOM 1503 C CA . GLU A 1 192 ? 16.969 -4.527 26.047 1.00 90.44 192 GLU A CA 1
ATOM 1504 C C . GLU A 1 192 ? 15.791 -3.886 26.801 1.00 90.44 192 GLU A C 1
ATOM 1506 O O . GLU A 1 192 ? 15.161 -2.960 26.277 1.00 90.44 192 GLU A O 1
ATOM 1511 N N . PRO A 1 193 ? 15.492 -4.296 28.051 1.00 91.19 193 PRO A N 1
ATOM 1512 C CA . PRO A 1 193 ? 14.307 -3.829 28.779 1.00 91.19 193 PRO A CA 1
ATOM 1513 C C . PRO A 1 193 ? 14.228 -2.309 28.988 1.00 91.19 193 PRO A C 1
ATOM 1515 O O . PRO A 1 193 ? 13.147 -1.721 28.886 1.00 91.19 193 PRO A O 1
ATOM 1518 N N . ALA A 1 194 ? 15.359 -1.656 29.273 1.00 89.31 194 ALA A N 1
ATOM 1519 C CA . ALA A 1 194 ? 15.407 -0.205 29.474 1.00 89.31 194 ALA A CA 1
ATOM 1520 C C . ALA A 1 194 ? 15.077 0.548 28.176 1.00 89.31 194 ALA A C 1
ATOM 1522 O O . ALA A 1 194 ? 14.303 1.510 28.173 1.00 89.31 194 ALA A O 1
ATOM 1523 N N . GLU A 1 195 ? 15.605 0.062 27.057 1.00 91.31 195 GLU A N 1
ATOM 1524 C CA . GLU A 1 195 ? 15.326 0.615 25.738 1.00 91.31 195 GLU A CA 1
ATOM 1525 C C . GLU A 1 195 ? 13.907 0.323 25.279 1.00 91.31 195 GLU A C 1
ATOM 1527 O O . GLU A 1 195 ? 13.247 1.199 24.723 1.00 91.31 195 GLU A O 1
ATOM 1532 N N . GLN A 1 196 ? 13.394 -0.868 25.583 1.00 89.31 196 GLN A N 1
ATOM 1533 C CA . GLN A 1 196 ? 12.001 -1.214 25.356 1.00 89.31 196 GLN A CA 1
ATOM 1534 C C . GLN A 1 196 ? 11.069 -0.234 26.081 1.00 89.31 196 GLN A C 1
ATOM 1536 O O . GLN A 1 196 ? 10.102 0.246 25.486 1.00 89.31 196 GLN A O 1
ATOM 1541 N N . ALA A 1 197 ? 11.348 0.092 27.347 1.00 92.38 197 ALA A N 1
ATOM 1542 C CA . ALA A 1 197 ? 10.551 1.046 28.113 1.00 92.38 197 ALA A CA 1
ATOM 1543 C C . ALA A 1 197 ? 10.621 2.464 27.516 1.00 92.38 197 ALA A C 1
ATOM 1545 O O . ALA A 1 197 ? 9.582 3.104 27.325 1.00 92.38 197 ALA A O 1
ATOM 1546 N N . ALA A 1 198 ? 11.820 2.934 27.160 1.00 93.94 198 ALA A N 1
ATOM 1547 C CA . ALA A 1 198 ? 12.017 4.243 26.539 1.00 93.94 198 ALA A CA 1
ATOM 1548 C C . ALA A 1 198 ? 11.335 4.343 25.163 1.00 93.94 198 ALA A C 1
ATOM 1550 O O . ALA A 1 198 ? 10.644 5.324 24.871 1.00 93.94 198 ALA A O 1
ATOM 1551 N N . PHE A 1 199 ? 11.466 3.306 24.334 1.00 92.19 199 PHE A N 1
ATOM 1552 C CA . PHE A 1 199 ? 10.840 3.229 23.020 1.00 92.19 199 PHE A CA 1
ATOM 1553 C C . PHE A 1 199 ? 9.314 3.162 23.130 1.00 92.19 199 PHE A C 1
ATOM 1555 O O . PHE A 1 199 ? 8.619 3.912 22.448 1.00 92.19 199 PHE A O 1
ATOM 1562 N N . LYS A 1 200 ? 8.776 2.370 24.068 1.00 94.31 200 LYS A N 1
ATOM 1563 C CA . LYS A 1 200 ? 7.338 2.349 24.380 1.00 94.31 200 LYS A CA 1
ATOM 1564 C C . LYS A 1 200 ? 6.822 3.737 24.755 1.00 94.31 200 LYS A C 1
ATOM 1566 O O . LYS A 1 200 ? 5.819 4.184 24.200 1.00 94.31 200 LYS A O 1
ATOM 1571 N N . ALA A 1 201 ? 7.511 4.428 25.663 1.00 95.94 201 ALA A N 1
ATOM 1572 C CA . ALA A 1 201 ? 7.134 5.771 26.096 1.00 95.94 201 ALA A CA 1
ATOM 1573 C C . ALA A 1 201 ? 7.175 6.779 24.933 1.00 95.94 201 ALA A C 1
ATOM 1575 O O . ALA A 1 201 ? 6.281 7.620 24.803 1.00 95.94 201 ALA A O 1
ATOM 1576 N N . LYS A 1 202 ? 8.170 6.661 24.042 1.00 95.50 202 LYS A N 1
ATOM 1577 C CA . LYS A 1 202 ? 8.246 7.440 22.800 1.00 95.50 202 LYS A CA 1
ATOM 1578 C C . LYS A 1 202 ? 7.032 7.175 21.903 1.00 95.50 202 LYS A C 1
ATOM 1580 O O . LYS A 1 202 ? 6.351 8.132 21.542 1.00 95.50 202 LYS A O 1
ATOM 1585 N N . LEU A 1 203 ? 6.716 5.912 21.604 1.00 94.81 203 LEU A N 1
ATOM 1586 C CA . LEU A 1 203 ? 5.567 5.543 20.765 1.00 94.81 203 LEU A CA 1
ATOM 1587 C C . LEU A 1 203 ? 4.240 6.032 21.359 1.00 94.81 203 LEU A C 1
ATOM 1589 O O . LEU A 1 203 ? 3.395 6.553 20.632 1.00 94.81 203 LEU A O 1
ATOM 1593 N N . GLN A 1 204 ? 4.059 5.920 22.677 1.00 96.94 204 GLN A N 1
ATOM 1594 C CA . GLN A 1 204 ? 2.882 6.432 23.386 1.00 96.94 204 GLN A CA 1
ATOM 1595 C C . GLN A 1 204 ? 2.742 7.950 23.232 1.00 96.94 204 GLN A C 1
ATOM 1597 O O . GLN A 1 204 ? 1.673 8.445 22.867 1.00 96.94 204 GLN A O 1
ATOM 1602 N N . LYS A 1 205 ? 3.835 8.690 23.450 1.00 97.62 205 LYS A N 1
ATOM 1603 C CA . LYS A 1 205 ? 3.867 10.147 23.282 1.00 97.62 205 LYS A CA 1
ATOM 1604 C C . LYS A 1 205 ? 3.565 10.552 21.841 1.00 97.62 205 LYS A C 1
ATOM 1606 O O . LYS A 1 205 ? 2.790 11.481 21.616 1.00 97.62 205 LYS A O 1
ATOM 1611 N N . GLU A 1 206 ? 4.158 9.869 20.866 1.00 96.88 206 GLU A N 1
ATOM 1612 C CA . GLU A 1 206 ? 3.946 10.174 19.451 1.00 96.88 206 GLU A CA 1
ATOM 1613 C C . GLU A 1 206 ? 2.515 9.875 18.994 1.00 96.88 206 GLU A C 1
ATOM 1615 O O . GLU A 1 206 ? 1.905 10.678 18.282 1.00 96.88 206 GLU A O 1
ATOM 1620 N N . THR A 1 207 ? 1.955 8.765 19.477 1.00 97.19 207 THR A N 1
ATOM 1621 C CA . THR A 1 207 ? 0.559 8.371 19.253 1.00 97.19 207 THR A CA 1
ATOM 1622 C C . THR A 1 207 ? -0.401 9.432 19.782 1.00 97.19 207 THR A C 1
ATOM 1624 O O . THR A 1 207 ? -1.309 9.851 19.065 1.00 97.19 207 THR A O 1
ATOM 1627 N N . GLU A 1 208 ? -0.185 9.922 21.006 1.00 98.12 208 GLU A N 1
ATOM 1628 C CA . GLU A 1 208 ? -1.053 10.935 21.612 1.00 98.12 208 GLU A CA 1
ATOM 1629 C C . GLU A 1 208 ? -0.966 12.284 20.884 1.00 98.12 208 GLU A C 1
ATOM 1631 O O . GLU A 1 208 ? -1.994 12.899 20.595 1.00 98.12 208 GLU A O 1
ATOM 1636 N N . ILE A 1 209 ? 0.236 12.732 20.504 1.00 98.31 209 ILE A N 1
ATOM 1637 C CA . ILE A 1 209 ? 0.394 13.966 19.716 1.00 98.31 209 ILE A CA 1
ATOM 1638 C C . ILE A 1 209 ? -0.309 13.825 18.358 1.00 98.31 209 ILE A C 1
ATOM 1640 O O . ILE A 1 209 ? -1.027 14.735 17.934 1.00 98.31 209 ILE A O 1
ATOM 1644 N N . SER A 1 210 ? -0.142 12.684 17.684 1.00 97.81 210 SER A N 1
ATOM 1645 C CA . SER A 1 210 ? -0.825 12.373 16.424 1.00 97.81 210 SER A CA 1
ATOM 1646 C C . SER A 1 210 ? -2.346 12.438 16.582 1.00 97.81 210 SER A C 1
ATOM 1648 O O . SER A 1 210 ? -3.012 13.140 15.818 1.00 97.81 210 SER A O 1
ATOM 1650 N N . ARG A 1 211 ? -2.894 11.810 17.629 1.00 97.75 211 ARG A N 1
ATOM 1651 C CA . ARG A 1 211 ? -4.328 11.823 17.952 1.00 97.75 211 ARG A CA 1
ATOM 1652 C C . ARG A 1 211 ? -4.861 13.239 18.169 1.00 97.75 211 ARG A C 1
ATOM 1654 O O . ARG A 1 211 ? -5.867 13.618 17.572 1.00 97.75 211 ARG A O 1
ATOM 1661 N N . GLN A 1 212 ? -4.175 14.056 18.969 1.00 97.94 212 GLN A N 1
ATOM 1662 C CA . GLN A 1 212 ? -4.575 15.447 19.218 1.00 97.94 212 GLN A CA 1
ATOM 1663 C C . GLN A 1 212 ? -4.561 16.292 17.938 1.00 97.94 212 GLN A C 1
ATOM 1665 O O . GLN A 1 212 ? -5.451 17.116 17.716 1.00 97.94 212 GLN A O 1
ATOM 1670 N N . LEU A 1 213 ? -3.566 16.090 17.072 1.00 97.69 213 LEU A N 1
ATOM 1671 C CA . LEU A 1 213 ? -3.502 16.766 15.779 1.00 97.69 213 LEU A CA 1
ATOM 1672 C C . LEU A 1 213 ? -4.607 16.282 14.826 1.00 97.69 213 LEU A C 1
ATOM 1674 O O . LEU A 1 213 ? -5.162 17.108 14.099 1.00 97.69 213 LEU A O 1
ATOM 1678 N N . ALA A 1 214 ? -4.957 14.992 14.850 1.00 95.94 214 ALA A N 1
ATOM 1679 C CA . ALA A 1 214 ? -6.069 14.440 14.079 1.00 95.94 214 ALA A CA 1
ATOM 1680 C C . ALA A 1 214 ? -7.407 15.045 14.527 1.00 95.94 214 ALA A C 1
ATOM 1682 O O . ALA A 1 214 ? -8.167 15.518 13.685 1.00 95.94 214 ALA A O 1
ATOM 1683 N N . LEU A 1 215 ? -7.654 15.139 15.840 1.00 95.38 215 LEU A N 1
ATOM 1684 C CA . LEU A 1 215 ? -8.840 15.799 16.400 1.00 95.38 215 LEU A CA 1
ATOM 1685 C C . LEU A 1 215 ? -8.967 17.250 15.918 1.00 95.38 215 LEU A C 1
ATOM 1687 O O . LEU A 1 215 ? -10.022 17.658 15.438 1.00 95.38 215 LEU A O 1
ATOM 1691 N N . ARG A 1 216 ? -7.874 18.022 15.967 1.00 95.38 216 ARG A N 1
ATOM 1692 C CA . ARG A 1 216 ? -7.852 19.408 15.461 1.00 95.38 216 ARG A CA 1
ATOM 1693 C C . ARG A 1 216 ? -8.112 19.487 13.956 1.00 95.38 216 ARG A C 1
ATOM 1695 O O . ARG A 1 216 ? -8.747 20.433 13.501 1.00 95.38 216 ARG A O 1
ATOM 1702 N N . ALA A 1 217 ? -7.600 18.531 13.181 1.00 94.69 217 ALA A N 1
ATOM 1703 C CA . ALA A 1 217 ? -7.798 18.487 11.735 1.00 94.69 217 ALA A CA 1
ATOM 1704 C C . ALA A 1 217 ? -9.238 18.108 11.350 1.00 94.69 217 ALA A C 1
ATOM 1706 O O . ALA A 1 217 ? -9.760 18.647 10.379 1.00 94.69 217 ALA A O 1
ATOM 1707 N N . LEU A 1 218 ? -9.877 17.212 12.105 1.00 92.06 218 LEU A N 1
ATOM 1708 C CA . LEU A 1 218 ? -11.274 16.819 11.904 1.00 92.06 218 LEU A CA 1
ATOM 1709 C C . LEU A 1 218 ? -12.250 17.914 12.370 1.00 92.06 218 LEU A C 1
ATOM 1711 O O . LEU A 1 218 ? -13.291 18.118 11.743 1.00 92.06 218 LEU A O 1
ATOM 1715 N N . GLY A 1 219 ? -11.880 18.668 13.410 1.00 87.19 219 GLY A N 1
ATOM 1716 C CA . GLY A 1 219 ? -12.568 19.886 13.831 1.00 87.19 219 GLY A CA 1
ATOM 1717 C C . GLY A 1 219 ? -14.048 19.664 14.191 1.00 87.19 219 GLY A C 1
ATOM 1718 O O . GLY A 1 219 ? -14.375 18.647 14.801 1.00 87.19 219 GLY A O 1
ATOM 1719 N N . PRO A 1 220 ? -14.960 20.581 13.806 1.00 72.81 220 PRO A N 1
ATOM 1720 C CA . PRO A 1 220 ? -16.388 20.503 14.152 1.00 72.81 220 PRO A CA 1
ATOM 1721 C C . PRO A 1 220 ? -17.104 19.249 13.630 1.00 72.81 220 PRO A C 1
ATOM 1723 O O . PRO A 1 220 ? -18.138 18.856 14.157 1.00 72.81 220 PRO A O 1
ATOM 1726 N N . GLY A 1 221 ? -16.547 18.579 12.613 1.00 68.88 221 GLY A N 1
ATOM 1727 C CA . GLY A 1 221 ? -17.127 17.357 12.048 1.00 68.88 221 GLY A CA 1
ATOM 1728 C C . GLY A 1 221 ? -17.153 16.166 13.013 1.00 68.88 221 GLY A C 1
ATOM 1729 O O . GLY A 1 221 ? -17.745 15.145 12.682 1.00 68.88 221 GLY A O 1
ATOM 1730 N N . LEU A 1 222 ? -16.519 16.285 14.184 1.00 79.38 222 LEU A N 1
ATOM 1731 C CA . LEU A 1 222 ? -16.479 15.259 15.225 1.00 79.38 222 LEU A CA 1
ATOM 1732 C C . LEU A 1 222 ? -17.802 15.088 15.979 1.00 79.38 222 LEU A C 1
ATOM 1734 O O . LEU A 1 222 ? -18.109 13.984 16.431 1.00 79.38 222 LEU A O 1
ATOM 1738 N N . GLU A 1 223 ? -18.585 16.156 16.132 1.00 75.88 223 GLU A N 1
ATOM 1739 C CA . GLU A 1 223 ? -19.801 16.134 16.957 1.00 75.88 223 GLU A CA 1
ATOM 1740 C C . GLU A 1 223 ? -20.862 15.197 16.372 1.00 75.88 223 GLU A C 1
ATOM 1742 O O . GLU A 1 223 ? -21.487 14.430 17.108 1.00 75.88 223 GLU A O 1
ATOM 1747 N N . LEU A 1 224 ? -20.954 15.176 15.041 1.00 71.00 224 LEU A N 1
ATOM 1748 C CA . LEU A 1 224 ? -21.912 14.400 14.253 1.00 71.00 224 LEU A CA 1
ATOM 1749 C C . LEU A 1 224 ? -21.488 12.941 14.022 1.00 71.00 224 LEU A C 1
ATOM 1751 O O . LEU A 1 224 ? -22.184 12.200 13.329 1.00 71.00 224 LEU A O 1
ATOM 1755 N N . LEU A 1 225 ? -20.344 12.512 14.566 1.00 77.38 225 LEU A N 1
ATOM 1756 C CA . LEU A 1 225 ? -19.883 11.141 14.373 1.00 77.38 225 LEU A CA 1
ATOM 1757 C C . LEU A 1 225 ? -20.686 10.150 15.222 1.00 77.38 225 LEU A C 1
ATOM 1759 O O . LEU A 1 225 ? -20.887 10.404 16.417 1.00 77.38 225 LEU A O 1
ATOM 1763 N N . PRO A 1 226 ? -21.062 8.989 14.651 1.00 80.62 226 PRO A N 1
ATOM 1764 C CA . PRO A 1 226 ? -21.527 7.848 15.425 1.00 80.62 226 PRO A CA 1
ATOM 1765 C C . PRO A 1 226 ? -20.560 7.531 16.570 1.00 80.62 226 PRO A C 1
ATOM 1767 O O . PRO A 1 226 ? -19.340 7.660 16.414 1.00 80.62 226 PRO A O 1
ATOM 1770 N N . ILE A 1 227 ? -21.101 7.086 17.708 1.00 79.50 227 ILE A N 1
ATOM 1771 C CA . ILE A 1 227 ? -20.321 6.692 18.899 1.00 79.50 227 ILE A CA 1
ATOM 1772 C C . ILE A 1 227 ? -19.211 5.702 18.507 1.00 79.50 227 ILE A C 1
ATOM 1774 O O . ILE A 1 227 ? -18.055 5.863 18.897 1.00 79.50 227 ILE A O 1
ATOM 1778 N N . ASP A 1 228 ? -19.536 4.770 17.613 1.00 78.00 228 ASP A N 1
ATOM 1779 C CA . ASP A 1 228 ? -18.624 3.760 17.075 1.00 78.00 228 ASP A CA 1
ATOM 1780 C C . ASP A 1 228 ? -17.405 4.316 16.327 1.00 78.00 228 ASP A C 1
ATOM 1782 O O . ASP A 1 228 ? -16.400 3.618 16.204 1.00 78.00 228 ASP A O 1
ATOM 1786 N N . LEU A 1 229 ? -17.462 5.542 15.803 1.00 84.69 229 LEU A N 1
ATOM 1787 C CA . LEU A 1 229 ? -16.297 6.206 15.212 1.00 84.69 229 LEU A CA 1
ATOM 1788 C C . LEU A 1 229 ? -15.547 7.061 16.231 1.00 84.69 229 LEU A C 1
ATOM 1790 O O . LEU A 1 229 ? -14.324 7.182 16.141 1.00 84.69 229 LEU A O 1
ATOM 1794 N N . LYS A 1 230 ? -16.254 7.613 17.223 1.00 88.69 230 LYS A N 1
ATOM 1795 C CA . LYS A 1 230 ? -15.647 8.393 18.310 1.00 88.69 230 LYS A CA 1
ATOM 1796 C C . LYS A 1 230 ? -14.681 7.548 19.141 1.00 88.69 230 LYS A C 1
ATOM 1798 O O . LYS A 1 230 ? -13.620 8.056 19.491 1.00 88.69 230 LYS A O 1
ATOM 1803 N N . GLN A 1 231 ? -14.966 6.258 19.344 1.00 90.69 231 GLN A N 1
ATOM 1804 C CA . GLN A 1 231 ? -14.059 5.357 20.069 1.00 90.69 231 GLN A CA 1
ATOM 1805 C C . GLN A 1 231 ? -12.652 5.300 19.444 1.00 90.69 231 GLN A C 1
ATOM 1807 O O . GLN A 1 231 ? -11.664 5.267 20.168 1.00 90.69 231 GLN A O 1
ATOM 1812 N N . PHE A 1 232 ? -12.517 5.372 18.110 1.00 91.75 232 PHE A N 1
ATOM 1813 C CA . PHE A 1 232 ? -11.205 5.362 17.442 1.00 91.75 232 PHE A CA 1
ATOM 1814 C C . PHE A 1 232 ? -10.395 6.638 17.677 1.00 91.75 232 PHE A C 1
ATOM 1816 O O . PHE A 1 232 ? -9.210 6.679 17.361 1.00 91.75 232 PHE A O 1
ATOM 1823 N N . LEU A 1 233 ? -11.023 7.689 18.199 1.00 92.94 233 LEU A N 1
ATOM 1824 C CA . LEU A 1 233 ? -10.385 8.961 18.516 1.00 92.94 233 LEU A CA 1
ATOM 1825 C C . LEU A 1 233 ? -10.090 9.113 20.011 1.00 92.94 233 LEU A C 1
ATOM 1827 O O . LEU A 1 233 ? -9.419 10.071 20.405 1.00 92.94 233 LEU A O 1
ATOM 1831 N N . GLU A 1 234 ? -10.541 8.177 20.844 1.00 94.62 234 GLU A N 1
ATOM 1832 C CA . GLU A 1 234 ? -10.116 8.064 22.237 1.00 94.62 234 GLU A CA 1
ATOM 1833 C C . GLU A 1 234 ? -8.654 7.594 22.319 1.00 94.62 234 GLU A C 1
ATOM 1835 O O . GLU A 1 234 ? -8.166 6.950 21.386 1.00 94.62 234 GLU A O 1
ATOM 1840 N N . PRO A 1 235 ? -7.925 7.879 23.415 1.00 96.31 235 PRO A N 1
ATOM 1841 C CA . PRO A 1 235 ? -6.512 7.509 23.538 1.00 96.31 235 PRO A CA 1
ATOM 1842 C C . PRO A 1 235 ? -6.234 6.029 23.237 1.00 96.31 235 PRO A C 1
ATOM 1844 O O . PRO A 1 235 ? -5.348 5.706 22.446 1.00 96.31 235 PRO A O 1
ATOM 1847 N N . VAL A 1 236 ? -7.035 5.126 23.812 1.00 95.06 236 VAL A N 1
ATOM 1848 C CA . VAL A 1 236 ? -6.884 3.676 23.622 1.00 95.06 236 VAL A CA 1
ATOM 1849 C C . VAL A 1 236 ? -7.319 3.251 22.221 1.00 95.06 236 VAL A C 1
ATOM 1851 O O . VAL A 1 236 ? -6.626 2.461 21.582 1.00 95.06 236 VAL A O 1
ATOM 1854 N N . GLY A 1 237 ? -8.440 3.771 21.715 1.00 94.00 237 GLY A N 1
ATOM 1855 C CA . GLY A 1 237 ? -8.939 3.390 20.396 1.00 94.00 237 GLY A CA 1
ATOM 1856 C C . GLY A 1 237 ? -8.049 3.872 19.252 1.00 94.00 237 GLY A C 1
ATOM 1857 O O . GLY A 1 237 ? -7.833 3.120 18.306 1.00 94.00 237 GLY A O 1
ATOM 1858 N N . TYR A 1 238 ? -7.443 5.057 19.364 1.00 95.81 238 TYR A N 1
ATOM 1859 C CA . TYR A 1 238 ? -6.485 5.547 18.369 1.00 95.81 238 TYR A CA 1
ATOM 1860 C C . TYR A 1 238 ? -5.188 4.731 18.388 1.00 95.81 238 TYR A C 1
ATOM 1862 O O . TYR A 1 238 ? -4.661 4.373 17.336 1.00 95.81 238 TYR A O 1
ATOM 1870 N N . ALA A 1 239 ? -4.700 4.364 19.579 1.00 95.94 239 ALA A N 1
ATOM 1871 C CA . ALA A 1 239 ? -3.554 3.467 19.712 1.00 95.94 239 ALA A CA 1
ATOM 1872 C C . ALA A 1 239 ? -3.837 2.077 19.118 1.00 95.94 239 ALA A C 1
ATOM 1874 O O . ALA A 1 239 ? -2.961 1.510 18.464 1.00 95.94 239 ALA A O 1
ATOM 1875 N N . LYS A 1 240 ? -5.056 1.546 19.298 1.00 94.00 240 LYS A N 1
ATOM 1876 C CA . LYS A 1 240 ? -5.496 0.303 18.650 1.00 94.00 240 LYS A CA 1
ATOM 1877 C C . LYS A 1 240 ? -5.590 0.449 17.138 1.00 94.00 240 LYS A C 1
ATOM 1879 O O . LYS A 1 240 ? -5.111 -0.428 16.429 1.00 94.00 240 LYS A O 1
ATOM 1884 N N . LEU A 1 241 ? -6.132 1.557 16.629 1.00 93.38 241 LEU A N 1
ATOM 1885 C CA . LEU A 1 241 ? -6.175 1.830 15.192 1.00 93.38 241 LEU A CA 1
ATOM 1886 C C . LEU A 1 241 ? -4.764 1.792 14.598 1.00 93.38 241 LEU A C 1
ATOM 1888 O O . LEU A 1 241 ? -4.536 1.053 13.648 1.00 93.38 241 LEU A O 1
ATOM 1892 N N . LEU A 1 242 ? -3.797 2.501 15.186 1.00 94.00 242 LEU A N 1
ATOM 1893 C CA . LEU A 1 242 ? -2.410 2.466 14.709 1.00 94.00 242 LEU A CA 1
ATOM 1894 C C . LEU A 1 242 ? -1.780 1.070 14.799 1.00 94.00 242 LEU A C 1
ATOM 1896 O O . LEU A 1 242 ? -1.114 0.660 13.854 1.00 94.00 242 LEU A O 1
ATOM 1900 N N . GLY A 1 243 ? -2.021 0.319 15.879 1.00 91.25 243 GLY A N 1
ATOM 1901 C CA . GLY A 1 243 ? -1.577 -1.077 15.976 1.00 91.25 243 GLY A CA 1
ATOM 1902 C C . GLY A 1 243 ? -2.184 -1.965 14.889 1.00 91.25 243 GLY A C 1
ATOM 1903 O O . GLY A 1 243 ? -1.488 -2.767 14.279 1.00 91.25 243 GLY A O 1
ATOM 1904 N N . SER A 1 244 ? -3.451 -1.734 14.549 1.00 88.19 244 SER A N 1
ATOM 1905 C CA . SER A 1 244 ? -4.137 -2.414 13.442 1.00 88.19 244 SER A CA 1
ATOM 1906 C C . SER A 1 244 ? -3.487 -2.102 12.107 1.00 88.19 244 SER A C 1
ATOM 1908 O O . SER A 1 244 ? -3.285 -2.997 11.296 1.00 88.19 244 SER A O 1
ATOM 1910 N N . LEU A 1 245 ? -3.156 -0.834 11.865 1.00 89.94 245 LEU A N 1
ATOM 1911 C CA . LEU A 1 245 ? -2.457 -0.439 10.649 1.00 89.94 245 LEU A CA 1
ATOM 1912 C C . LEU A 1 245 ? -1.077 -1.091 10.590 1.00 89.94 245 LEU A C 1
ATOM 1914 O O . LEU A 1 245 ? -0.721 -1.636 9.554 1.00 89.94 245 LEU A O 1
ATOM 1918 N N . CYS A 1 246 ? -0.354 -1.115 11.706 1.00 87.69 246 CYS A N 1
ATOM 1919 C CA . CYS A 1 246 ? 0.943 -1.774 11.804 1.00 87.69 246 CYS A CA 1
ATOM 1920 C C . CYS A 1 246 ? 0.868 -3.269 11.457 1.00 87.69 246 CYS A C 1
ATOM 1922 O O . CYS A 1 246 ? 1.740 -3.772 10.759 1.00 87.69 246 CYS A O 1
ATOM 1924 N N . SER A 1 247 ? -0.176 -3.975 11.904 1.00 83.94 247 SER A N 1
ATOM 1925 C CA . SER A 1 247 ? -0.318 -5.419 11.670 1.00 83.94 247 SER A CA 1
ATOM 1926 C C . SER A 1 247 ? -0.956 -5.796 10.331 1.00 83.94 247 SER A C 1
ATOM 1928 O O . SER A 1 247 ? -0.729 -6.904 9.860 1.00 83.94 247 SER A O 1
ATOM 1930 N N . ASN A 1 248 ? -1.778 -4.924 9.738 1.00 85.94 248 ASN A N 1
ATOM 1931 C CA . ASN A 1 248 ? -2.618 -5.276 8.584 1.00 85.94 248 ASN A CA 1
ATOM 1932 C C . ASN A 1 248 ? -2.309 -4.475 7.310 1.00 85.94 248 ASN A C 1
ATOM 1934 O O . ASN A 1 248 ? -2.859 -4.783 6.252 1.00 85.94 248 ASN A O 1
ATOM 1938 N N . CYS A 1 249 ? -1.501 -3.413 7.384 1.00 86.88 249 CYS A N 1
ATOM 1939 C CA . CYS A 1 249 ? -1.118 -2.679 6.180 1.00 86.88 249 CYS A CA 1
ATOM 1940 C C . CYS A 1 249 ? -0.118 -3.477 5.358 1.00 86.88 249 CYS A C 1
ATOM 1942 O O . CYS A 1 249 ? 0.789 -4.119 5.879 1.00 86.88 249 CYS A O 1
ATOM 1944 N N . THR A 1 250 ? -0.249 -3.352 4.048 1.00 83.75 250 THR A N 1
ATOM 1945 C CA . THR A 1 250 ? 0.634 -3.987 3.081 1.00 83.75 250 THR A CA 1
ATOM 1946 C C . THR A 1 250 ? 1.412 -2.919 2.346 1.00 83.75 250 THR A C 1
ATOM 1948 O O . THR A 1 250 ? 0.838 -1.915 1.904 1.00 83.75 250 THR A O 1
ATOM 1951 N N . SER A 1 251 ? 2.720 -3.142 2.234 1.00 79.00 251 SER A N 1
ATOM 1952 C CA . SER A 1 251 ? 3.571 -2.358 1.352 1.00 79.00 251 SER A CA 1
ATOM 1953 C C . SER A 1 251 ? 3.172 -2.656 -0.088 1.00 79.00 251 SER A C 1
ATOM 1955 O O . SER A 1 251 ? 3.143 -3.803 -0.525 1.00 79.00 251 SER A O 1
ATOM 1957 N N . VAL A 1 252 ? 2.807 -1.613 -0.815 1.00 76.69 252 VAL A N 1
ATOM 1958 C CA . VAL A 1 252 ? 2.470 -1.673 -2.229 1.00 76.69 252 VAL A CA 1
ATOM 1959 C C . VAL A 1 252 ? 3.652 -1.103 -2.995 1.00 76.69 252 VAL A C 1
ATOM 1961 O O . VAL A 1 252 ? 3.964 0.082 -2.851 1.00 76.69 252 VAL A O 1
ATOM 1964 N N . LYS A 1 253 ? 4.307 -1.950 -3.790 1.00 76.69 253 LYS A N 1
ATOM 1965 C CA . LYS A 1 253 ? 5.482 -1.612 -4.598 1.00 76.69 253 LYS A CA 1
ATOM 1966 C C . LYS A 1 253 ? 5.106 -1.706 -6.077 1.00 76.69 253 LYS A C 1
ATOM 1968 O O . LYS A 1 253 ? 4.795 -2.786 -6.565 1.00 76.69 253 LYS A O 1
ATOM 1973 N N . TYR A 1 254 ? 5.138 -0.586 -6.795 1.00 73.50 254 TYR A N 1
ATOM 1974 C CA . TYR A 1 254 ? 4.958 -0.568 -8.247 1.00 73.50 254 TYR A CA 1
ATOM 1975 C C . TYR A 1 254 ? 6.285 -0.303 -8.934 1.00 73.50 254 TYR A C 1
ATOM 1977 O O . TYR A 1 254 ? 6.951 0.697 -8.663 1.00 73.50 254 TYR A O 1
ATOM 1985 N N . ILE A 1 255 ? 6.640 -1.167 -9.877 1.00 74.50 255 ILE A N 1
ATOM 1986 C CA . ILE A 1 255 ? 7.745 -0.894 -10.790 1.00 74.50 255 ILE A CA 1
ATOM 1987 C C . ILE A 1 255 ? 7.384 0.343 -11.609 1.00 74.50 255 ILE A C 1
ATOM 1989 O O . ILE A 1 255 ? 6.258 0.473 -12.095 1.00 74.50 255 ILE A O 1
ATOM 1993 N N . SER A 1 256 ? 8.330 1.272 -11.739 1.00 77.81 256 SER A N 1
ATOM 1994 C CA . SER A 1 256 ? 8.124 2.419 -12.615 1.00 77.81 256 SER A CA 1
ATOM 1995 C C . SER A 1 256 ? 7.925 1.928 -14.055 1.00 77.81 256 SER A C 1
ATOM 1997 O O . SER A 1 256 ? 8.754 1.156 -14.538 1.00 77.81 256 SER A O 1
ATOM 1999 N N . PRO A 1 257 ? 6.898 2.398 -14.784 1.00 77.12 257 PRO A N 1
ATOM 2000 C CA . PRO A 1 257 ? 6.741 2.093 -16.207 1.00 77.12 257 PRO A CA 1
ATOM 2001 C C . PRO A 1 257 ? 7.986 2.436 -17.036 1.00 77.12 257 PRO A C 1
ATOM 2003 O O . PRO A 1 257 ? 8.297 1.757 -18.009 1.00 77.12 257 PRO A O 1
ATOM 2006 N N . VAL A 1 258 ? 8.753 3.446 -16.607 1.00 81.75 258 VAL A N 1
ATOM 2007 C CA . VAL A 1 258 ? 10.044 3.797 -17.212 1.00 81.75 258 VAL A CA 1
ATOM 2008 C C . VAL A 1 258 ? 11.047 2.650 -17.077 1.00 81.75 258 VAL A C 1
ATOM 2010 O O . VAL A 1 258 ? 11.742 2.325 -18.036 1.00 81.75 258 VAL A O 1
ATOM 2013 N N . LEU A 1 259 ? 11.116 2.022 -15.900 1.00 83.94 259 LEU A N 1
ATOM 2014 C CA . LEU A 1 259 ? 12.016 0.898 -15.655 1.00 83.94 259 LEU A CA 1
ATOM 2015 C C . LEU A 1 259 ? 11.628 -0.315 -16.509 1.00 83.94 259 LEU A C 1
ATOM 2017 O O . LEU A 1 259 ? 12.498 -0.941 -17.105 1.00 83.94 259 LEU A O 1
ATOM 2021 N N . GLN A 1 260 ? 10.331 -0.604 -16.638 1.00 80.75 260 GLN A N 1
ATOM 2022 C CA . GLN A 1 260 ? 9.860 -1.677 -17.518 1.00 80.75 260 GLN A CA 1
ATOM 2023 C C . GLN A 1 260 ? 10.295 -1.448 -18.973 1.00 80.75 260 GLN A C 1
ATOM 2025 O O . GLN A 1 260 ? 10.786 -2.372 -19.617 1.00 80.75 260 GLN A O 1
ATOM 2030 N N . TYR A 1 261 ? 10.177 -0.215 -19.467 1.00 82.44 261 TYR A N 1
ATOM 2031 C CA . TYR A 1 261 ? 10.607 0.137 -20.819 1.00 82.44 261 TYR A CA 1
ATOM 2032 C C . TYR A 1 261 ? 12.128 0.003 -21.014 1.00 82.44 261 TYR A C 1
ATOM 2034 O O . TYR A 1 261 ? 12.590 -0.508 -22.031 1.00 82.44 261 TYR A O 1
ATOM 2042 N N . ILE A 1 262 ? 12.921 0.394 -20.013 1.00 87.75 262 ILE A N 1
ATOM 2043 C CA . ILE A 1 262 ? 14.380 0.215 -20.027 1.00 87.75 262 ILE A CA 1
ATOM 2044 C C . ILE A 1 262 ? 14.755 -1.265 -20.106 1.00 87.75 262 ILE A C 1
ATOM 2046 O O . ILE A 1 262 ? 15.577 -1.633 -20.938 1.00 87.75 262 ILE A O 1
ATOM 2050 N N . LEU A 1 263 ? 14.133 -2.115 -19.286 1.00 87.62 263 LEU A N 1
ATOM 2051 C CA . LEU A 1 263 ? 14.394 -3.556 -19.299 1.00 87.62 263 LEU A CA 1
ATOM 2052 C C . LEU A 1 263 ? 13.995 -4.199 -20.634 1.00 87.62 263 LEU A C 1
ATOM 2054 O O . LEU A 1 263 ? 14.667 -5.113 -21.101 1.00 87.62 263 LEU A O 1
ATOM 2058 N N . GLN A 1 264 ? 12.933 -3.703 -21.274 1.00 87.31 264 GLN A N 1
ATOM 2059 C CA . GLN A 1 264 ? 12.546 -4.145 -22.613 1.00 87.31 264 GLN A CA 1
ATOM 2060 C C . GLN A 1 264 ? 13.597 -3.779 -23.661 1.00 87.31 264 GLN A C 1
ATOM 2062 O O . GLN A 1 264 ? 13.957 -4.645 -24.450 1.00 87.31 264 GLN A O 1
ATOM 2067 N N . ILE A 1 265 ? 14.107 -2.540 -23.658 1.00 88.69 265 ILE A N 1
ATOM 2068 C CA . ILE A 1 265 ? 15.182 -2.115 -24.574 1.00 88.69 265 ILE A CA 1
ATOM 2069 C C . ILE A 1 265 ? 16.443 -2.934 -24.351 1.00 88.69 265 ILE A C 1
ATOM 2071 O O . ILE A 1 265 ? 17.094 -3.348 -25.308 1.00 88.69 265 ILE A O 1
ATOM 2075 N N . ASP A 1 266 ? 16.786 -3.165 -23.091 1.00 90.25 266 ASP A N 1
ATOM 2076 C CA . ASP A 1 266 ? 17.958 -3.939 -22.719 1.00 90.25 266 ASP A CA 1
ATOM 2077 C C . ASP A 1 266 ? 17.895 -5.368 -23.284 1.00 90.25 266 ASP A C 1
ATOM 2079 O O . ASP A 1 266 ? 18.854 -5.835 -23.895 1.00 90.25 266 ASP A O 1
ATOM 2083 N N . ALA A 1 267 ? 16.719 -5.997 -23.200 1.00 89.69 267 ALA A N 1
ATOM 2084 C CA . ALA A 1 267 ? 16.442 -7.318 -23.760 1.00 89.69 267 ALA A CA 1
ATOM 2085 C C . ALA A 1 267 ? 16.280 -7.348 -25.298 1.00 89.69 267 ALA A C 1
ATOM 2087 O O . ALA A 1 267 ? 16.123 -8.427 -25.875 1.00 89.69 267 ALA A O 1
ATOM 2088 N N . MET A 1 268 ? 16.282 -6.201 -25.992 1.00 89.00 268 MET A N 1
ATOM 2089 C CA . MET A 1 268 ? 16.231 -6.184 -27.458 1.00 89.00 268 MET A CA 1
ATOM 2090 C C . MET A 1 268 ? 17.524 -6.750 -28.050 1.00 89.00 268 MET A C 1
ATOM 2092 O O . MET A 1 268 ? 18.625 -6.485 -27.560 1.00 89.00 268 MET A O 1
ATOM 2096 N N . LYS A 1 269 ? 17.388 -7.445 -29.186 1.00 90.31 269 LYS A N 1
ATOM 2097 C CA . LYS A 1 269 ? 18.530 -7.783 -30.044 1.00 90.31 269 LYS A CA 1
ATOM 2098 C C . LYS A 1 269 ? 19.221 -6.508 -30.519 1.00 90.31 269 LYS A C 1
ATOM 2100 O O . LYS A 1 269 ? 18.554 -5.510 -30.817 1.00 90.31 269 LYS A O 1
ATOM 2105 N N . ASP A 1 270 ? 20.542 -6.559 -30.621 1.00 88.69 270 ASP A N 1
ATOM 2106 C CA . ASP A 1 270 ? 21.314 -5.435 -31.132 1.00 88.69 270 ASP A CA 1
ATOM 2107 C C . ASP A 1 270 ? 20.942 -5.131 -32.588 1.00 88.69 270 ASP A C 1
ATOM 2109 O O . ASP A 1 270 ? 20.704 -6.021 -33.406 1.00 88.69 270 ASP A O 1
ATOM 2113 N N . GLY A 1 271 ? 20.830 -3.842 -32.899 1.00 89.19 271 GLY A N 1
ATOM 2114 C CA . GLY A 1 271 ? 20.390 -3.367 -34.204 1.00 89.19 271 GLY A CA 1
ATOM 2115 C C . GLY A 1 271 ? 19.850 -1.942 -34.155 1.00 89.19 271 GLY A C 1
ATOM 2116 O O . GLY A 1 271 ? 19.744 -1.327 -33.091 1.00 89.19 271 GLY A O 1
ATOM 2117 N N . ALA A 1 272 ? 19.461 -1.422 -35.322 1.00 88.06 272 ALA A N 1
ATOM 2118 C CA . ALA A 1 272 ? 19.060 -0.024 -35.493 1.00 88.06 272 ALA A CA 1
ATOM 2119 C C . ALA A 1 272 ? 17.930 0.415 -34.542 1.00 88.06 272 ALA A C 1
ATOM 2121 O O . ALA A 1 272 ? 17.954 1.538 -34.040 1.00 88.06 272 ALA A O 1
ATOM 2122 N N . CYS A 1 273 ? 16.973 -0.471 -34.247 1.00 87.38 273 CYS A N 1
ATOM 2123 C CA . CYS A 1 273 ? 15.869 -0.182 -33.329 1.00 87.38 273 CYS A CA 1
ATOM 2124 C C . CYS A 1 273 ? 16.348 0.017 -31.883 1.00 87.38 273 CYS A C 1
ATOM 2126 O O . CYS A 1 273 ? 15.962 0.998 -31.250 1.00 87.38 273 CYS A O 1
ATOM 2128 N N . LYS A 1 274 ? 17.220 -0.869 -31.374 1.00 89.38 274 LYS A N 1
ATOM 2129 C CA . LYS A 1 274 ? 17.792 -0.749 -30.023 1.00 89.38 274 LYS A CA 1
ATOM 2130 C C . LYS A 1 274 ? 18.655 0.506 -29.921 1.00 89.38 274 LYS A C 1
ATOM 2132 O O . LYS A 1 274 ? 18.482 1.295 -28.998 1.00 89.38 274 LYS A O 1
ATOM 2137 N N . THR A 1 275 ? 19.511 0.762 -30.914 1.00 89.00 275 THR A N 1
ATOM 2138 C CA . THR A 1 275 ? 20.355 1.967 -30.964 1.00 89.00 275 THR A CA 1
ATOM 2139 C C . THR A 1 275 ? 19.528 3.254 -30.982 1.00 89.00 275 THR A C 1
ATOM 2141 O O . THR A 1 275 ? 19.857 4.206 -30.272 1.00 89.00 275 THR A O 1
ATOM 2144 N N . ALA A 1 276 ? 18.440 3.295 -31.757 1.00 87.12 276 ALA A N 1
ATOM 2145 C CA . ALA A 1 276 ? 17.537 4.442 -31.781 1.00 87.12 276 ALA A CA 1
ATOM 2146 C C . ALA A 1 276 ? 16.876 4.663 -30.412 1.00 87.12 276 ALA A C 1
ATOM 2148 O O . ALA A 1 276 ? 16.910 5.780 -29.902 1.00 87.12 276 ALA A O 1
ATOM 2149 N N . ALA A 1 277 ? 16.355 3.606 -29.783 1.00 86.88 277 ALA A N 1
ATOM 2150 C CA . ALA A 1 277 ? 15.729 3.690 -28.465 1.00 86.88 277 ALA A CA 1
ATOM 2151 C C . ALA A 1 277 ? 16.715 4.143 -27.368 1.00 86.88 277 ALA A C 1
ATOM 2153 O O . ALA A 1 277 ? 16.387 5.012 -26.556 1.00 86.88 277 ALA A O 1
ATOM 2154 N N . ILE A 1 278 ? 17.950 3.623 -27.389 1.00 90.12 278 ILE A N 1
ATOM 2155 C CA . ILE A 1 278 ? 19.036 4.032 -26.485 1.00 90.12 278 ILE A CA 1
ATOM 2156 C C . ILE A 1 278 ? 19.346 5.522 -26.648 1.00 90.12 278 ILE A C 1
ATOM 2158 O O . ILE A 1 278 ? 19.402 6.243 -25.653 1.00 90.12 278 ILE A O 1
ATOM 2162 N N . ARG A 1 279 ? 19.515 6.006 -27.886 1.00 88.06 279 ARG A N 1
ATOM 2163 C CA . ARG A 1 279 ? 19.845 7.414 -28.174 1.00 88.06 279 ARG A CA 1
ATOM 2164 C C . ARG A 1 279 ? 18.798 8.381 -27.618 1.00 88.06 279 ARG A C 1
ATOM 2166 O O . ARG A 1 279 ? 19.136 9.478 -27.172 1.00 88.06 279 ARG A O 1
ATOM 2173 N N . GLU A 1 280 ? 17.536 7.975 -27.634 1.00 84.94 280 GLU A N 1
ATOM 2174 C CA . GLU A 1 280 ? 16.439 8.778 -27.108 1.00 84.94 280 GLU A CA 1
ATOM 2175 C C . GLU A 1 280 ? 16.397 8.811 -25.572 1.00 84.94 280 GLU A C 1
ATOM 2177 O O . GLU A 1 280 ? 16.146 9.867 -24.979 1.00 84.94 280 GLU A O 1
ATOM 2182 N N . LEU A 1 281 ? 16.676 7.680 -24.912 1.00 87.56 281 LEU A N 1
ATOM 2183 C CA . LEU A 1 281 ? 16.688 7.586 -23.448 1.00 87.56 281 LEU A CA 1
ATOM 2184 C C . LEU A 1 281 ? 17.966 8.126 -22.802 1.00 87.56 281 LEU A C 1
ATOM 2186 O O . LEU A 1 281 ? 17.907 8.657 -21.691 1.00 87.56 281 LEU A O 1
ATOM 2190 N N . GLU A 1 282 ? 19.106 8.019 -23.483 1.00 89.25 282 GLU A N 1
ATOM 2191 C CA . GLU A 1 282 ? 20.433 8.360 -22.964 1.00 89.25 282 GLU A CA 1
ATOM 2192 C C . GLU A 1 282 ? 20.471 9.715 -22.225 1.00 89.25 282 GLU A C 1
ATOM 2194 O O . GLU A 1 282 ? 20.977 9.761 -21.099 1.00 89.25 282 GLU A O 1
ATOM 2199 N N . PRO A 1 283 ? 19.918 10.822 -22.762 1.00 88.50 283 PRO A N 1
ATOM 2200 C CA . PRO A 1 283 ? 19.985 12.120 -22.094 1.00 88.50 283 PRO A CA 1
ATOM 2201 C C . PRO A 1 283 ? 19.247 12.145 -20.752 1.00 88.50 283 PRO A C 1
ATOM 2203 O O . PRO A 1 283 ? 19.700 12.802 -19.812 1.00 88.50 283 PRO A O 1
ATOM 2206 N N . TRP A 1 284 ? 18.140 11.407 -20.642 1.00 88.50 284 TRP A N 1
ATOM 2207 C CA . TRP A 1 284 ? 17.369 11.289 -19.408 1.00 88.50 284 TRP A CA 1
ATOM 2208 C C . TRP A 1 284 ? 18.126 10.474 -18.366 1.00 88.50 284 TRP A C 1
ATOM 2210 O O . TRP A 1 284 ? 18.282 10.934 -17.236 1.00 88.50 284 TRP A O 1
ATOM 2220 N N . ILE A 1 285 ? 18.661 9.313 -18.758 1.00 89.69 285 ILE A N 1
ATOM 2221 C CA . ILE A 1 285 ? 19.431 8.438 -17.864 1.00 89.69 285 ILE A CA 1
ATOM 2222 C C . ILE A 1 285 ? 20.676 9.158 -17.351 1.00 89.69 285 ILE A C 1
ATOM 2224 O O . ILE A 1 285 ? 20.925 9.176 -16.148 1.00 89.69 285 ILE A O 1
ATOM 2228 N N . ARG A 1 286 ? 21.417 9.851 -18.225 1.00 89.81 286 ARG A N 1
ATOM 2229 C CA . ARG A 1 286 ? 22.569 10.662 -17.804 1.00 89.81 286 ARG A CA 1
ATOM 2230 C C . ARG A 1 286 ? 22.169 11.795 -16.860 1.00 89.81 286 ARG A C 1
ATOM 2232 O O . ARG A 1 286 ? 22.942 12.136 -15.970 1.00 89.81 286 ARG A O 1
ATOM 2239 N N . SER A 1 287 ? 20.989 12.389 -17.038 1.00 88.00 287 SER A N 1
ATOM 2240 C CA . SER A 1 287 ? 20.480 13.412 -16.120 1.00 88.00 287 SER A CA 1
ATOM 2241 C C . SER A 1 287 ? 20.127 12.838 -14.749 1.00 88.00 287 SER A C 1
ATOM 2243 O O . SER A 1 287 ? 20.433 13.476 -13.744 1.00 88.00 287 SER A O 1
ATOM 2245 N N . LEU A 1 288 ? 19.503 11.656 -14.703 1.00 86.31 288 LEU A N 1
ATOM 2246 C CA . LEU A 1 288 ? 19.199 10.950 -13.454 1.00 86.31 288 LEU A CA 1
ATOM 2247 C C . LEU A 1 288 ? 20.477 10.518 -12.736 1.00 86.31 288 LEU A C 1
ATOM 2249 O O . LEU A 1 288 ? 20.589 10.717 -11.536 1.00 86.31 288 LEU A O 1
ATOM 2253 N N . ALA A 1 289 ? 21.468 10.005 -13.467 1.00 86.44 289 ALA A N 1
ATOM 2254 C CA . ALA A 1 289 ? 22.752 9.608 -12.897 1.00 86.44 289 ALA A CA 1
ATOM 2255 C C . ALA A 1 289 ? 23.525 10.793 -12.289 1.00 86.44 289 ALA A C 1
ATOM 2257 O O . ALA A 1 289 ? 24.207 10.634 -11.283 1.00 86.44 289 ALA A O 1
ATOM 2258 N N . LYS A 1 290 ? 23.413 11.992 -12.880 1.00 86.50 290 LYS A N 1
ATOM 2259 C CA . LYS A 1 290 ? 24.035 13.218 -12.346 1.00 86.50 290 LYS A CA 1
ATOM 2260 C C . LYS A 1 290 ? 23.312 13.780 -11.126 1.00 86.50 290 LYS A C 1
ATOM 2262 O O . LYS A 1 290 ? 23.956 14.361 -10.262 1.00 86.50 290 LYS A O 1
ATOM 2267 N N . ASN A 1 291 ? 21.988 13.653 -11.096 1.00 80.62 291 ASN A N 1
ATOM 2268 C CA . ASN A 1 291 ? 21.134 14.150 -10.022 1.00 80.62 291 ASN A CA 1
ATOM 2269 C C . ASN A 1 291 ? 20.255 12.999 -9.518 1.00 80.62 291 ASN A C 1
ATOM 2271 O O . ASN A 1 291 ? 19.055 12.978 -9.830 1.00 80.62 291 ASN A O 1
ATOM 2275 N N . PRO A 1 292 ? 20.845 12.024 -8.801 1.00 73.06 292 PRO A N 1
ATOM 2276 C CA . PRO A 1 292 ? 20.084 10.918 -8.247 1.00 73.06 292 PRO A CA 1
ATOM 2277 C C . PRO A 1 292 ? 18.975 11.455 -7.340 1.00 73.06 292 PRO A C 1
ATOM 2279 O O . PRO A 1 292 ? 19.068 12.545 -6.773 1.00 73.06 292 PRO A O 1
ATOM 2282 N N . LEU A 1 293 ? 17.874 10.713 -7.255 1.00 69.56 293 LEU A N 1
ATOM 2283 C CA . LEU A 1 293 ? 16.759 11.101 -6.402 1.00 69.56 293 LEU A CA 1
ATOM 2284 C C . LEU A 1 293 ? 17.215 11.055 -4.938 1.00 69.56 293 LEU A C 1
ATOM 2286 O O . LEU A 1 293 ? 17.741 10.032 -4.504 1.00 69.56 293 LEU A O 1
ATOM 2290 N N . ASP A 1 294 ? 16.982 12.136 -4.187 1.00 58.75 294 ASP A N 1
ATOM 2291 C CA . ASP A 1 294 ? 17.128 12.154 -2.726 1.00 58.75 294 ASP A CA 1
ATOM 2292 C C . ASP A 1 294 ? 16.121 11.168 -2.116 1.00 58.75 294 ASP A C 1
A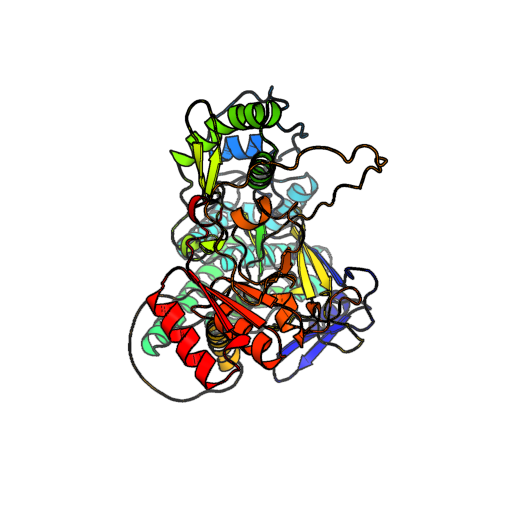TOM 2294 O O . ASP A 1 294 ? 14.958 11.497 -1.867 1.00 58.75 294 ASP A O 1
ATOM 2298 N N . MET A 1 295 ? 16.559 9.928 -1.930 1.00 56.78 295 MET A N 1
ATOM 2299 C CA . MET A 1 295 ? 15.829 8.905 -1.199 1.00 56.78 295 MET A CA 1
ATOM 2300 C C . MET A 1 295 ? 16.370 8.924 0.230 1.00 56.78 295 MET A C 1
ATOM 2302 O O . MET A 1 295 ? 17.480 8.459 0.478 1.00 56.78 295 MET A O 1
ATOM 2306 N N . ASP A 1 296 ? 15.620 9.518 1.161 1.00 43.66 296 ASP A N 1
ATOM 2307 C CA . ASP A 1 296 ? 15.999 9.573 2.576 1.00 43.66 296 ASP A CA 1
ATOM 2308 C C . ASP A 1 296 ? 16.389 8.165 3.080 1.00 43.66 296 ASP A C 1
ATOM 2310 O O . ASP A 1 296 ? 15.625 7.205 2.950 1.00 43.66 296 ASP A O 1
ATOM 2314 N N . GLY A 1 297 ? 17.586 8.057 3.672 1.00 36.03 297 GLY A N 1
ATOM 2315 C CA . GLY A 1 297 ? 18.290 6.811 4.019 1.00 36.03 297 GLY A CA 1
ATOM 2316 C C . GLY A 1 297 ? 17.541 5.784 4.881 1.00 36.03 297 GLY A C 1
ATOM 2317 O O . GLY A 1 297 ? 18.020 4.665 5.030 1.00 36.03 297 GLY A O 1
ATOM 2318 N N . SER A 1 298 ? 16.373 6.117 5.438 1.00 40.25 298 SER A N 1
ATOM 2319 C CA . SER A 1 298 ? 15.547 5.167 6.196 1.00 40.25 298 SER A CA 1
ATOM 2320 C C . SER A 1 298 ? 14.763 4.191 5.313 1.00 40.25 298 SER A C 1
ATOM 2322 O O . SER A 1 298 ? 14.431 3.115 5.789 1.00 40.25 298 SER A O 1
ATOM 2324 N N . ASP A 1 299 ? 14.481 4.543 4.052 1.00 38.78 299 ASP A N 1
ATOM 2325 C CA . ASP A 1 299 ? 13.869 3.634 3.057 1.00 38.78 299 ASP A CA 1
ATOM 2326 C C . ASP A 1 299 ? 14.940 2.901 2.213 1.00 38.78 299 ASP A C 1
ATOM 2328 O O . ASP A 1 299 ? 14.618 1.999 1.436 1.00 38.78 299 ASP A O 1
ATOM 2332 N N . VAL A 1 300 ? 16.218 3.284 2.363 1.00 36.19 300 VAL A N 1
ATOM 2333 C CA . VAL A 1 300 ? 17.357 2.751 1.591 1.00 36.19 300 VAL A CA 1
ATOM 2334 C C . VAL A 1 300 ? 17.884 1.436 2.175 1.00 36.19 300 VAL A C 1
ATOM 2336 O O . VAL A 1 300 ? 18.405 0.615 1.433 1.00 36.19 300 VAL A O 1
ATOM 2339 N N . GLY A 1 301 ? 17.652 1.167 3.466 1.00 33.50 301 GLY A N 1
ATOM 2340 C CA . GLY A 1 301 ? 17.951 -0.139 4.079 1.00 33.50 301 GLY A CA 1
ATOM 2341 C C . GLY A 1 301 ? 17.078 -1.297 3.569 1.00 33.50 301 GLY A C 1
ATOM 2342 O O . GLY A 1 301 ? 17.404 -2.452 3.800 1.00 33.50 301 GLY A O 1
ATOM 2343 N N . GLU A 1 302 ? 15.993 -0.988 2.852 1.00 40.06 302 GLU A N 1
ATOM 2344 C CA . GLU A 1 302 ? 15.148 -1.946 2.125 1.00 40.06 302 GLU A CA 1
ATOM 2345 C C . GLU A 1 302 ? 15.026 -1.540 0.644 1.00 40.06 302 GLU A C 1
ATOM 2347 O O . GLU A 1 302 ? 14.044 -1.861 -0.033 1.00 40.06 302 GLU A O 1
ATOM 2352 N N . ALA A 1 303 ? 15.954 -0.735 0.115 1.00 37.38 303 ALA A N 1
ATOM 2353 C CA . ALA A 1 303 ? 16.008 -0.434 -1.310 1.00 37.38 303 ALA A CA 1
ATOM 2354 C C . ALA A 1 303 ? 16.408 -1.707 -2.040 1.00 37.38 303 ALA A C 1
ATOM 2356 O O . ALA A 1 303 ? 17.598 -1.944 -2.115 1.00 37.38 303 ALA A O 1
ATOM 2357 N N . ALA A 1 304 ? 15.417 -2.480 -2.523 1.00 40.66 304 ALA A N 1
ATOM 2358 C CA . ALA A 1 304 ? 15.585 -3.596 -3.457 1.00 40.66 304 ALA A CA 1
ATOM 2359 C C . ALA A 1 304 ? 16.849 -4.380 -3.102 1.00 40.66 304 ALA A C 1
ATOM 2361 O O . ALA A 1 304 ? 17.894 -4.034 -3.653 1.00 40.66 304 ALA A O 1
ATOM 2362 N N . GLY A 1 305 ? 16.753 -5.290 -2.110 1.00 40.19 305 GLY A N 1
ATOM 2363 C CA . GLY A 1 305 ? 17.910 -6.021 -1.566 1.00 40.19 305 GLY A CA 1
ATOM 2364 C C . GLY A 1 305 ? 18.888 -6.306 -2.691 1.00 40.19 305 GLY A C 1
ATOM 2365 O O . GLY A 1 305 ? 18.403 -6.656 -3.758 1.00 40.19 305 GLY A O 1
ATOM 2366 N N . GLU A 1 306 ? 20.173 -5.985 -2.501 1.00 42.44 306 GLU A N 1
ATOM 2367 C CA . GLU A 1 306 ? 21.168 -5.694 -3.557 1.00 42.44 306 GLU A CA 1
ATOM 2368 C C . GLU A 1 306 ? 21.042 -6.569 -4.829 1.00 42.44 306 GLU A C 1
ATOM 2370 O O . GLU A 1 306 ? 21.220 -6.072 -5.941 1.00 42.44 306 GLU A O 1
ATOM 2375 N N . ASP A 1 307 ? 20.597 -7.812 -4.659 1.00 44.38 307 ASP A N 1
ATOM 2376 C CA . ASP A 1 307 ? 20.133 -8.808 -5.634 1.00 44.38 307 ASP A CA 1
ATOM 2377 C C . ASP A 1 307 ? 19.031 -8.390 -6.650 1.00 44.38 307 ASP A C 1
ATOM 2379 O O . ASP A 1 307 ? 18.889 -9.029 -7.691 1.00 44.38 307 ASP A O 1
ATOM 2383 N N . GLU A 1 308 ? 18.227 -7.347 -6.413 1.00 57.16 308 GLU A N 1
ATOM 2384 C CA . GLU A 1 308 ? 17.147 -6.889 -7.317 1.00 57.16 308 GLU A CA 1
ATOM 2385 C C . GLU A 1 308 ? 17.602 -5.804 -8.320 1.00 57.16 308 GLU A C 1
ATOM 2387 O O . GLU A 1 308 ? 16.813 -5.326 -9.148 1.00 57.16 308 GLU A O 1
ATOM 2392 N N . GLN A 1 309 ? 18.859 -5.362 -8.246 1.00 74.75 309 GLN A N 1
ATOM 2393 C CA . GLN A 1 309 ? 19.395 -4.315 -9.114 1.00 74.75 309 GLN A CA 1
ATOM 2394 C C . GLN A 1 309 ? 20.063 -4.922 -10.349 1.00 74.75 309 GLN A C 1
ATOM 2396 O O . GLN A 1 309 ? 20.969 -5.741 -10.244 1.00 74.75 309 GLN A O 1
ATOM 2401 N N . LYS A 1 310 ? 19.667 -4.465 -11.542 1.00 83.19 310 LYS A N 1
ATOM 2402 C CA . LYS A 1 310 ? 20.341 -4.838 -12.789 1.00 83.19 310 LYS A CA 1
ATOM 2403 C C . LYS A 1 310 ? 21.325 -3.740 -13.172 1.00 83.19 310 LYS A C 1
ATOM 2405 O O . LYS A 1 310 ? 20.934 -2.580 -13.332 1.00 83.19 310 LYS A O 1
ATOM 2410 N N . LEU A 1 311 ? 22.593 -4.106 -13.333 1.00 88.00 311 LEU A N 1
ATOM 2411 C CA . LEU A 1 311 ? 23.577 -3.261 -14.001 1.00 88.00 311 LEU A CA 1
ATOM 2412 C C . LEU A 1 311 ? 23.341 -3.350 -15.507 1.00 88.00 311 LEU A C 1
ATOM 2414 O O . LEU A 1 311 ? 23.353 -4.428 -16.092 1.00 88.00 311 LEU A O 1
ATOM 2418 N N . ILE A 1 312 ? 23.096 -2.201 -16.122 1.00 89.38 312 ILE A N 1
ATOM 2419 C CA . ILE A 1 312 ? 22.806 -2.068 -17.543 1.00 89.38 312 ILE A CA 1
ATOM 2420 C C . ILE A 1 312 ? 23.992 -1.391 -18.219 1.00 89.38 312 ILE A C 1
ATOM 2422 O O . ILE A 1 312 ? 24.487 -0.358 -17.757 1.00 89.38 312 ILE A O 1
ATOM 2426 N N . SER A 1 313 ? 24.427 -1.976 -19.333 1.00 91.06 313 SER A N 1
ATOM 2427 C CA . SER A 1 313 ? 25.525 -1.487 -20.160 1.00 91.06 313 SER A CA 1
ATOM 2428 C C . SER A 1 313 ? 25.038 -1.303 -21.591 1.00 91.06 313 SER A C 1
ATOM 2430 O O . SER A 1 313 ? 24.778 -2.271 -22.301 1.00 91.06 313 SER A O 1
ATOM 2432 N N . TRP A 1 314 ? 24.888 -0.050 -22.017 1.00 92.06 314 TRP A N 1
ATOM 2433 C CA . TRP A 1 314 ? 24.412 0.2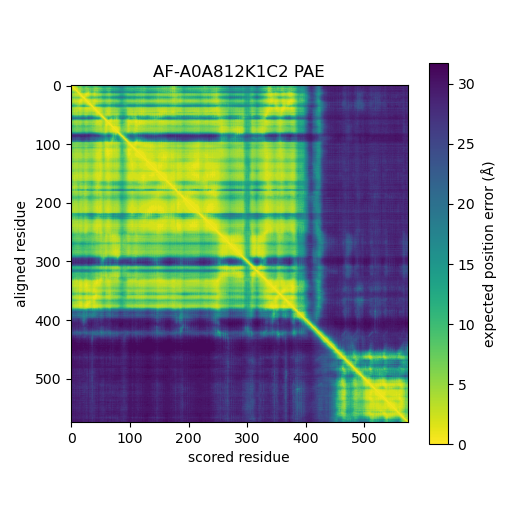90 -23.355 1.00 92.06 314 TRP A CA 1
ATOM 2434 C C . TRP A 1 314 ? 25.508 0.931 -24.205 1.00 92.06 314 TRP A C 1
ATOM 2436 O O . TRP A 1 314 ? 26.142 1.918 -23.810 1.00 92.06 314 TRP A O 1
ATOM 2446 N N . SER A 1 315 ? 25.662 0.412 -25.424 1.00 82.81 315 SER A N 1
ATOM 2447 C CA . SER A 1 315 ? 26.548 0.942 -26.465 1.00 82.81 315 SER A CA 1
ATOM 2448 C C . SER A 1 315 ? 25.938 2.187 -27.120 1.00 82.81 315 SER A C 1
ATOM 2450 O O . SER A 1 315 ? 25.351 2.129 -28.199 1.00 82.81 315 SER A O 1
ATOM 2452 N N . ALA A 1 316 ? 26.037 3.325 -26.432 1.00 77.31 316 ALA A N 1
ATOM 2453 C CA . ALA A 1 316 ? 25.689 4.647 -26.955 1.00 77.31 316 ALA A CA 1
ATOM 2454 C C . ALA A 1 316 ? 26.926 5.372 -27.534 1.00 77.31 316 ALA A C 1
ATOM 2456 O O . ALA A 1 316 ? 28.039 4.853 -27.476 1.00 77.31 316 ALA A O 1
ATOM 2457 N N . ALA A 1 317 ? 26.762 6.598 -28.062 1.00 76.62 317 ALA A N 1
ATOM 2458 C CA . ALA A 1 317 ? 27.872 7.398 -28.619 1.00 76.62 317 ALA A CA 1
ATOM 2459 C C . ALA A 1 317 ? 29.041 7.583 -27.628 1.00 76.62 317 ALA A C 1
ATOM 2461 O O . ALA A 1 317 ? 30.197 7.721 -28.020 1.00 76.62 317 ALA A O 1
ATOM 2462 N N . LYS A 1 318 ? 28.723 7.563 -26.331 1.00 83.94 318 LYS A N 1
ATOM 2463 C CA . LYS A 1 318 ? 29.651 7.225 -25.251 1.00 83.94 318 LYS A CA 1
ATOM 2464 C C . LYS A 1 318 ? 29.037 6.061 -24.473 1.00 83.94 318 LYS A C 1
ATOM 2466 O O . LYS A 1 318 ? 27.838 6.157 -24.200 1.00 83.94 318 LYS A O 1
ATOM 2471 N N . PRO A 1 319 ? 29.797 5.036 -24.051 1.00 87.00 319 PRO A N 1
ATOM 2472 C CA . PRO A 1 319 ? 29.258 3.954 -23.232 1.00 87.00 319 PRO A CA 1
ATOM 2473 C C . PRO A 1 319 ? 28.424 4.488 -22.058 1.00 87.00 319 PRO A C 1
ATOM 2475 O O . PRO A 1 319 ? 28.773 5.493 -21.420 1.00 87.00 319 PRO A O 1
ATOM 2478 N N . LEU A 1 320 ? 27.257 3.885 -21.841 1.00 89.12 320 LEU A N 1
ATOM 2479 C CA . LEU A 1 320 ? 26.327 4.266 -20.786 1.00 89.12 320 LEU A CA 1
ATOM 2480 C C . LEU A 1 320 ? 26.149 3.077 -19.845 1.00 89.12 320 LEU A C 1
ATOM 2482 O O . LEU A 1 320 ? 25.445 2.127 -20.171 1.00 89.12 320 LEU A O 1
ATOM 2486 N N . HIS A 1 321 ? 26.774 3.172 -18.674 1.00 90.88 321 HIS A N 1
ATOM 2487 C CA . HIS A 1 321 ? 26.639 2.198 -17.597 1.00 90.88 321 HIS A CA 1
ATOM 2488 C C . HIS A 1 321 ? 25.789 2.797 -16.482 1.00 90.88 321 HIS A C 1
ATOM 2490 O O . HIS A 1 321 ? 26.050 3.920 -16.041 1.00 90.88 321 HIS A O 1
ATOM 2496 N N . PHE A 1 322 ? 24.759 2.079 -16.047 1.00 90.38 322 PHE A N 1
ATOM 2497 C CA . PHE A 1 322 ? 23.890 2.525 -14.965 1.00 90.38 322 PHE A CA 1
ATOM 2498 C C . PHE A 1 322 ? 23.192 1.357 -14.269 1.00 90.38 322 PHE A C 1
ATOM 2500 O O . PHE A 1 322 ? 23.048 0.283 -14.838 1.00 90.38 322 PHE A O 1
ATOM 2507 N N . SER A 1 323 ? 22.738 1.580 -13.037 1.00 89.12 323 SER A N 1
ATOM 2508 C CA . SER A 1 323 ? 21.903 0.627 -12.298 1.00 89.12 323 SER A CA 1
ATOM 2509 C C . SER A 1 323 ? 20.424 0.979 -12.455 1.00 89.12 323 SER A C 1
ATOM 2511 O O . SER A 1 323 ? 20.052 2.159 -12.490 1.00 89.12 323 SER A O 1
ATOM 2513 N N . THR A 1 324 ? 19.559 -0.036 -12.471 1.00 85.69 324 THR A N 1
ATOM 2514 C CA . THR A 1 324 ? 18.102 0.145 -12.372 1.00 85.69 324 THR A CA 1
ATOM 2515 C C . THR A 1 324 ? 17.671 0.871 -11.093 1.00 85.69 324 THR A C 1
ATOM 2517 O O . THR A 1 324 ? 16.596 1.471 -11.072 1.00 85.69 324 THR A O 1
ATOM 2520 N N . ALA A 1 325 ? 18.530 0.936 -10.068 1.00 82.19 325 ALA A N 1
ATOM 2521 C CA . ALA A 1 325 ? 18.315 1.727 -8.855 1.00 82.19 325 ALA A CA 1
ATOM 2522 C C . ALA A 1 325 ? 18.132 3.237 -9.109 1.00 82.19 325 ALA A C 1
ATOM 2524 O O . ALA A 1 325 ? 17.553 3.931 -8.274 1.00 82.19 325 ALA A O 1
ATOM 2525 N N . LEU A 1 326 ? 18.555 3.757 -10.273 1.00 81.81 326 LEU A N 1
ATOM 2526 C CA . LEU A 1 326 ? 18.290 5.148 -10.672 1.00 81.81 326 LEU A CA 1
ATOM 2527 C C . LEU A 1 326 ? 16.792 5.472 -10.787 1.00 81.81 326 LEU A C 1
ATOM 2529 O O . LEU A 1 326 ? 16.409 6.644 -10.759 1.00 81.81 326 LEU A O 1
ATOM 2533 N N . ILE A 1 327 ? 15.946 4.452 -10.953 1.00 81.19 327 ILE A N 1
ATOM 2534 C CA . ILE A 1 327 ? 14.500 4.587 -11.122 1.00 81.19 327 ILE A CA 1
ATOM 2535 C C . ILE A 1 327 ? 13.822 3.696 -10.071 1.00 81.19 327 ILE A C 1
ATOM 2537 O O . ILE A 1 327 ? 13.374 2.588 -10.379 1.00 81.19 327 ILE A O 1
ATOM 2541 N N . PRO A 1 328 ? 13.757 4.155 -8.808 1.00 72.12 328 PRO A N 1
ATOM 2542 C CA . PRO A 1 328 ? 13.233 3.349 -7.721 1.00 72.12 328 PRO A CA 1
ATOM 2543 C C . PRO A 1 328 ? 11.731 3.066 -7.904 1.00 72.12 328 PRO A C 1
ATOM 2545 O O . PRO A 1 328 ? 10.990 3.900 -8.439 1.00 72.12 328 PRO A O 1
ATOM 2548 N N . PRO A 1 329 ? 11.255 1.900 -7.437 1.00 74.56 329 PRO A N 1
ATOM 2549 C CA . PRO A 1 329 ? 9.859 1.499 -7.564 1.00 74.56 329 PRO A CA 1
ATOM 2550 C C . PRO A 1 329 ? 8.971 2.291 -6.610 1.00 74.56 329 PRO A C 1
ATOM 2552 O O . PRO A 1 329 ? 9.265 2.351 -5.425 1.00 74.56 329 PRO A O 1
ATOM 2555 N N . PHE A 1 330 ? 7.832 2.805 -7.069 1.00 75.00 330 PHE A N 1
ATOM 2556 C CA . PHE A 1 330 ? 6.881 3.528 -6.225 1.00 75.00 330 PHE A CA 1
ATOM 2557 C C . PHE A 1 330 ? 6.438 2.697 -5.027 1.00 75.00 330 PHE A C 1
ATOM 2559 O O . PHE A 1 330 ? 5.946 1.586 -5.196 1.00 75.00 330 PHE A O 1
ATOM 2566 N N . ARG A 1 331 ? 6.549 3.267 -3.825 1.00 76.31 331 ARG A N 1
ATOM 2567 C CA . ARG A 1 331 ? 6.122 2.615 -2.583 1.00 76.31 331 ARG A CA 1
ATOM 2568 C C . ARG A 1 331 ? 4.949 3.337 -1.961 1.00 76.31 331 ARG A C 1
ATOM 2570 O O . ARG A 1 331 ? 4.910 4.570 -1.905 1.00 76.31 331 ARG A O 1
ATOM 2577 N N . GLY A 1 332 ? 4.024 2.570 -1.421 1.00 80.19 332 GLY A N 1
ATOM 2578 C CA . GLY A 1 332 ? 2.959 3.080 -0.584 1.00 80.19 332 GLY A CA 1
ATOM 2579 C C . GLY A 1 332 ? 2.450 2.025 0.374 1.00 80.19 332 GLY A C 1
ATOM 2580 O O . GLY A 1 332 ? 2.880 0.883 0.347 1.00 80.19 332 GLY A O 1
ATOM 2581 N N . TYR A 1 333 ? 1.515 2.427 1.218 1.00 85.94 333 TYR A N 1
ATOM 2582 C CA . TYR A 1 333 ? 0.866 1.547 2.174 1.00 85.94 333 TYR A CA 1
ATOM 2583 C C . TYR A 1 333 ? -0.633 1.583 1.945 1.00 85.94 333 TYR A C 1
ATOM 2585 O O . TYR A 1 333 ? -1.221 2.658 1.771 1.00 85.94 333 TYR A O 1
ATOM 2593 N N . ALA A 1 334 ? -1.239 0.407 1.946 1.00 89.00 334 ALA A N 1
ATOM 2594 C CA . ALA A 1 334 ? -2.666 0.225 1.756 1.00 89.00 334 ALA A CA 1
ATOM 2595 C C . ALA A 1 334 ? -3.176 -0.911 2.645 1.00 89.00 334 ALA A C 1
ATOM 2597 O O . ALA A 1 334 ? -2.397 -1.715 3.151 1.00 89.00 334 ALA A O 1
ATOM 2598 N N . ILE A 1 335 ? -4.491 -0.978 2.826 1.00 90.06 335 ILE A N 1
ATOM 2599 C CA . ILE A 1 335 ? -5.145 -2.080 3.533 1.00 90.06 335 ILE A CA 1
ATOM 2600 C C . ILE A 1 335 ? -6.007 -2.835 2.544 1.00 90.06 335 ILE A C 1
ATOM 2602 O O . ILE A 1 335 ? -6.817 -2.224 1.850 1.00 90.06 335 ILE A O 1
ATOM 2606 N N . PHE A 1 336 ? -5.879 -4.153 2.555 1.00 90.56 336 PHE A N 1
ATOM 2607 C CA . PHE A 1 336 ? -6.706 -5.082 1.798 1.00 90.56 336 PHE A CA 1
ATOM 2608 C C . PHE A 1 336 ? -7.392 -5.999 2.817 1.00 90.56 336 PHE A C 1
ATOM 2610 O O . PHE A 1 336 ? -6.767 -6.950 3.286 1.00 90.56 336 PHE A O 1
ATOM 2617 N N . PRO A 1 337 ? -8.608 -5.656 3.287 1.00 88.44 337 PRO A N 1
ATOM 2618 C CA . PRO A 1 337 ? -9.190 -6.299 4.463 1.00 88.44 337 PRO A CA 1
ATOM 2619 C C . PRO A 1 337 ? -9.328 -7.823 4.368 1.00 88.44 337 PRO A C 1
ATOM 2621 O O . PRO A 1 337 ? -9.160 -8.491 5.384 1.00 88.44 337 PRO A O 1
ATOM 2624 N N . ARG A 1 338 ? -9.611 -8.394 3.187 1.00 89.06 338 ARG A N 1
ATOM 2625 C CA . ARG A 1 338 ? -9.661 -9.859 3.015 1.00 89.06 338 ARG A CA 1
ATOM 2626 C C . ARG A 1 338 ? -8.273 -10.464 3.059 1.00 89.06 338 ARG A C 1
ATOM 2628 O O . ARG A 1 338 ? -8.076 -11.484 3.710 1.00 89.06 338 ARG A O 1
ATOM 2635 N N . MET A 1 339 ? -7.316 -9.843 2.378 1.00 89.88 339 MET A N 1
ATOM 2636 C CA . MET A 1 339 ? -5.931 -10.309 2.383 1.00 89.88 339 MET A CA 1
ATOM 2637 C C . MET A 1 339 ? -5.296 -10.228 3.774 1.00 89.88 339 MET A C 1
ATOM 2639 O O . MET A 1 339 ? -4.540 -11.117 4.140 1.00 89.88 339 MET A O 1
ATOM 2643 N N . ALA A 1 340 ? -5.656 -9.230 4.584 1.00 89.00 340 ALA A N 1
ATOM 2644 C CA . ALA A 1 340 ? -5.192 -9.095 5.965 1.00 89.00 340 ALA A CA 1
ATOM 2645 C C . ALA A 1 340 ? -5.602 -10.274 6.877 1.00 89.00 340 ALA A C 1
ATOM 2647 O O . ALA A 1 340 ? -5.038 -10.442 7.953 1.00 89.00 340 ALA A O 1
ATOM 2648 N N . LEU A 1 341 ? -6.565 -11.102 6.452 1.00 88.00 341 LEU A N 1
ATOM 2649 C CA . LEU A 1 341 ? -6.982 -12.322 7.152 1.00 88.00 341 LEU A CA 1
ATOM 2650 C C . LEU A 1 341 ? -6.199 -13.571 6.709 1.00 88.00 341 LEU A C 1
ATOM 2652 O O . LEU A 1 341 ? -6.455 -14.658 7.223 1.00 88.00 341 LEU A O 1
ATOM 2656 N N . MET A 1 342 ? -5.300 -13.466 5.728 1.00 90.38 342 MET A N 1
ATOM 2657 C CA . MET A 1 342 ? -4.503 -14.595 5.246 1.00 90.38 342 MET A CA 1
ATOM 2658 C C . MET A 1 342 ? -3.240 -14.736 6.082 1.00 90.38 342 MET A C 1
ATOM 2660 O O . MET A 1 342 ? -2.378 -13.867 6.036 1.00 90.38 342 MET A O 1
ATOM 2664 N N . ASN A 1 343 ? -3.114 -15.848 6.802 1.00 88.81 343 ASN A N 1
ATOM 2665 C CA . ASN A 1 343 ? -1.977 -16.093 7.682 1.00 88.81 343 ASN A CA 1
ATOM 2666 C C . ASN A 1 343 ? -0.680 -16.410 6.924 1.00 88.81 343 ASN A C 1
ATOM 2668 O O . ASN A 1 343 ? -0.679 -16.799 5.752 1.00 88.81 343 ASN A O 1
ATOM 2672 N N . HIS A 1 344 ? 0.439 -16.287 7.637 1.00 87.06 344 HIS A N 1
ATOM 2673 C CA . HIS A 1 344 ? 1.753 -16.628 7.113 1.00 87.06 344 HIS A CA 1
ATOM 2674 C C . HIS A 1 344 ? 1.954 -18.142 6.957 1.00 87.06 344 HIS A C 1
ATOM 2676 O O . HIS A 1 344 ? 1.667 -18.911 7.875 1.00 87.06 344 HIS A O 1
ATOM 2682 N N . SER A 1 345 ? 2.564 -18.557 5.847 1.00 87.06 345 SER A N 1
ATOM 2683 C CA . SER A 1 345 ? 3.223 -19.856 5.700 1.00 87.06 345 SER A CA 1
ATOM 2684 C C . SER A 1 345 ? 4.501 -19.720 4.868 1.00 87.06 345 SER A C 1
ATOM 2686 O O . SER A 1 345 ? 4.501 -19.040 3.844 1.00 87.06 345 SER A O 1
ATOM 2688 N N . CYS A 1 346 ? 5.573 -20.416 5.264 1.00 82.19 346 CYS A N 1
ATOM 2689 C CA . CYS A 1 346 ? 6.797 -20.547 4.460 1.00 82.19 346 CYS A CA 1
ATOM 2690 C C . CYS A 1 346 ? 6.591 -21.414 3.204 1.00 82.19 346 CYS A C 1
ATOM 2692 O O . CYS A 1 346 ? 7.390 -21.351 2.275 1.00 82.19 346 CYS A O 1
ATOM 2694 N N . LYS A 1 347 ? 5.521 -22.219 3.175 1.00 85.56 347 LYS A N 1
ATOM 2695 C CA . LYS A 1 347 ? 5.029 -22.954 2.000 1.00 85.56 347 LYS A CA 1
ATOM 2696 C C . LYS A 1 347 ? 3.590 -22.499 1.738 1.00 85.56 347 LYS A C 1
ATOM 2698 O O . LYS A 1 347 ? 2.654 -23.156 2.208 1.00 85.56 347 LYS A O 1
ATOM 2703 N N . PRO A 1 348 ? 3.395 -21.312 1.147 1.00 92.06 348 PRO A N 1
ATOM 2704 C CA . PRO A 1 348 ? 2.078 -20.703 1.058 1.00 92.06 348 PRO A CA 1
ATOM 2705 C C . PRO A 1 348 ? 1.176 -21.430 0.063 1.00 92.06 348 PRO A C 1
ATOM 2707 O O . PRO A 1 348 ? 1.631 -21.950 -0.952 1.00 92.06 348 PRO A O 1
ATOM 2710 N N . SER A 1 349 ? -0.130 -21.430 0.331 1.00 93.75 349 SER A N 1
ATOM 2711 C CA . SER A 1 349 ? -1.120 -21.926 -0.634 1.00 93.75 349 SER A CA 1
ATOM 2712 C C . SER A 1 349 ? -1.389 -20.925 -1.757 1.00 93.75 349 SER A C 1
ATOM 2714 O O . SER A 1 349 ? -1.860 -21.310 -2.829 1.00 93.75 349 SER A O 1
ATOM 2716 N N . CYS A 1 350 ? -1.131 -19.640 -1.502 1.00 93.62 350 CYS A N 1
ATOM 2717 C CA . CYS A 1 350 ? -1.485 -18.544 -2.390 1.00 93.62 350 CYS A CA 1
ATOM 2718 C C . CYS A 1 350 ? -0.302 -17.602 -2.657 1.00 93.62 350 CYS A C 1
ATOM 2720 O O . CYS A 1 350 ? 0.536 -17.364 -1.790 1.00 93.62 350 CYS A O 1
ATOM 2722 N N . GLY A 1 351 ? -0.266 -17.036 -3.863 1.00 90.44 351 GLY A N 1
ATOM 2723 C CA . GLY A 1 351 ? 0.529 -15.863 -4.227 1.00 90.44 351 GLY A CA 1
ATOM 2724 C C . GLY A 1 351 ? -0.350 -14.621 -4.357 1.00 90.44 351 GLY A C 1
ATOM 2725 O O . GLY A 1 351 ? -1.567 -14.729 -4.527 1.00 90.44 351 GLY A O 1
ATOM 2726 N N . ILE A 1 352 ? 0.268 -13.446 -4.271 1.00 87.88 352 ILE A N 1
ATOM 2727 C CA . ILE A 1 352 ? -0.391 -12.157 -4.493 1.00 87.88 352 ILE A CA 1
ATOM 2728 C C . ILE A 1 352 ? 0.229 -11.520 -5.730 1.00 87.88 352 ILE A C 1
ATOM 2730 O O . ILE A 1 352 ? 1.441 -11.523 -5.880 1.00 87.88 352 ILE A O 1
ATOM 2734 N N . GLU A 1 353 ? -0.584 -10.930 -6.590 1.00 83.31 353 GLU A N 1
ATOM 2735 C CA . GLU A 1 353 ? -0.122 -10.047 -7.659 1.00 83.31 353 GLU A CA 1
ATOM 2736 C C . GLU A 1 353 ? -0.849 -8.709 -7.550 1.00 83.31 353 GLU A C 1
ATOM 2738 O O . GLU A 1 353 ? -2.012 -8.663 -7.152 1.00 83.31 353 GLU A O 1
ATOM 2743 N N . PHE A 1 354 ? -0.180 -7.611 -7.893 1.00 77.50 354 PHE A N 1
ATOM 2744 C CA . PHE A 1 354 ? -0.780 -6.277 -7.929 1.00 77.50 354 PHE A CA 1
ATOM 2745 C C . PHE A 1 354 ? -0.994 -5.860 -9.380 1.00 77.50 354 PHE A C 1
ATOM 2747 O O . PHE A 1 354 ? -0.100 -6.041 -10.197 1.00 77.50 354 PHE A O 1
ATOM 2754 N N . ASP A 1 355 ? -2.125 -5.237 -9.709 1.00 76.50 355 ASP A N 1
ATOM 2755 C CA . ASP A 1 355 ? -2.205 -4.469 -10.955 1.00 76.50 355 ASP A CA 1
ATOM 2756 C C . ASP A 1 355 ? -1.741 -3.024 -10.764 1.00 76.50 355 ASP A C 1
ATOM 2758 O O . ASP A 1 355 ? -1.645 -2.495 -9.657 1.00 76.50 355 ASP A O 1
ATOM 2762 N N . PHE A 1 356 ? -1.535 -2.329 -11.881 1.00 70.19 356 PHE A N 1
ATOM 2763 C CA . PHE A 1 356 ? -1.214 -0.903 -11.903 1.00 70.19 356 PHE A CA 1
ATOM 2764 C C . PHE A 1 356 ? -2.332 0.005 -11.356 1.00 70.19 356 PHE A C 1
ATOM 2766 O O . PHE A 1 356 ? -2.139 1.216 -11.262 1.00 70.19 356 PHE A O 1
ATOM 2773 N N . ALA A 1 357 ? -3.509 -0.528 -11.013 1.00 69.06 357 ALA A N 1
ATOM 2774 C CA . ALA A 1 357 ? -4.617 0.212 -10.410 1.00 69.06 357 ALA A CA 1
ATOM 2775 C C . ALA A 1 357 ? -4.701 0.027 -8.881 1.00 69.06 357 ALA A C 1
ATOM 2777 O O . ALA A 1 357 ? -5.639 0.537 -8.260 1.00 69.06 357 ALA A O 1
ATOM 2778 N N . GLY A 1 358 ? -3.738 -0.678 -8.277 1.00 72.19 358 GLY A N 1
ATOM 2779 C CA . GLY A 1 358 ? -3.694 -0.941 -6.841 1.00 72.19 358 GLY A CA 1
ATOM 2780 C C . GLY A 1 358 ? -4.735 -1.931 -6.355 1.00 72.19 358 GLY A C 1
ATOM 2781 O O . GLY A 1 358 ? -5.182 -1.855 -5.206 1.00 72.19 358 GLY A O 1
ATOM 2782 N N . ARG A 1 359 ? -5.130 -2.850 -7.236 1.00 83.38 359 ARG A N 1
ATOM 2783 C CA . ARG A 1 359 ? -5.902 -4.039 -6.894 1.00 83.38 359 ARG A CA 1
ATOM 2784 C C . ARG A 1 359 ? -4.966 -5.226 -6.765 1.00 83.38 359 ARG A C 1
ATOM 2786 O O . ARG A 1 359 ? -3.999 -5.339 -7.512 1.00 83.38 359 ARG A O 1
ATOM 2793 N N . ILE A 1 360 ? -5.293 -6.113 -5.838 1.00 88.00 360 ILE A N 1
ATOM 2794 C CA . ILE A 1 360 ? -4.609 -7.389 -5.676 1.00 88.00 360 ILE A CA 1
ATOM 2795 C C . ILE A 1 360 ? -5.375 -8.510 -6.369 1.00 88.00 360 ILE A C 1
ATOM 2797 O O . ILE A 1 360 ? -6.610 -8.500 -6.417 1.00 88.00 360 ILE A O 1
ATOM 2801 N N . PHE A 1 361 ? -4.625 -9.498 -6.835 1.00 90.00 361 PHE A N 1
ATOM 2802 C CA . PHE A 1 361 ? -5.076 -10.795 -7.308 1.00 90.00 361 PHE A CA 1
ATOM 2803 C C . PHE A 1 361 ? -4.456 -11.834 -6.388 1.00 90.00 361 PHE A C 1
ATOM 2805 O O . PHE A 1 361 ? -3.238 -11.919 -6.275 1.00 90.00 361 PHE A O 1
ATOM 2812 N N . VAL A 1 362 ? -5.291 -12.612 -5.711 1.00 91.69 362 VAL A N 1
ATOM 2813 C CA . VAL A 1 362 ? -4.827 -13.740 -4.907 1.00 91.69 362 VAL A CA 1
ATOM 2814 C C . VAL A 1 362 ? -4.975 -14.993 -5.750 1.00 91.69 362 VAL A C 1
ATOM 2816 O O . VAL A 1 362 ? -6.094 -15.381 -6.095 1.00 91.69 362 VAL A O 1
ATOM 2819 N N . LEU A 1 363 ? -3.846 -15.600 -6.102 1.00 92.75 363 LEU A N 1
ATOM 2820 C CA . LEU A 1 363 ? -3.752 -16.745 -7.003 1.00 92.75 363 LEU A CA 1
ATOM 2821 C C . LEU A 1 363 ? -3.326 -17.994 -6.236 1.00 92.75 363 LEU A C 1
ATOM 2823 O O . LEU A 1 363 ? -2.514 -17.919 -5.317 1.00 92.75 363 LEU A O 1
ATOM 2827 N N . GLN A 1 364 ? -3.848 -19.151 -6.625 1.00 92.69 364 GLN A N 1
ATOM 2828 C CA . GLN A 1 364 ? -3.387 -20.442 -6.121 1.00 92.69 364 GLN A CA 1
ATOM 2829 C C . GLN A 1 364 ? -1.960 -20.733 -6.600 1.00 92.69 364 GLN A C 1
ATOM 2831 O O . GLN A 1 364 ? -1.660 -20.591 -7.786 1.00 92.69 364 GLN A O 1
ATOM 2836 N N . GLN A 1 365 ? -1.104 -21.200 -5.690 1.00 89.88 365 GLN A N 1
ATOM 2837 C CA . GLN A 1 365 ? 0.222 -21.704 -6.046 1.00 89.88 365 GLN A CA 1
ATOM 2838 C C . GLN A 1 365 ? 0.110 -23.047 -6.790 1.00 89.88 365 GLN A C 1
ATOM 2840 O O . GLN A 1 365 ? -0.674 -23.907 -6.379 1.00 89.88 365 GLN A O 1
ATOM 2845 N N . PRO A 1 366 ? 0.897 -23.277 -7.857 1.00 84.62 366 PRO A N 1
ATOM 2846 C CA . PRO A 1 366 ? 0.731 -24.439 -8.737 1.00 84.62 366 PRO A CA 1
ATOM 2847 C C . PRO A 1 366 ? 1.017 -25.781 -8.044 1.00 84.62 366 PRO A C 1
ATOM 2849 O O . PRO A 1 366 ? 0.565 -26.823 -8.509 1.00 84.62 366 PRO A O 1
ATOM 2852 N N . TYR A 1 367 ? 1.747 -25.761 -6.928 1.00 85.38 367 TYR A N 1
ATOM 2853 C CA . TYR A 1 367 ? 2.142 -26.945 -6.162 1.00 85.38 367 TYR A CA 1
ATOM 2854 C C . TYR A 1 367 ? 1.194 -27.290 -4.998 1.00 85.38 367 TYR A C 1
ATOM 2856 O O . TYR A 1 367 ? 1.440 -28.269 -4.297 1.00 85.38 367 TYR A O 1
ATOM 2864 N N . VAL A 1 368 ? 0.118 -26.524 -4.771 1.00 87.44 368 VAL A N 1
ATOM 2865 C CA . VAL A 1 368 ? -0.832 -26.763 -3.667 1.00 87.44 368 VAL A CA 1
ATOM 2866 C C . VAL A 1 368 ? -2.226 -27.025 -4.215 1.00 87.44 368 VAL A C 1
ATOM 2868 O O . VAL A 1 368 ? -2.739 -26.216 -4.976 1.00 87.44 368 VAL A O 1
ATOM 2871 N N . ASP A 1 369 ? -2.882 -28.107 -3.787 1.00 89.44 369 ASP A N 1
ATOM 2872 C CA . ASP A 1 369 ? -4.308 -28.350 -4.054 1.00 89.44 369 ASP A CA 1
ATOM 2873 C C . ASP A 1 369 ? -5.176 -27.793 -2.913 1.00 89.44 369 ASP A C 1
ATOM 2875 O O . ASP A 1 369 ? -5.172 -28.317 -1.797 1.00 89.44 369 ASP A O 1
ATOM 2879 N N . ILE A 1 370 ? -5.928 -26.721 -3.181 1.00 92.25 370 ILE A N 1
ATOM 2880 C CA . ILE A 1 370 ? -6.777 -26.062 -2.178 1.00 92.25 370 ILE A CA 1
ATOM 2881 C C . ILE A 1 370 ? -8.143 -26.758 -2.110 1.00 92.25 370 ILE A C 1
ATOM 2883 O O . ILE A 1 370 ? -9.001 -26.581 -2.978 1.00 92.25 370 ILE A O 1
ATOM 2887 N N . LYS A 1 371 ? -8.367 -27.524 -1.039 1.00 92.00 371 LYS A N 1
ATOM 2888 C CA . LYS A 1 371 ? -9.644 -28.195 -0.740 1.00 92.00 371 LYS A CA 1
ATOM 2889 C C . LYS A 1 371 ? -10.538 -27.338 0.171 1.00 92.00 371 LYS A C 1
ATOM 2891 O O . LYS A 1 371 ? -10.031 -26.461 0.872 1.00 92.00 371 LYS A O 1
ATOM 2896 N N . PRO A 1 372 ? -11.860 -27.592 0.212 1.00 93.12 372 PRO A N 1
ATOM 2897 C CA . PRO A 1 372 ? -12.732 -26.990 1.218 1.00 93.12 372 PRO A CA 1
ATOM 2898 C C . PRO A 1 372 ? -12.204 -27.226 2.641 1.00 93.12 372 PRO A C 1
ATOM 2900 O O . PRO A 1 372 ? -11.752 -28.322 2.966 1.00 93.12 372 PRO A O 1
ATOM 2903 N N . GLY A 1 373 ? -12.260 -26.200 3.485 1.00 91.44 373 GLY A N 1
ATOM 2904 C CA . GLY A 1 373 ? -11.761 -26.204 4.857 1.00 91.44 373 GLY A CA 1
ATOM 2905 C C . GLY A 1 373 ? -10.255 -25.975 5.007 1.00 91.44 373 GLY A C 1
ATOM 2906 O O . GLY A 1 373 ? -9.792 -25.927 6.144 1.00 91.44 373 GLY A O 1
ATOM 2907 N N . VAL A 1 374 ? -9.495 -25.816 3.916 1.00 91.81 374 VAL A N 1
ATOM 2908 C CA . VAL A 1 374 ? -8.059 -25.488 3.967 1.00 91.81 374 VAL A CA 1
ATOM 2909 C C . VAL A 1 374 ? -7.863 -23.994 4.226 1.00 91.81 374 VAL A C 1
ATOM 2911 O O . VAL A 1 374 ? -8.524 -23.155 3.607 1.00 91.81 374 VAL A O 1
ATOM 2914 N N . GLU A 1 375 ? -6.946 -23.671 5.142 1.00 93.75 375 GLU A N 1
ATOM 2915 C CA . GLU A 1 375 ? -6.517 -22.298 5.420 1.00 93.75 375 GLU A CA 1
ATOM 2916 C C . GLU A 1 375 ? -5.721 -21.740 4.238 1.00 93.75 375 GLU A C 1
ATOM 2918 O O . GLU A 1 375 ? -4.766 -22.353 3.757 1.00 93.75 375 GLU A O 1
ATOM 2923 N N . LEU A 1 376 ? -6.106 -20.554 3.784 1.00 94.62 376 LEU A N 1
ATOM 2924 C CA . LEU A 1 376 ? -5.415 -19.818 2.745 1.00 94.62 376 LEU A CA 1
ATOM 2925 C C . LEU A 1 376 ? -4.285 -19.001 3.365 1.00 94.62 376 LEU A C 1
ATOM 2927 O O . LEU A 1 376 ? -4.514 -18.135 4.210 1.00 94.62 376 LEU A O 1
ATOM 2931 N N . THR A 1 377 ? -3.066 -19.264 2.910 1.00 93.50 377 THR A N 1
ATOM 2932 C CA . THR A 1 377 ? -1.845 -18.672 3.458 1.00 93.50 377 THR A CA 1
ATOM 2933 C C . THR A 1 377 ? -0.995 -18.018 2.377 1.00 93.50 377 THR A C 1
ATOM 2935 O O . THR A 1 377 ? -0.996 -18.447 1.221 1.00 93.50 377 THR A O 1
ATOM 2938 N N . ILE A 1 378 ? -0.249 -16.990 2.775 1.00 91.31 378 ILE A N 1
ATOM 2939 C CA . ILE A 1 378 ? 0.752 -16.289 1.959 1.00 91.31 378 ILE A CA 1
ATOM 2940 C C . ILE A 1 378 ? 2.104 -16.302 2.679 1.00 91.31 378 ILE A C 1
ATOM 2942 O O . ILE A 1 378 ? 2.169 -16.451 3.901 1.00 91.31 378 ILE A O 1
ATOM 2946 N N . SER A 1 379 ? 3.210 -16.135 1.955 1.00 85.44 379 SER A N 1
ATOM 2947 C CA . SER A 1 379 ? 4.472 -15.810 2.628 1.00 85.44 379 SER A CA 1
ATOM 2948 C C . SER A 1 379 ? 4.422 -14.347 3.059 1.00 85.44 379 SER A C 1
ATOM 2950 O O . SER A 1 379 ? 3.917 -13.532 2.304 1.00 85.44 379 SER A O 1
ATOM 2952 N N . TYR A 1 380 ? 4.909 -14.026 4.261 1.00 78.88 380 TYR A N 1
ATOM 2953 C CA . TYR A 1 380 ? 5.157 -12.656 4.744 1.00 78.88 380 TYR A CA 1
ATOM 2954 C C . TYR A 1 380 ? 6.615 -12.249 4.529 1.00 78.88 380 TYR A C 1
ATOM 2956 O O . TYR A 1 380 ? 6.988 -11.105 4.775 1.00 78.88 380 TYR A O 1
ATOM 2964 N N . LEU A 1 381 ? 7.438 -13.228 4.162 1.00 69.75 381 LEU A N 1
ATOM 2965 C CA . LEU A 1 381 ? 8.875 -13.130 4.033 1.00 69.75 381 LEU A CA 1
ATOM 2966 C C . LEU A 1 381 ? 9.232 -13.162 2.557 1.00 69.75 381 LEU A C 1
ATOM 2968 O O . LEU A 1 381 ? 8.557 -13.835 1.769 1.00 69.75 381 LEU A O 1
ATOM 2972 N N . ASP A 1 382 ? 10.309 -12.464 2.225 1.00 62.66 382 ASP A N 1
ATOM 2973 C CA . ASP A 1 382 ? 10.921 -12.583 0.916 1.00 62.66 382 ASP A CA 1
ATOM 2974 C C . ASP A 1 382 ? 11.403 -14.029 0.701 1.00 62.66 382 ASP A C 1
ATOM 2976 O O . ASP A 1 382 ? 11.943 -14.681 1.601 1.00 62.66 382 ASP A O 1
ATOM 2980 N N . SER A 1 383 ? 11.157 -14.537 -0.502 1.00 55.81 383 SER A N 1
ATOM 2981 C CA . SER A 1 383 ? 11.651 -15.824 -0.978 1.00 55.81 383 SER A CA 1
ATOM 2982 C C . SER A 1 383 ? 13.175 -15.883 -1.110 1.00 55.81 383 SER A C 1
ATOM 2984 O O . SER A 1 383 ? 13.699 -16.984 -1.252 1.00 55.81 383 SER A O 1
ATOM 2986 N N . SER A 1 384 ? 13.873 -14.747 -1.059 1.00 46.06 384 SER A N 1
ATOM 2987 C CA . SER A 1 384 ? 15.340 -14.668 -1.083 1.00 46.06 384 SER A CA 1
ATOM 2988 C C . SER A 1 384 ? 16.003 -14.958 0.269 1.00 46.06 384 SER A C 1
ATOM 2990 O O . SER A 1 384 ? 17.145 -15.398 0.289 1.00 46.06 384 SER A O 1
ATOM 2992 N N . LEU A 1 385 ? 15.295 -14.784 1.396 1.00 47.88 385 LEU A N 1
ATOM 2993 C CA . LEU A 1 385 ? 15.878 -14.982 2.731 1.00 47.88 385 LEU A CA 1
ATOM 2994 C C . LEU A 1 385 ? 16.294 -16.441 2.944 1.00 47.88 385 LEU A C 1
ATOM 2996 O O . LEU A 1 385 ? 15.501 -17.347 2.652 1.00 47.88 385 LEU A O 1
ATOM 3000 N N . GLU A 1 386 ? 17.481 -16.673 3.507 1.00 48.75 386 GLU A N 1
ATOM 3001 C CA . GLU A 1 386 ? 17.960 -18.021 3.819 1.00 48.75 386 GLU A CA 1
ATOM 3002 C C . GLU A 1 386 ? 17.119 -18.677 4.929 1.00 48.75 386 GLU A C 1
ATOM 3004 O O . GLU A 1 386 ? 16.473 -18.014 5.743 1.00 48.75 386 GLU A O 1
ATOM 3009 N N . SER A 1 387 ? 17.094 -20.013 4.979 1.00 48.12 387 SER A N 1
ATOM 3010 C CA . SER A 1 387 ? 16.230 -20.772 5.902 1.00 48.12 387 SER A CA 1
ATOM 3011 C C . SER A 1 387 ? 16.463 -20.427 7.380 1.00 48.12 387 SER A C 1
ATOM 3013 O O . SER A 1 387 ? 15.512 -20.405 8.167 1.00 48.12 387 SER A O 1
ATOM 3015 N N . GLU A 1 388 ? 17.706 -20.124 7.757 1.00 44.34 388 GLU A N 1
ATOM 3016 C CA . GLU A 1 388 ? 18.084 -19.757 9.124 1.00 44.34 388 GLU A CA 1
ATOM 3017 C C . GLU A 1 388 ? 17.631 -18.328 9.474 1.00 44.34 388 GLU A C 1
ATOM 3019 O O . GLU A 1 388 ? 17.052 -18.102 10.538 1.00 44.34 388 GLU A O 1
ATOM 3024 N N . GLU A 1 389 ? 17.742 -17.390 8.530 1.00 49.22 389 GLU A N 1
ATOM 3025 C CA . GLU A 1 389 ? 17.220 -16.024 8.656 1.00 49.22 389 GLU A CA 1
ATOM 3026 C C . GLU A 1 389 ? 15.689 -16.000 8.698 1.00 49.22 389 GLU A C 1
ATOM 3028 O O . GLU A 1 389 ? 15.093 -15.290 9.512 1.00 49.22 389 GLU A O 1
ATOM 3033 N N . ARG A 1 390 ? 15.023 -16.845 7.899 1.00 53.59 390 ARG A N 1
ATOM 3034 C CA . ARG A 1 390 ? 13.568 -17.042 7.981 1.00 53.59 390 ARG A CA 1
ATOM 3035 C C . ARG A 1 390 ? 13.159 -17.541 9.353 1.00 53.59 390 ARG A C 1
ATOM 3037 O O . ARG A 1 390 ? 12.190 -17.029 9.904 1.00 53.59 390 ARG A O 1
ATOM 3044 N N . LEU A 1 391 ? 13.887 -18.502 9.920 1.00 48.44 391 LEU A N 1
ATOM 3045 C CA . LEU A 1 391 ? 13.645 -19.000 11.274 1.00 48.44 391 LEU A CA 1
ATOM 3046 C C . LEU A 1 391 ? 13.914 -17.923 12.331 1.00 48.44 391 LEU A C 1
ATOM 3048 O O . LEU A 1 391 ? 13.155 -17.845 13.292 1.00 48.44 391 LEU A O 1
ATOM 3052 N N . GLN A 1 392 ? 14.924 -17.069 12.161 1.00 49.50 392 GLN A N 1
ATOM 3053 C CA . GLN A 1 392 ? 15.228 -15.952 13.064 1.00 49.50 392 GLN A CA 1
ATOM 3054 C C . GLN A 1 392 ? 14.104 -14.901 13.054 1.00 49.50 392 GLN A C 1
ATOM 3056 O O . GLN A 1 392 ? 13.592 -14.528 14.114 1.00 49.50 392 GLN A O 1
ATOM 3061 N N . VAL A 1 393 ? 13.670 -14.477 11.859 1.00 53.56 393 VAL A N 1
ATOM 3062 C CA . VAL A 1 393 ? 12.572 -13.519 11.636 1.00 53.56 393 VAL A CA 1
ATOM 3063 C C . VAL A 1 393 ? 11.231 -14.118 12.068 1.00 53.56 393 VAL A C 1
ATOM 3065 O O . VAL A 1 393 ? 10.387 -13.443 12.659 1.00 53.56 393 VAL A O 1
ATOM 3068 N N . GLN A 1 394 ? 11.021 -15.412 11.823 1.00 50.44 394 GLN A N 1
ATOM 3069 C CA . GLN A 1 394 ? 9.823 -16.116 12.255 1.00 50.44 394 GLN A CA 1
ATOM 3070 C C . GLN A 1 394 ? 9.808 -16.305 13.768 1.00 50.44 394 GLN A C 1
ATOM 3072 O O . GLN A 1 394 ? 8.759 -16.093 14.353 1.00 50.44 394 GLN A O 1
ATOM 3077 N N . LYS A 1 395 ? 10.924 -16.648 14.426 1.00 43.94 395 LYS A N 1
ATOM 3078 C CA . LYS A 1 395 ? 11.009 -16.762 15.893 1.00 43.94 395 LYS A CA 1
ATOM 3079 C C . LYS A 1 395 ? 10.795 -15.411 16.570 1.00 43.94 395 LYS A C 1
ATOM 3081 O O . LYS A 1 395 ? 10.056 -15.356 17.541 1.00 43.94 395 LYS A O 1
ATOM 3086 N N . THR A 1 396 ? 11.329 -14.309 16.045 1.00 46.72 396 THR A N 1
ATOM 3087 C CA . THR A 1 396 ? 11.022 -12.963 16.579 1.00 46.72 396 THR A CA 1
ATOM 3088 C C . THR A 1 396 ? 9.539 -12.600 16.426 1.00 46.72 396 THR A C 1
ATOM 3090 O O . THR A 1 396 ? 8.948 -12.055 17.359 1.00 46.72 396 THR A O 1
ATOM 3093 N N . LYS A 1 397 ? 8.897 -12.983 15.312 1.00 44.62 397 LYS A N 1
ATOM 3094 C CA . LYS A 1 397 ? 7.466 -12.723 15.053 1.00 44.62 397 LYS A CA 1
ATOM 3095 C C . LYS A 1 397 ? 6.496 -13.698 15.745 1.00 44.62 397 LYS A C 1
ATOM 3097 O O . LYS A 1 397 ? 5.413 -13.291 16.166 1.00 44.62 397 LYS A O 1
ATOM 3102 N N . SER A 1 398 ? 6.850 -14.978 15.870 1.00 37.47 398 SER A N 1
ATOM 3103 C CA . SER A 1 398 ? 6.003 -16.055 16.408 1.00 37.47 398 SER A CA 1
ATOM 3104 C C . SER A 1 398 ? 6.176 -16.235 17.917 1.00 37.47 398 SER A C 1
ATOM 3106 O O . SER A 1 398 ? 5.175 -16.405 18.618 1.00 37.47 398 SER A O 1
ATOM 3108 N N . ALA A 1 399 ? 7.397 -16.088 18.454 1.00 34.06 399 ALA A N 1
ATOM 3109 C CA . ALA A 1 399 ? 7.680 -16.304 19.876 1.00 34.06 399 ALA A CA 1
ATOM 3110 C C . ALA A 1 399 ? 7.043 -15.248 20.790 1.00 34.06 399 ALA A C 1
ATOM 3112 O O . ALA A 1 399 ? 6.895 -15.480 21.983 1.00 34.06 399 ALA A O 1
ATOM 3113 N N . ARG A 1 400 ? 6.585 -14.105 20.260 1.00 37.91 400 ARG A N 1
ATOM 3114 C CA . ARG A 1 400 ? 5.863 -13.105 21.065 1.00 37.91 400 ARG A CA 1
ATOM 3115 C C . ARG A 1 400 ? 4.340 -13.246 21.046 1.00 37.91 400 ARG A C 1
ATOM 3117 O O . ARG A 1 400 ? 3.681 -12.638 21.886 1.00 37.91 400 ARG A O 1
ATOM 3124 N N . SER A 1 401 ? 3.779 -14.080 20.161 1.00 33.03 401 SER A N 1
ATOM 3125 C CA . SER A 1 401 ? 2.369 -14.503 20.252 1.00 33.03 401 SER A CA 1
ATOM 3126 C C . SER A 1 401 ? 2.176 -15.761 21.116 1.00 33.03 401 SER A C 1
ATOM 3128 O O . SER A 1 401 ? 1.037 -16.092 21.432 1.00 33.03 401 SER A O 1
ATOM 3130 N N . GLN A 1 402 ? 3.250 -16.416 21.586 1.00 26.00 402 GLN A N 1
ATOM 3131 C CA . GLN A 1 402 ? 3.182 -17.512 22.560 1.00 26.00 402 GLN A CA 1
ATOM 3132 C C . GLN A 1 402 ? 4.321 -17.437 23.602 1.00 26.00 402 GLN A C 1
ATOM 3134 O O . GLN A 1 402 ? 5.413 -17.936 23.382 1.00 26.00 402 GLN A O 1
ATOM 3139 N N . ARG A 1 403 ? 3.982 -16.907 24.788 1.00 22.80 403 ARG A N 1
ATOM 3140 C CA . ARG A 1 403 ? 4.659 -17.051 26.100 1.00 22.80 403 ARG A CA 1
ATOM 3141 C C . ARG A 1 403 ? 5.933 -16.242 26.420 1.00 22.80 403 ARG A C 1
ATOM 3143 O O . ARG A 1 403 ? 6.881 -16.097 25.667 1.00 22.80 403 ARG A O 1
ATOM 3150 N N . ILE A 1 404 ? 5.882 -15.754 27.660 1.00 25.12 404 ILE A N 1
ATOM 3151 C CA . ILE A 1 404 ? 6.857 -15.029 28.477 1.00 25.12 404 ILE A CA 1
ATOM 3152 C C . ILE A 1 404 ? 7.892 -16.010 29.071 1.00 25.12 404 ILE A C 1
ATOM 3154 O O . ILE A 1 404 ? 7.476 -17.049 29.571 1.00 25.12 404 ILE A O 1
ATOM 3158 N N . SER A 1 405 ? 9.183 -15.627 29.094 1.00 22.53 405 SER A N 1
ATOM 3159 C CA . SER A 1 405 ? 10.143 -15.672 30.232 1.00 22.53 405 SER A CA 1
ATOM 3160 C C . SER A 1 405 ? 11.577 -16.135 29.884 1.00 22.53 405 SER A C 1
ATOM 3162 O O . SER A 1 405 ? 11.748 -17.213 29.328 1.00 22.53 405 SER A O 1
ATOM 3164 N N . LEU A 1 406 ? 12.549 -15.353 30.392 1.00 20.91 406 LEU A N 1
ATOM 3165 C CA . LEU A 1 406 ? 13.942 -15.664 30.794 1.00 20.91 406 LEU A CA 1
ATOM 3166 C C . LEU A 1 406 ? 15.130 -15.492 29.806 1.00 20.91 406 LEU A C 1
ATOM 3168 O O . LEU A 1 406 ? 15.460 -16.376 29.032 1.00 20.91 406 LEU A O 1
ATOM 3172 N N . ALA A 1 407 ? 15.814 -14.351 30.014 1.00 22.20 407 ALA A N 1
ATOM 3173 C CA . ALA A 1 407 ? 17.229 -14.165 30.411 1.00 22.20 407 ALA A CA 1
ATOM 3174 C C . ALA A 1 407 ? 18.416 -14.343 29.422 1.00 22.20 407 ALA A C 1
ATOM 3176 O O . ALA A 1 407 ? 18.739 -15.454 29.027 1.00 22.20 407 ALA A O 1
ATOM 3177 N N . ASN A 1 408 ? 19.143 -13.212 29.276 1.00 21.81 408 ASN A N 1
ATOM 3178 C CA . ASN A 1 408 ? 20.597 -12.963 29.085 1.00 21.81 408 ASN A CA 1
ATOM 3179 C C . ASN A 1 408 ? 21.271 -13.484 27.790 1.00 21.81 408 ASN A C 1
ATOM 3181 O O . ASN A 1 408 ? 20.973 -14.573 27.337 1.00 21.81 408 ASN A O 1
ATOM 3185 N N . ASN A 1 409 ? 22.220 -12.814 27.120 1.00 20.00 409 ASN A N 1
ATOM 3186 C CA . ASN A 1 409 ? 23.185 -11.761 27.468 1.00 20.00 409 ASN A CA 1
ATOM 3187 C C . ASN A 1 409 ? 23.623 -11.005 26.185 1.00 20.00 409 ASN A C 1
ATOM 3189 O O . ASN A 1 409 ? 23.728 -11.621 25.129 1.00 20.00 409 ASN A O 1
ATOM 3193 N N . SER A 1 410 ? 23.963 -9.716 26.346 1.00 20.25 410 SER A N 1
ATOM 3194 C CA . SER A 1 410 ? 24.947 -8.887 25.602 1.00 20.25 410 SER A CA 1
ATOM 3195 C C . SER A 1 410 ? 24.938 -8.856 24.056 1.00 20.25 410 SER A C 1
ATOM 3197 O O . SER A 1 410 ? 25.386 -9.801 23.414 1.00 20.25 410 SER A O 1
ATOM 3199 N N . THR A 1 411 ? 24.613 -7.723 23.409 1.00 21.36 411 THR A N 1
ATOM 3200 C CA . THR A 1 411 ? 25.478 -6.546 23.080 1.00 21.36 411 THR A CA 1
ATOM 3201 C C . THR A 1 411 ? 24.798 -5.696 21.970 1.00 21.36 411 THR A C 1
ATOM 3203 O O . THR A 1 411 ? 24.233 -6.238 21.027 1.00 21.36 411 THR A O 1
ATOM 3206 N N . PHE A 1 412 ? 24.829 -4.363 22.090 1.00 23.33 412 PHE A N 1
ATOM 3207 C CA . PHE A 1 412 ? 24.151 -3.330 21.264 1.00 23.33 412 PHE A CA 1
ATOM 3208 C C . PHE A 1 412 ? 25.069 -2.731 20.159 1.00 23.33 412 PHE A C 1
ATOM 3210 O O . PHE A 1 412 ? 26.282 -2.876 20.308 1.00 23.33 412 PHE A O 1
ATOM 3217 N N . PRO A 1 413 ? 24.612 -1.896 19.180 1.00 32.62 413 PRO A N 1
ATOM 3218 C CA . PRO A 1 413 ? 23.287 -1.716 18.544 1.00 32.62 413 PRO A CA 1
ATOM 3219 C C . PRO A 1 413 ? 23.313 -1.785 16.995 1.00 32.62 413 PRO A C 1
ATOM 3221 O O . PRO A 1 413 ? 24.275 -1.354 16.363 1.00 32.62 413 PRO A O 1
ATOM 3224 N N . ARG A 1 414 ? 22.158 -2.076 16.376 1.00 22.50 414 ARG A N 1
ATOM 3225 C CA . ARG A 1 414 ? 21.606 -1.318 15.226 1.00 22.50 414 ARG A CA 1
ATOM 3226 C C . ARG A 1 414 ? 20.131 -1.687 15.041 1.00 22.50 414 ARG A C 1
ATOM 3228 O O . ARG A 1 414 ? 19.763 -2.849 15.149 1.00 22.50 414 ARG A O 1
ATOM 3235 N N . ALA A 1 415 ? 19.290 -0.673 14.845 1.00 22.31 415 ALA A N 1
ATOM 3236 C CA . ALA A 1 415 ? 17.841 -0.805 14.731 1.00 22.31 415 ALA A CA 1
ATOM 3237 C C . ALA A 1 415 ? 17.474 -1.703 13.541 1.00 22.31 415 ALA A C 1
ATOM 3239 O O . ALA A 1 415 ? 17.629 -1.294 12.392 1.00 22.31 415 ALA A O 1
ATOM 3240 N N . LEU A 1 416 ? 17.019 -2.924 13.824 1.00 23.22 416 LEU A N 1
ATOM 3241 C CA . LEU A 1 416 ? 16.538 -3.849 12.808 1.00 23.22 416 LEU A CA 1
ATOM 3242 C C . LEU A 1 416 ? 15.075 -3.542 12.492 1.00 23.22 416 LEU A C 1
ATOM 3244 O O . LEU A 1 416 ? 14.211 -3.543 13.370 1.00 23.22 416 LEU A O 1
ATOM 3248 N N . SER A 1 417 ? 14.871 -3.221 11.217 1.00 24.56 417 SER A N 1
ATOM 3249 C CA . SER A 1 417 ? 13.594 -3.018 10.546 1.00 24.56 417 SER A CA 1
ATOM 3250 C C . SER A 1 417 ? 12.700 -4.242 10.730 1.00 24.56 417 SER A C 1
ATOM 3252 O O . SER A 1 417 ? 13.146 -5.379 10.569 1.00 24.56 417 SER A O 1
ATOM 3254 N N . SER A 1 418 ? 11.431 -4.014 11.059 1.00 25.95 418 SER A N 1
ATOM 3255 C CA . SER A 1 418 ? 10.411 -5.054 11.037 1.00 25.95 418 SER A CA 1
ATOM 3256 C C . SER A 1 418 ? 10.294 -5.588 9.610 1.00 25.95 418 SER A C 1
ATOM 3258 O O . SER A 1 418 ? 9.881 -4.850 8.726 1.00 25.95 418 SER A O 1
ATOM 3260 N N . ALA A 1 419 ? 10.651 -6.851 9.372 1.00 25.38 419 ALA A N 1
ATOM 3261 C CA . ALA A 1 419 ? 10.616 -7.447 8.038 1.00 25.38 419 ALA A CA 1
ATOM 3262 C C . ALA A 1 419 ? 9.215 -7.313 7.408 1.00 25.38 419 ALA A C 1
ATOM 3264 O O . ALA A 1 419 ? 8.258 -7.951 7.864 1.00 25.38 419 ALA A O 1
ATOM 3265 N N . PHE A 1 420 ? 9.091 -6.482 6.377 1.00 34.91 420 PHE A N 1
ATOM 3266 C CA . PHE A 1 420 ? 7.849 -6.259 5.646 1.00 34.91 420 PHE A CA 1
ATOM 3267 C C . PHE A 1 420 ? 7.787 -7.121 4.386 1.00 34.91 420 PHE A C 1
ATOM 3269 O O . PHE A 1 420 ? 8.793 -7.387 3.732 1.00 34.91 420 PHE A O 1
ATOM 3276 N N . LEU A 1 421 ? 6.569 -7.532 4.031 1.00 30.92 421 LEU A N 1
ATOM 3277 C CA . LEU A 1 421 ? 6.284 -8.204 2.771 1.00 30.92 421 LEU A CA 1
ATOM 3278 C C . LEU A 1 421 ? 6.649 -7.277 1.601 1.00 30.92 421 LEU A C 1
ATOM 3280 O O . LEU A 1 421 ? 5.967 -6.275 1.373 1.00 30.92 421 LEU A O 1
ATOM 3284 N N . THR A 1 422 ? 7.690 -7.635 0.852 1.00 30.42 422 THR A N 1
ATOM 3285 C CA . THR A 1 422 ? 8.041 -7.017 -0.430 1.00 30.42 422 THR A CA 1
ATOM 3286 C C . THR A 1 422 ? 7.714 -8.015 -1.532 1.00 30.42 422 THR A C 1
ATOM 3288 O O . THR A 1 422 ? 8.190 -9.143 -1.501 1.00 30.42 422 THR A O 1
ATOM 3291 N N . LEU A 1 423 ? 6.870 -7.624 -2.488 1.00 30.91 423 LEU A N 1
ATOM 3292 C CA . LEU A 1 423 ? 6.587 -8.422 -3.679 1.00 30.91 423 LEU A CA 1
ATOM 3293 C C . LEU A 1 423 ? 6.854 -7.575 -4.926 1.00 30.91 423 LEU A C 1
ATOM 3295 O O . LEU A 1 423 ? 6.409 -6.427 -5.007 1.00 30.91 423 LEU A O 1
ATOM 3299 N N . VAL A 1 424 ? 7.596 -8.134 -5.879 1.00 26.81 424 VAL A N 1
ATOM 3300 C CA . VAL A 1 424 ? 8.004 -7.476 -7.128 1.00 26.81 424 VAL A CA 1
ATOM 3301 C C . VAL A 1 424 ? 7.265 -8.101 -8.307 1.00 26.81 424 VAL A C 1
ATOM 3303 O O . VAL A 1 424 ? 7.154 -9.317 -8.410 1.00 26.81 424 VAL A O 1
ATOM 3306 N N . MET A 1 425 ? 6.736 -7.257 -9.197 1.00 27.16 425 MET A N 1
ATOM 3307 C CA . MET A 1 425 ? 6.096 -7.697 -10.438 1.00 27.16 425 MET A CA 1
ATOM 3308 C C . MET A 1 425 ? 7.133 -8.185 -11.458 1.00 27.16 425 MET A C 1
ATOM 3310 O O . MET A 1 425 ? 8.024 -7.431 -11.832 1.00 27.16 425 MET A O 1
ATOM 3314 N N . LEU A 1 426 ? 6.955 -9.385 -12.007 1.00 23.22 426 LEU A N 1
ATOM 3315 C CA . LEU A 1 426 ? 7.606 -9.812 -13.248 1.00 23.22 426 LEU A CA 1
ATOM 3316 C C . LEU A 1 426 ? 6.522 -10.203 -14.254 1.00 23.22 426 LEU A C 1
ATOM 3318 O O . LEU A 1 426 ? 5.774 -11.156 -14.049 1.00 23.22 426 LEU A O 1
ATOM 3322 N N . ALA A 1 427 ? 6.410 -9.443 -15.344 1.00 22.98 427 ALA A N 1
ATOM 3323 C CA . ALA A 1 427 ? 5.479 -9.746 -16.423 1.00 22.98 427 ALA A CA 1
ATOM 3324 C C . ALA A 1 427 ? 6.034 -10.896 -17.276 1.00 22.98 427 ALA A C 1
ATOM 3326 O O . ALA A 1 427 ? 7.039 -10.729 -17.964 1.00 22.98 427 ALA A O 1
ATOM 3327 N N . THR A 1 428 ? 5.360 -12.046 -17.287 1.00 22.83 428 THR A N 1
ATOM 3328 C CA . THR A 1 428 ? 5.611 -13.090 -18.287 1.00 22.83 428 THR A CA 1
ATOM 3329 C C . THR A 1 428 ? 4.622 -12.915 -19.438 1.00 22.83 428 THR A C 1
ATOM 3331 O O . THR A 1 428 ? 3.432 -13.189 -19.317 1.00 22.83 428 THR A O 1
ATOM 3334 N N . THR A 1 429 ? 5.100 -12.429 -20.585 1.00 24.00 429 THR A N 1
ATOM 3335 C CA . THR A 1 429 ? 4.342 -12.514 -21.842 1.00 24.00 429 THR A CA 1
ATOM 3336 C C . THR A 1 429 ? 5.038 -13.524 -22.743 1.00 24.00 429 THR A C 1
ATOM 3338 O O . THR A 1 429 ? 6.191 -13.349 -23.123 1.00 24.00 429 THR A O 1
ATOM 3341 N N . ARG A 1 430 ? 4.358 -14.636 -23.044 1.00 21.88 430 ARG A N 1
ATOM 3342 C CA . ARG A 1 430 ? 4.815 -15.596 -24.057 1.00 21.88 430 ARG A CA 1
ATOM 3343 C C . ARG A 1 430 ? 4.411 -15.077 -25.442 1.00 21.88 430 ARG A C 1
ATOM 3345 O O . ARG A 1 430 ? 3.220 -14.823 -25.638 1.00 21.88 430 ARG A O 1
ATOM 3352 N N . PRO A 1 431 ? 5.321 -14.963 -26.423 1.00 24.67 431 PRO A N 1
ATOM 3353 C CA . PRO A 1 431 ? 4.914 -14.799 -27.809 1.00 24.67 431 PRO A CA 1
ATOM 3354 C C . PRO A 1 431 ? 4.350 -16.125 -28.348 1.00 24.67 431 PRO A C 1
ATOM 3356 O O . PRO A 1 431 ? 4.824 -17.210 -28.012 1.00 24.67 431 PRO A O 1
ATOM 3359 N N . ARG A 1 432 ? 3.299 -16.034 -29.172 1.00 21.36 432 ARG A N 1
ATOM 3360 C CA . ARG A 1 432 ? 2.730 -17.169 -29.920 1.00 21.36 432 ARG A CA 1
ATOM 3361 C C . ARG A 1 432 ? 3.783 -17.749 -30.880 1.00 21.36 432 ARG A C 1
ATOM 3363 O O . ARG A 1 432 ? 4.471 -16.957 -31.524 1.00 21.36 432 ARG A O 1
ATOM 3370 N N . PRO A 1 433 ? 3.875 -19.079 -31.054 1.00 23.05 433 PRO A N 1
ATOM 3371 C CA . PRO A 1 433 ? 4.774 -19.655 -32.043 1.00 23.05 433 PRO A CA 1
ATOM 3372 C C . PRO A 1 433 ? 4.189 -19.485 -33.452 1.00 23.05 433 PRO A C 1
ATOM 3374 O O . PRO A 1 433 ? 3.067 -19.908 -33.732 1.00 23.05 433 PRO A O 1
ATOM 3377 N N . LEU A 1 434 ? 4.965 -18.857 -34.335 1.00 21.75 434 LEU A N 1
ATOM 3378 C CA . LEU A 1 434 ? 4.798 -18.955 -35.781 1.00 21.75 434 LEU A CA 1
ATOM 3379 C C . LEU A 1 434 ? 5.420 -20.281 -36.233 1.00 21.75 434 LEU A C 1
ATOM 3381 O O . LEU A 1 434 ? 6.581 -20.558 -35.943 1.00 21.75 434 LEU A O 1
ATOM 3385 N N . VAL A 1 435 ? 4.631 -21.096 -36.927 1.00 26.50 435 VAL A N 1
ATOM 3386 C CA . VAL A 1 435 ? 5.075 -22.344 -37.555 1.00 26.50 435 VAL A CA 1
ATOM 3387 C C . VAL A 1 435 ? 5.882 -21.998 -38.808 1.00 26.50 435 VAL A C 1
ATOM 3389 O O . VAL A 1 435 ? 5.355 -21.349 -39.710 1.00 26.50 435 VAL A O 1
ATOM 3392 N N . LEU A 1 436 ? 7.134 -22.454 -38.885 1.00 23.28 436 LEU A N 1
ATOM 3393 C CA . LEU A 1 436 ? 7.927 -22.490 -40.117 1.00 23.28 436 LEU A CA 1
ATOM 3394 C C . LEU A 1 436 ? 8.458 -23.910 -40.350 1.00 23.28 436 LEU A C 1
ATOM 3396 O O . LEU A 1 436 ? 8.793 -24.624 -39.407 1.00 23.28 436 LEU A O 1
ATOM 3400 N N . GLN A 1 437 ? 8.445 -24.319 -41.619 1.00 23.64 437 GLN A N 1
ATOM 3401 C CA . GLN A 1 437 ? 8.738 -25.671 -42.101 1.00 23.64 437 GLN A CA 1
ATOM 3402 C C . GLN A 1 437 ? 10.244 -26.002 -42.142 1.00 23.64 437 GLN A C 1
ATOM 3404 O O . GLN A 1 437 ? 11.066 -25.088 -42.223 1.00 23.64 437 GLN A O 1
ATOM 3409 N N . PRO A 1 438 ? 10.608 -27.302 -42.134 1.00 28.16 438 PRO A N 1
ATOM 3410 C CA . PRO A 1 438 ? 11.991 -27.751 -42.098 1.00 28.16 438 PRO A CA 1
ATOM 3411 C C . PRO A 1 438 ? 12.589 -27.849 -43.505 1.00 28.16 438 PRO A C 1
ATOM 3413 O O . PRO A 1 438 ? 12.148 -28.648 -44.329 1.00 28.16 438 PRO A O 1
ATOM 3416 N N . SER A 1 439 ? 13.658 -27.102 -43.760 1.00 25.14 439 SER A N 1
ATOM 3417 C CA . SER A 1 439 ? 14.617 -27.461 -44.801 1.00 25.14 439 SER A CA 1
ATOM 3418 C C . SER A 1 439 ? 15.970 -26.828 -44.514 1.00 25.14 439 SER A C 1
ATOM 3420 O O . SER A 1 439 ? 16.026 -25.631 -44.250 1.00 25.14 439 SER A O 1
ATOM 3422 N N . GLN A 1 440 ? 17.017 -27.636 -44.703 1.00 24.88 440 GLN A N 1
ATOM 3423 C CA . GLN A 1 440 ? 18.447 -27.298 -44.746 1.00 24.88 440 GLN A CA 1
ATOM 3424 C C . GLN A 1 440 ? 19.227 -27.559 -43.451 1.00 24.88 440 GLN A C 1
ATOM 3426 O O . GLN A 1 440 ? 19.740 -26.666 -42.789 1.00 24.88 440 GLN A O 1
ATOM 3431 N N . ALA A 1 441 ? 19.382 -28.854 -43.170 1.00 26.08 441 ALA A N 1
ATOM 3432 C CA . ALA A 1 441 ? 20.613 -29.389 -42.610 1.00 26.08 441 ALA A CA 1
ATOM 3433 C C . ALA A 1 441 ? 21.619 -29.602 -43.755 1.00 26.08 441 ALA A C 1
ATOM 3435 O O . ALA A 1 441 ? 21.281 -30.291 -44.717 1.00 26.08 441 ALA A O 1
ATOM 3436 N N . ALA A 1 442 ? 22.811 -29.006 -43.656 1.00 24.30 442 ALA A N 1
ATOM 3437 C CA . ALA A 1 442 ? 24.102 -29.569 -44.078 1.00 24.30 442 ALA A CA 1
ATOM 3438 C C . ALA A 1 442 ? 25.184 -28.478 -44.097 1.00 24.30 442 ALA A C 1
ATOM 3440 O O . ALA A 1 442 ? 25.064 -27.497 -44.827 1.00 24.30 442 ALA A O 1
ATOM 3441 N N . GLY A 1 443 ? 26.279 -28.727 -43.377 1.00 23.30 443 GLY A N 1
ATOM 3442 C CA . GLY A 1 443 ? 27.570 -28.088 -43.626 1.00 23.30 443 GLY A CA 1
ATOM 3443 C C . GLY A 1 443 ? 28.139 -27.329 -42.435 1.00 23.30 443 GLY A C 1
ATOM 3444 O O . GLY A 1 443 ? 27.906 -26.137 -42.307 1.00 23.30 443 GLY A O 1
ATOM 3445 N N . MET A 1 444 ? 28.937 -28.007 -41.608 1.00 21.28 444 MET A N 1
ATOM 3446 C CA . MET A 1 444 ? 30.390 -27.785 -41.519 1.00 21.28 444 MET A CA 1
ATOM 3447 C C . MET A 1 444 ? 30.948 -28.553 -40.314 1.00 21.28 444 MET A C 1
ATOM 3449 O O . MET A 1 444 ? 30.882 -28.113 -39.173 1.00 21.28 444 MET A O 1
ATOM 3453 N N . ALA A 1 445 ? 31.519 -29.721 -40.602 1.00 25.50 445 ALA A N 1
ATOM 3454 C CA . ALA A 1 445 ? 32.562 -30.314 -39.784 1.00 25.50 445 ALA A CA 1
ATOM 3455 C C . ALA A 1 445 ? 33.896 -29.729 -40.262 1.00 25.50 445 ALA A C 1
ATOM 3457 O O . ALA A 1 445 ? 34.208 -29.881 -41.443 1.00 25.50 445 ALA A O 1
ATOM 3458 N N . ALA A 1 446 ? 34.622 -29.050 -39.369 1.00 26.33 446 ALA A N 1
ATOM 3459 C CA . ALA A 1 446 ? 36.086 -28.920 -39.308 1.00 26.33 446 ALA A CA 1
ATOM 3460 C C . ALA A 1 446 ? 36.479 -27.598 -38.630 1.00 26.33 446 ALA A C 1
ATOM 3462 O O . ALA A 1 446 ? 36.470 -26.556 -39.279 1.00 26.33 446 ALA A O 1
ATOM 3463 N N . ALA A 1 447 ? 36.832 -27.677 -37.344 1.00 23.81 447 ALA A N 1
ATOM 3464 C CA . 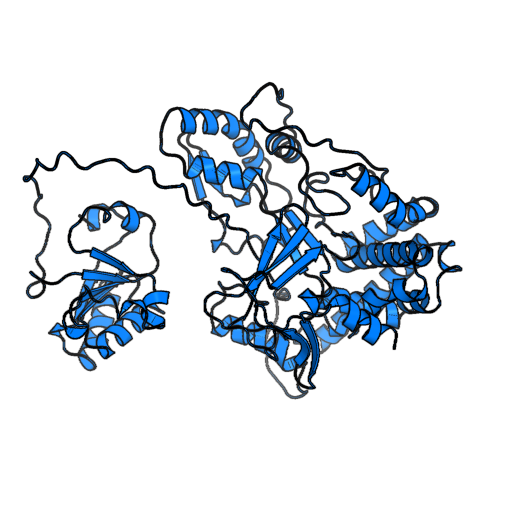ALA A 1 447 ? 37.903 -26.934 -36.663 1.00 23.81 447 ALA A CA 1
ATOM 3465 C C . ALA A 1 447 ? 37.629 -26.980 -35.151 1.00 23.81 447 ALA A C 1
ATOM 3467 O O . ALA A 1 447 ? 36.861 -26.177 -34.638 1.00 23.81 447 ALA A O 1
ATOM 3468 N N . ILE A 1 448 ? 38.242 -27.933 -34.447 1.00 25.36 448 ILE A N 1
ATOM 3469 C CA . ILE A 1 448 ? 38.388 -27.863 -32.989 1.00 25.36 448 ILE A CA 1
ATOM 3470 C C . ILE A 1 448 ? 39.878 -27.599 -32.746 1.00 25.36 448 ILE A C 1
ATOM 3472 O O . ILE A 1 448 ? 40.693 -28.444 -33.136 1.00 25.36 448 ILE A O 1
ATOM 3476 N N . PRO A 1 449 ? 40.272 -26.432 -32.207 1.00 25.31 449 PRO A N 1
ATOM 3477 C CA . PRO A 1 449 ? 41.640 -26.195 -31.774 1.00 25.31 449 PRO A CA 1
ATOM 3478 C C . PRO A 1 449 ? 41.971 -27.047 -30.544 1.00 25.31 449 PRO A C 1
ATOM 3480 O O . PRO A 1 449 ? 41.109 -27.422 -29.756 1.00 25.31 449 PRO A O 1
ATOM 3483 N N . ASN A 1 450 ? 43.253 -27.369 -30.413 1.00 31.27 450 ASN A N 1
ATOM 3484 C CA . ASN A 1 450 ? 43.830 -28.153 -29.327 1.00 31.27 450 ASN A CA 1
ATOM 3485 C C . ASN A 1 450 ? 43.507 -27.551 -27.946 1.00 31.27 450 ASN A C 1
ATOM 3487 O O . ASN A 1 450 ? 44.003 -26.472 -27.638 1.00 31.27 450 ASN A O 1
ATOM 3491 N N . GLY A 1 451 ? 42.758 -28.279 -27.113 1.00 27.20 451 GLY A N 1
ATOM 3492 C CA . GLY A 1 451 ? 42.470 -27.876 -25.727 1.00 27.20 451 GLY A CA 1
ATOM 3493 C C . GLY A 1 451 ? 41.640 -28.880 -24.922 1.00 27.20 451 GLY A C 1
ATOM 3494 O O . GLY A 1 451 ? 41.858 -29.036 -23.724 1.00 27.20 451 GLY A O 1
ATOM 3495 N N . VAL A 1 452 ? 40.771 -29.660 -25.572 1.00 26.48 452 VAL A N 1
ATOM 3496 C CA . VAL A 1 452 ? 39.886 -30.600 -24.866 1.00 26.48 452 VAL A CA 1
ATOM 3497 C C . VAL A 1 452 ? 40.666 -31.803 -24.313 1.00 26.48 452 VAL A C 1
ATOM 3499 O O . VAL A 1 452 ? 41.035 -32.726 -25.047 1.00 26.48 452 VAL A O 1
ATOM 3502 N N . ARG A 1 453 ? 40.895 -31.828 -22.994 1.00 27.47 453 ARG A N 1
ATOM 3503 C CA . ARG A 1 453 ? 41.224 -33.065 -22.273 1.00 27.47 453 ARG A CA 1
ATOM 3504 C C . ARG A 1 453 ? 39.968 -33.930 -22.219 1.00 27.47 453 ARG A C 1
ATOM 3506 O O . ARG A 1 453 ? 39.009 -33.604 -21.529 1.00 27.47 453 ARG A O 1
ATOM 3513 N N . TRP A 1 454 ? 39.991 -35.055 -22.923 1.00 29.58 454 TRP A N 1
ATOM 3514 C CA . TRP A 1 454 ? 39.008 -36.114 -22.721 1.00 29.58 454 TRP A CA 1
ATOM 3515 C C . TRP A 1 454 ? 39.146 -36.651 -21.295 1.00 29.58 454 TRP A C 1
ATOM 3517 O O . TRP A 1 454 ? 40.241 -37.059 -20.906 1.00 29.58 454 TRP A O 1
ATOM 3527 N N . ILE A 1 455 ? 38.055 -36.629 -20.523 1.00 39.41 455 ILE A N 1
ATOM 3528 C CA . ILE A 1 455 ? 37.993 -37.268 -19.205 1.00 39.41 455 ILE A CA 1
ATOM 3529 C C . ILE A 1 455 ? 37.897 -38.785 -19.440 1.00 39.41 455 ILE A C 1
ATOM 3531 O O . ILE A 1 455 ? 36.870 -39.245 -19.958 1.00 39.41 455 ILE A O 1
ATOM 3535 N N . PRO A 1 456 ? 38.927 -39.578 -19.089 1.00 33.72 456 PRO A N 1
ATOM 3536 C CA . PRO A 1 456 ? 38.903 -41.016 -19.322 1.00 33.72 456 PRO A CA 1
ATOM 3537 C C . PRO A 1 456 ? 37.746 -41.651 -18.542 1.00 33.72 456 PRO A C 1
ATOM 3539 O O . PRO A 1 456 ? 37.678 -41.529 -17.322 1.00 33.72 456 PRO A O 1
ATOM 3542 N N . GLY A 1 457 ? 36.831 -42.330 -19.240 1.00 41.12 457 GLY A N 1
ATOM 3543 C CA . GLY A 1 457 ? 35.697 -43.042 -18.627 1.00 41.12 457 GLY A CA 1
ATOM 3544 C C . GLY A 1 457 ? 34.310 -42.407 -18.807 1.00 41.12 457 GLY A C 1
ATOM 3545 O O . GLY A 1 457 ? 33.312 -43.079 -18.540 1.00 41.12 457 GLY A O 1
ATOM 3546 N N . PHE A 1 458 ? 34.211 -41.179 -19.332 1.00 45.28 458 PHE A N 1
ATOM 3547 C CA . PHE A 1 458 ? 32.925 -40.494 -19.581 1.00 45.28 458 PHE A CA 1
ATOM 3548 C C . PHE A 1 458 ? 32.568 -40.321 -21.065 1.00 45.28 458 PHE A C 1
ATOM 3550 O O . PHE A 1 458 ? 31.536 -39.743 -21.398 1.00 45.28 458 PHE A O 1
ATOM 3557 N N . GLU A 1 459 ? 33.375 -40.893 -21.957 1.00 42.91 459 GLU A N 1
ATOM 3558 C CA . GLU A 1 459 ? 33.428 -40.638 -23.407 1.00 42.91 459 GLU A CA 1
ATOM 3559 C C . GLU A 1 459 ? 32.122 -40.909 -24.189 1.00 42.91 459 GLU A C 1
ATOM 3561 O O . GLU A 1 459 ? 32.023 -40.533 -25.351 1.00 42.91 459 GLU A O 1
ATOM 3566 N N . ASN A 1 460 ? 31.100 -41.512 -23.567 1.00 45.00 460 ASN A N 1
ATOM 3567 C CA . ASN A 1 460 ? 29.803 -41.822 -24.187 1.00 45.00 460 ASN A CA 1
ATOM 3568 C C . ASN A 1 460 ? 28.578 -41.472 -23.315 1.00 45.00 460 ASN A C 1
ATOM 3570 O O . ASN A 1 460 ? 27.472 -41.938 -23.600 1.00 45.00 460 ASN A O 1
ATOM 3574 N N . ARG A 1 461 ? 28.740 -40.694 -22.235 1.00 50.16 461 ARG A N 1
ATOM 3575 C CA . ARG A 1 461 ? 27.636 -40.362 -21.315 1.00 50.16 461 ARG A CA 1
ATOM 3576 C C . ARG A 1 461 ? 27.138 -38.930 -21.521 1.00 50.16 461 ARG A C 1
ATOM 3578 O O . ARG A 1 461 ? 27.920 -38.015 -21.749 1.00 50.16 461 ARG A O 1
ATOM 3585 N N . ARG A 1 462 ? 25.817 -38.735 -21.431 1.00 57.38 462 ARG A N 1
ATOM 3586 C CA . ARG A 1 462 ? 25.186 -37.401 -21.458 1.00 57.38 462 ARG A CA 1
ATOM 3587 C C . ARG A 1 462 ? 25.435 -36.685 -20.128 1.00 57.38 462 ARG A C 1
ATOM 3589 O O . ARG A 1 462 ? 25.284 -37.314 -19.078 1.00 57.38 462 ARG A O 1
ATOM 3596 N N . VAL A 1 463 ? 25.771 -35.394 -20.183 1.00 51.06 463 VAL A N 1
ATOM 3597 C CA . VAL A 1 463 ? 26.103 -34.576 -19.006 1.00 51.06 463 VAL A CA 1
ATOM 3598 C C . VAL A 1 463 ? 24.982 -33.570 -18.725 1.00 51.06 463 VAL A C 1
ATOM 3600 O O . VAL A 1 463 ? 24.484 -32.890 -19.618 1.00 51.06 463 VAL A O 1
ATOM 3603 N N . TYR A 1 464 ? 24.562 -33.469 -17.469 1.00 64.62 464 TYR A N 1
ATOM 3604 C CA . TYR A 1 464 ? 23.446 -32.639 -17.018 1.00 64.62 464 TYR A CA 1
ATOM 3605 C C . TYR A 1 464 ? 23.965 -31.552 -16.072 1.00 64.62 464 TYR A C 1
ATOM 3607 O O . TYR A 1 464 ? 24.479 -31.860 -15.005 1.00 64.62 464 TYR A O 1
ATOM 3615 N N . ALA A 1 465 ? 23.843 -30.277 -16.429 1.00 54.94 465 ALA A N 1
ATOM 3616 C CA . ALA A 1 465 ? 24.340 -29.176 -15.606 1.00 54.94 465 ALA A CA 1
ATOM 3617 C C . ALA A 1 465 ? 23.292 -28.722 -14.574 1.00 54.94 465 ALA A C 1
ATOM 3619 O O . ALA A 1 465 ? 22.136 -28.479 -14.927 1.00 54.94 465 ALA A O 1
ATOM 3620 N N . VAL A 1 466 ? 23.696 -28.577 -13.310 1.00 55.81 466 VAL A N 1
ATOM 3621 C CA . VAL A 1 466 ? 22.847 -28.176 -12.176 1.00 55.81 466 VAL A CA 1
ATOM 3622 C C . VAL A 1 466 ? 23.527 -27.053 -11.391 1.00 55.81 466 VAL A C 1
ATOM 3624 O O . VAL A 1 466 ? 24.640 -27.227 -10.899 1.00 55.81 466 VAL A O 1
ATOM 3627 N N . GLY A 1 467 ? 22.858 -25.906 -11.230 1.00 54.38 467 GLY A N 1
ATOM 3628 C CA . GLY A 1 467 ? 23.351 -24.827 -10.364 1.00 54.38 467 GLY A CA 1
ATOM 3629 C C . GLY A 1 467 ? 22.709 -23.455 -10.591 1.00 54.38 467 GLY A C 1
ATOM 3630 O O . GLY A 1 467 ? 21.727 -23.320 -11.324 1.00 54.38 467 GLY A O 1
ATOM 3631 N N . GLN A 1 468 ? 23.253 -22.431 -9.922 1.00 44.94 468 GLN A N 1
ATOM 3632 C CA . GLN A 1 468 ? 22.855 -21.030 -10.103 1.00 44.94 468 GLN A CA 1
ATOM 3633 C C . GLN A 1 468 ? 23.373 -20.555 -11.469 1.00 44.94 468 GLN A C 1
ATOM 3635 O O . GLN A 1 468 ? 24.575 -20.559 -11.727 1.00 44.94 468 GLN A O 1
ATOM 3640 N N . VAL A 1 469 ? 22.453 -20.227 -12.375 1.00 38.38 469 VAL A N 1
ATOM 3641 C CA . VAL A 1 469 ? 22.776 -19.945 -13.778 1.00 38.38 469 VAL A CA 1
ATOM 3642 C C . VAL A 1 469 ? 23.482 -18.593 -13.883 1.00 38.38 469 VAL A C 1
ATOM 3644 O O . VAL A 1 469 ? 22.896 -17.564 -13.557 1.00 38.38 469 VAL A O 1
ATOM 3647 N N . CYS A 1 470 ? 24.725 -18.591 -14.366 1.00 36.00 470 CYS A N 1
ATOM 3648 C CA . CYS A 1 470 ? 25.346 -17.396 -14.932 1.00 36.00 470 CYS A CA 1
ATOM 3649 C C . CYS A 1 470 ? 24.827 -17.229 -16.372 1.00 36.00 470 CYS A C 1
ATOM 3651 O O . CYS A 1 470 ? 24.767 -18.222 -17.103 1.00 36.00 470 CYS A O 1
ATOM 3653 N N . GLU A 1 471 ? 24.425 -16.016 -16.779 1.00 37.38 471 GLU A N 1
ATOM 3654 C CA . GLU A 1 471 ? 23.845 -15.741 -18.112 1.00 37.38 471 GLU A CA 1
ATOM 3655 C C . GLU A 1 471 ? 24.732 -16.278 -19.259 1.00 37.38 471 GLU A C 1
ATOM 3657 O O . GLU A 1 471 ? 24.201 -16.790 -20.246 1.00 37.38 471 GLU A O 1
ATOM 3662 N N . THR A 1 472 ? 26.057 -16.312 -19.072 1.00 39.34 472 THR A N 1
ATOM 3663 C CA . THR A 1 472 ? 27.064 -16.821 -20.022 1.00 39.34 472 THR A CA 1
ATOM 3664 C C . THR A 1 472 ? 26.880 -18.297 -20.409 1.00 39.34 472 THR A C 1
ATOM 3666 O O . THR A 1 472 ? 26.978 -18.643 -21.583 1.00 39.34 472 THR A O 1
ATOM 3669 N N . LEU A 1 473 ? 26.517 -19.182 -19.470 1.00 38.22 473 LEU A N 1
ATOM 3670 C CA . LEU A 1 473 ? 26.309 -20.620 -19.752 1.00 38.22 473 LEU A CA 1
ATOM 3671 C C . LEU A 1 473 ? 25.033 -20.891 -20.559 1.00 38.22 473 LEU A C 1
ATOM 3673 O O . LEU A 1 473 ? 24.905 -21.923 -21.215 1.00 38.22 473 LEU A O 1
ATOM 3677 N N . SER A 1 474 ? 24.064 -19.976 -20.509 1.00 40.00 474 SER A N 1
ATOM 3678 C CA . SER A 1 474 ? 22.776 -20.143 -21.190 1.00 40.00 474 SER A CA 1
ATOM 3679 C C . SER A 1 474 ? 22.831 -19.834 -22.694 1.00 40.00 474 SER A C 1
ATOM 3681 O O . SER A 1 474 ? 21.944 -20.258 -23.445 1.00 40.00 474 SER A O 1
ATOM 3683 N N . GLU A 1 475 ? 23.866 -19.111 -23.137 1.00 36.94 475 GLU A N 1
ATOM 3684 C CA . GLU A 1 475 ? 24.061 -18.713 -24.535 1.00 36.94 475 GLU A CA 1
ATOM 3685 C C . GLU A 1 475 ? 24.932 -19.703 -25.322 1.00 36.94 475 GLU A C 1
ATOM 3687 O O . GLU A 1 475 ? 24.621 -19.971 -26.480 1.00 36.94 475 GLU A O 1
ATOM 3692 N N . VAL A 1 476 ? 25.942 -20.321 -24.697 1.00 39.81 476 VAL A N 1
ATOM 3693 C CA . VAL A 1 476 ? 26.903 -21.223 -25.371 1.00 39.81 476 VAL A CA 1
ATOM 3694 C C . VAL A 1 476 ? 26.313 -22.605 -25.699 1.00 39.81 476 VAL A C 1
ATOM 3696 O O . VAL A 1 476 ? 26.645 -23.204 -26.718 1.00 39.81 476 VAL A O 1
ATOM 3699 N N . HIS A 1 477 ? 25.398 -23.129 -24.879 1.00 47.75 477 HIS A N 1
ATOM 3700 C CA . HIS A 1 477 ? 25.021 -24.553 -24.940 1.00 47.75 477 HIS A CA 1
ATOM 3701 C C . HIS A 1 477 ? 23.715 -24.867 -25.676 1.00 47.75 477 HIS A C 1
ATOM 3703 O O . HIS A 1 477 ? 23.273 -26.015 -25.673 1.00 47.75 477 HIS A O 1
ATOM 3709 N N . ARG A 1 478 ? 23.086 -23.882 -26.330 1.00 39.28 478 ARG A N 1
ATOM 3710 C CA . ARG A 1 478 ? 21.795 -24.096 -27.008 1.00 39.28 478 ARG A CA 1
ATOM 3711 C C . ARG A 1 478 ? 21.892 -25.033 -28.227 1.00 39.28 478 ARG A C 1
ATOM 3713 O O . ARG A 1 478 ? 20.883 -25.632 -28.581 1.00 39.28 478 ARG A O 1
ATOM 3720 N N . ASP A 1 479 ? 23.096 -25.208 -28.782 1.00 38.31 479 ASP A N 1
ATOM 3721 C CA . ASP A 1 479 ? 23.359 -25.996 -29.998 1.00 38.31 479 ASP A CA 1
ATOM 3722 C C . ASP A 1 479 ? 24.350 -27.174 -29.800 1.00 38.31 479 ASP A C 1
ATOM 3724 O O . ASP A 1 479 ? 24.691 -27.860 -30.766 1.00 38.31 479 ASP A O 1
ATOM 3728 N N . ALA A 1 480 ? 24.803 -27.463 -28.569 1.00 41.56 480 ALA A N 1
ATOM 3729 C CA . ALA A 1 480 ? 25.746 -28.557 -28.291 1.00 41.56 480 ALA A CA 1
ATOM 3730 C C . ALA A 1 480 ? 25.015 -29.886 -27.974 1.00 41.56 480 ALA A C 1
ATOM 3732 O O . ALA A 1 480 ? 24.242 -29.946 -27.013 1.00 41.56 480 ALA A O 1
ATOM 3733 N N . PRO A 1 481 ? 25.245 -30.983 -28.724 1.00 37.31 481 PRO A N 1
ATOM 3734 C CA . PRO A 1 481 ? 24.598 -32.262 -28.447 1.00 37.31 481 PRO A CA 1
ATOM 3735 C C . PRO A 1 481 ? 25.107 -32.858 -27.124 1.00 37.31 481 PRO A C 1
ATOM 3737 O O . PRO A 1 481 ? 26.288 -33.157 -26.990 1.00 37.31 481 PRO A O 1
ATOM 3740 N N . GLY A 1 482 ? 24.204 -33.071 -26.159 1.00 47.66 482 GLY A N 1
ATOM 3741 C CA . GLY A 1 482 ? 24.481 -33.863 -24.951 1.00 47.66 482 GLY A CA 1
ATOM 3742 C C . GLY A 1 482 ? 24.445 -33.125 -23.610 1.00 47.66 482 GLY A C 1
ATOM 3743 O O . GLY A 1 482 ? 24.652 -33.789 -22.595 1.00 47.66 482 GLY A O 1
ATOM 3744 N N . TRP A 1 483 ? 24.141 -31.820 -23.595 1.00 43.91 483 TRP A N 1
ATOM 3745 C CA . TRP A 1 483 ? 24.034 -31.006 -22.378 1.00 43.91 483 TRP A CA 1
ATOM 3746 C C . TRP A 1 483 ? 22.593 -30.584 -22.085 1.00 43.91 483 TRP A C 1
ATOM 3748 O O . TRP A 1 483 ? 21.887 -30.094 -22.964 1.00 43.91 483 TRP A O 1
ATOM 3758 N N . TYR A 1 484 ? 22.167 -30.729 -20.831 1.00 49.38 484 TYR A N 1
ATOM 3759 C CA . TYR A 1 484 ? 20.851 -30.279 -20.369 1.00 49.38 484 TYR A CA 1
ATOM 3760 C C . TYR A 1 484 ? 20.994 -29.461 -19.089 1.00 49.38 484 TYR A C 1
ATOM 3762 O O . TYR A 1 484 ? 21.627 -29.908 -18.134 1.00 49.38 484 TYR A O 1
ATOM 3770 N N . LEU A 1 485 ? 20.386 -28.274 -19.062 1.00 47.03 485 LEU A N 1
ATOM 3771 C CA . LEU A 1 485 ? 20.402 -27.382 -17.906 1.00 47.03 485 LEU A CA 1
ATOM 3772 C C . LEU A 1 485 ? 19.197 -27.674 -17.001 1.00 47.03 485 LEU A C 1
ATOM 3774 O O . LEU A 1 485 ? 18.047 -27.547 -17.425 1.00 47.03 485 LEU A O 1
ATOM 3778 N N . LEU A 1 486 ? 19.454 -28.033 -15.747 1.00 53.50 486 LEU A N 1
ATOM 3779 C CA . LEU A 1 486 ? 18.434 -28.306 -14.740 1.00 53.50 486 LEU A CA 1
ATOM 3780 C C . LEU A 1 486 ? 18.550 -27.287 -13.604 1.00 53.50 486 LEU A C 1
ATOM 3782 O O . LEU A 1 486 ? 19.609 -27.093 -13.011 1.00 53.50 486 LEU A O 1
ATOM 3786 N N . GLY A 1 487 ? 17.438 -26.624 -13.283 1.00 45.62 487 GLY A N 1
ATOM 3787 C CA . GLY A 1 487 ? 17.389 -25.712 -12.142 1.00 45.62 487 GLY A CA 1
ATOM 3788 C C . GLY A 1 487 ? 17.509 -26.469 -10.808 1.00 45.62 487 GLY A C 1
ATOM 3789 O O . GLY A 1 487 ? 16.989 -27.580 -10.700 1.00 45.62 487 GLY A O 1
ATOM 3790 N N . PRO A 1 488 ? 18.111 -25.874 -9.762 1.00 43.53 488 PRO A N 1
ATOM 3791 C CA . PRO A 1 488 ? 18.321 -26.536 -8.467 1.00 43.53 488 PRO A CA 1
ATOM 3792 C C . PRO A 1 488 ? 17.017 -27.045 -7.820 1.00 43.53 488 PRO A C 1
ATOM 3794 O O . PRO A 1 488 ? 16.986 -28.138 -7.259 1.00 43.53 488 PRO A O 1
ATOM 3797 N N . ALA A 1 489 ? 15.898 -26.334 -8.010 1.00 38.56 489 ALA A N 1
ATOM 3798 C CA . ALA A 1 489 ? 14.576 -26.750 -7.522 1.00 38.56 489 ALA A CA 1
ATOM 3799 C C . ALA A 1 489 ? 14.048 -28.056 -8.160 1.00 38.56 489 ALA A C 1
ATOM 3801 O O . ALA A 1 489 ? 13.215 -28.744 -7.577 1.00 38.56 489 ALA A O 1
ATOM 3802 N N . ILE A 1 490 ? 14.523 -28.413 -9.358 1.00 45.69 490 ILE A N 1
ATOM 3803 C CA . ILE A 1 490 ? 14.071 -29.600 -10.100 1.00 45.69 490 ILE A CA 1
ATOM 3804 C C . ILE A 1 490 ? 14.669 -30.888 -9.503 1.00 45.69 490 ILE A C 1
ATOM 3806 O O . ILE A 1 490 ? 14.031 -31.945 -9.552 1.00 45.69 490 ILE A O 1
ATOM 3810 N N . VAL A 1 491 ? 15.866 -30.791 -8.914 1.00 46.03 491 VAL A N 1
ATOM 3811 C CA . VAL A 1 491 ? 16.573 -31.906 -8.264 1.00 46.03 491 VAL A CA 1
ATOM 3812 C C . VAL A 1 491 ? 16.041 -32.137 -6.844 1.00 46.03 491 VAL A C 1
ATOM 3814 O O . VAL A 1 491 ? 15.840 -33.283 -6.453 1.00 46.03 491 VAL A O 1
ATOM 3817 N N . GLU A 1 492 ? 15.705 -31.073 -6.103 1.00 44.00 492 GLU A N 1
ATOM 3818 C CA . GLU A 1 492 ? 15.172 -31.176 -4.731 1.00 44.00 492 GLU A CA 1
ATOM 3819 C C . GLU A 1 492 ? 13.783 -31.833 -4.634 1.00 44.00 492 GLU A C 1
ATOM 3821 O O . GLU A 1 492 ? 13.456 -32.435 -3.612 1.00 44.00 492 GLU A O 1
ATOM 3826 N N . GLU A 1 493 ? 12.958 -31.747 -5.682 1.00 41.66 493 GLU A N 1
ATOM 3827 C CA . GLU A 1 493 ? 11.603 -32.318 -5.693 1.00 41.66 493 GLU A CA 1
ATOM 3828 C C . GLU A 1 493 ? 11.509 -33.698 -6.371 1.00 41.66 493 GLU A C 1
ATOM 3830 O O . GLU A 1 493 ? 10.409 -34.232 -6.526 1.00 41.66 493 GLU A O 1
ATOM 3835 N N . GLY A 1 494 ? 12.625 -34.260 -6.852 1.00 45.81 494 GLY A N 1
ATOM 3836 C CA . GLY A 1 494 ? 12.649 -35.514 -7.617 1.00 45.81 494 GLY A CA 1
ATOM 3837 C C . GLY A 1 494 ? 11.898 -35.473 -8.960 1.00 45.81 494 GLY A C 1
ATOM 3838 O O . GLY A 1 494 ? 11.813 -36.483 -9.656 1.00 45.81 494 GLY A O 1
ATOM 3839 N N . ARG A 1 495 ? 11.358 -34.313 -9.365 1.00 41.84 495 ARG A N 1
ATOM 3840 C CA . ARG A 1 495 ? 10.521 -34.167 -10.569 1.00 41.84 495 ARG A CA 1
ATOM 3841 C C . ARG A 1 495 ? 11.324 -34.155 -11.872 1.00 41.84 495 ARG A C 1
ATOM 3843 O O . ARG A 1 495 ? 10.769 -34.518 -12.902 1.00 41.84 495 ARG A O 1
ATOM 3850 N N . GLY A 1 496 ? 12.614 -33.802 -11.841 1.00 45.00 496 GLY A N 1
ATOM 3851 C CA . GLY A 1 496 ? 13.515 -33.915 -13.005 1.00 45.00 496 GLY A CA 1
ATOM 3852 C C . GLY A 1 496 ? 14.108 -35.303 -13.231 1.00 45.00 496 GLY A C 1
ATOM 3853 O O . GLY A 1 496 ? 14.845 -35.510 -14.192 1.00 45.00 496 GLY A O 1
ATOM 3854 N N . LEU A 1 497 ? 13.815 -36.260 -12.348 1.00 46.88 497 LEU A N 1
ATOM 3855 C CA . LEU A 1 497 ? 14.349 -37.620 -12.438 1.00 46.88 497 LEU A CA 1
ATOM 3856 C C . LEU A 1 497 ? 13.536 -38.497 -13.409 1.00 46.88 497 LEU A C 1
ATOM 3858 O O . LEU A 1 497 ? 14.038 -39.527 -13.852 1.00 46.88 497 LEU A O 1
ATOM 3862 N N . VAL A 1 498 ? 12.325 -38.068 -13.787 1.00 46.59 498 VAL A N 1
ATOM 3863 C CA . VAL A 1 498 ? 11.299 -38.894 -14.451 1.00 46.59 498 VAL A CA 1
ATOM 3864 C C . VAL A 1 498 ? 10.975 -38.411 -15.873 1.00 46.59 498 VAL A C 1
ATOM 3866 O O . VAL A 1 498 ? 9.817 -38.401 -16.284 1.00 46.59 498 VAL A O 1
ATOM 3869 N N . ASP A 1 499 ? 11.981 -37.980 -16.633 1.00 53.69 499 ASP A N 1
ATOM 3870 C CA . ASP A 1 499 ? 11.828 -37.911 -18.089 1.00 53.69 499 ASP A CA 1
ATOM 3871 C C . ASP A 1 499 ? 11.950 -39.343 -18.654 1.00 53.69 499 ASP A C 1
ATOM 3873 O O . ASP A 1 499 ? 13.001 -39.966 -18.465 1.00 53.69 499 ASP A O 1
ATOM 3877 N N . PRO A 1 500 ? 10.902 -39.899 -19.293 1.00 55.19 500 PRO A N 1
ATOM 3878 C CA . PRO A 1 500 ? 10.933 -41.252 -19.845 1.00 55.19 500 PRO A CA 1
ATOM 3879 C C . PRO A 1 500 ? 11.927 -41.427 -21.005 1.00 55.19 500 PRO A C 1
ATOM 3881 O O . PRO A 1 500 ? 12.230 -42.566 -21.353 1.00 55.19 500 PRO A O 1
ATOM 3884 N N . GLU A 1 501 ? 12.444 -40.343 -21.597 1.00 58.88 501 GLU A N 1
ATOM 3885 C CA . GLU A 1 501 ? 13.471 -40.393 -22.648 1.00 58.88 501 GLU A CA 1
ATOM 3886 C C . GLU A 1 501 ? 14.910 -40.334 -22.106 1.00 58.88 501 GLU A C 1
ATOM 3888 O O . GLU A 1 501 ? 15.874 -40.455 -22.871 1.00 58.88 501 GLU A O 1
ATOM 3893 N N . MET A 1 502 ? 15.089 -40.162 -20.792 1.00 59.22 502 MET A N 1
ATOM 3894 C CA . MET A 1 502 ? 16.411 -40.147 -20.170 1.00 59.22 502 MET A CA 1
ATOM 3895 C C . MET A 1 502 ? 16.870 -41.545 -19.727 1.00 59.22 502 MET A C 1
ATOM 3897 O O . MET A 1 502 ? 16.053 -42.348 -19.276 1.00 59.22 502 MET A O 1
ATOM 3901 N N . PRO A 1 503 ? 18.187 -41.835 -19.783 1.00 69.38 503 PRO A N 1
ATOM 3902 C CA . PRO A 1 503 ? 18.734 -43.096 -19.281 1.00 69.38 503 PRO A CA 1
ATOM 3903 C C . PRO A 1 503 ? 18.460 -43.276 -17.773 1.00 69.38 503 PRO A C 1
ATOM 3905 O O . PRO A 1 503 ? 18.129 -42.294 -17.095 1.00 69.38 503 PRO A O 1
ATOM 3908 N N . PRO A 1 504 ? 18.573 -44.495 -17.216 1.00 74.75 504 PRO A N 1
ATOM 3909 C CA . PRO A 1 504 ? 18.485 -44.740 -15.773 1.00 74.75 504 PRO A CA 1
ATOM 3910 C C . PRO A 1 504 ? 19.380 -43.789 -14.964 1.00 74.75 504 PRO A C 1
ATOM 3912 O O . PRO A 1 504 ? 20.437 -43.382 -15.438 1.00 74.75 504 PRO A O 1
ATOM 3915 N N . LEU A 1 505 ? 18.966 -43.416 -13.746 1.00 71.38 505 LEU A N 1
ATOM 3916 C CA . LEU A 1 505 ? 19.685 -42.430 -12.918 1.00 71.38 505 LEU A CA 1
ATOM 3917 C C . LEU A 1 505 ? 21.158 -42.786 -12.687 1.00 71.38 505 LEU A C 1
ATOM 3919 O O . LEU A 1 505 ? 22.020 -41.918 -12.761 1.00 71.38 505 LEU A O 1
ATOM 3923 N N . GLU A 1 506 ? 21.441 -44.069 -12.496 1.00 75.12 506 GLU A N 1
ATOM 3924 C CA . GLU A 1 506 ? 22.789 -44.615 -12.311 1.00 75.12 506 GLU A CA 1
ATOM 3925 C C . GLU A 1 506 ? 23.722 -44.444 -13.525 1.00 75.12 506 GLU A C 1
ATOM 3927 O O . GLU A 1 506 ? 24.942 -44.509 -13.388 1.00 75.12 506 GLU A O 1
ATOM 3932 N N . GLU A 1 507 ? 23.164 -44.169 -14.706 1.00 76.50 507 GLU A N 1
ATOM 3933 C CA . GLU A 1 507 ? 23.908 -43.919 -15.944 1.00 76.50 507 GLU A CA 1
ATOM 3934 C C . GLU A 1 507 ? 24.073 -42.418 -16.250 1.00 76.50 507 GLU A C 1
ATOM 3936 O O . GLU A 1 507 ? 24.732 -42.048 -17.227 1.00 76.50 507 GLU A O 1
ATOM 3941 N N . ARG A 1 508 ? 23.478 -41.532 -15.437 1.00 81.31 508 ARG A N 1
ATOM 3942 C CA . ARG A 1 508 ? 23.509 -40.077 -15.649 1.00 81.31 508 ARG A CA 1
ATOM 3943 C C . ARG A 1 508 ? 24.727 -39.437 -14.992 1.00 81.31 508 ARG A C 1
ATOM 3945 O O . ARG A 1 508 ? 25.125 -39.812 -13.891 1.00 81.31 508 ARG A O 1
ATOM 3952 N N . VAL A 1 509 ? 25.274 -38.423 -15.662 1.00 82.06 509 VAL A N 1
ATOM 3953 C CA . VAL A 1 509 ? 26.424 -37.643 -15.190 1.00 82.06 509 VAL A CA 1
ATOM 3954 C C . VAL A 1 509 ? 25.988 -36.203 -14.973 1.00 82.06 509 VAL A C 1
ATOM 3956 O O . VAL A 1 509 ? 25.514 -35.570 -15.908 1.00 82.06 509 VAL A O 1
ATOM 3959 N N . TYR A 1 510 ? 26.141 -35.666 -13.770 1.00 82.38 510 TYR A N 1
ATOM 3960 C CA . TYR A 1 510 ? 25.712 -34.311 -13.439 1.00 82.38 510 TYR A CA 1
ATOM 3961 C C . TYR A 1 510 ? 26.903 -33.389 -13.195 1.00 82.38 510 TYR A C 1
ATOM 3963 O O . TYR A 1 510 ? 27.703 -33.658 -12.311 1.00 82.38 510 TYR A O 1
ATOM 3971 N N . LEU A 1 511 ? 27.002 -32.278 -13.922 1.00 83.88 511 LEU A N 1
ATOM 3972 C CA . LEU A 1 511 ? 27.919 -31.188 -13.596 1.00 83.88 511 LEU A CA 1
ATOM 3973 C C . LEU A 1 511 ? 27.247 -30.265 -12.578 1.00 83.88 511 LEU A C 1
ATOM 3975 O O . LEU A 1 511 ? 26.236 -29.641 -12.893 1.00 83.88 511 LEU A O 1
ATOM 3979 N N . VAL A 1 512 ? 27.804 -30.141 -11.379 1.00 83.38 512 VAL A N 1
ATOM 3980 C CA . VAL A 1 512 ? 27.250 -29.275 -10.333 1.00 83.38 512 VAL A CA 1
ATOM 3981 C C . VAL A 1 512 ? 28.117 -28.033 -10.180 1.00 83.38 512 VAL A C 1
ATOM 3983 O O . VAL A 1 512 ? 29.277 -28.121 -9.775 1.00 83.38 512 VAL A O 1
ATOM 3986 N N . THR A 1 513 ? 27.564 -26.860 -10.494 1.00 82.06 513 THR A N 1
ATOM 3987 C CA . THR A 1 513 ? 28.286 -25.586 -10.363 1.00 82.06 513 THR A CA 1
ATOM 3988 C C . THR A 1 513 ? 28.163 -25.017 -8.951 1.00 82.06 513 THR A C 1
ATOM 3990 O O . THR A 1 513 ? 27.144 -25.170 -8.277 1.00 82.06 513 THR A O 1
ATOM 3993 N N . GLY A 1 514 ? 29.234 -24.377 -8.467 1.00 77.62 514 GLY A N 1
ATOM 3994 C CA . GLY A 1 514 ? 29.289 -23.876 -7.091 1.00 77.62 514 GLY A CA 1
ATOM 3995 C C . GLY A 1 514 ? 29.359 -24.999 -6.052 1.00 77.62 514 GLY A C 1
ATOM 3996 O O . GLY A 1 514 ? 28.969 -24.794 -4.906 1.00 77.62 514 GLY A O 1
ATOM 3997 N N . ALA A 1 515 ? 29.855 -26.180 -6.435 1.00 80.56 515 ALA A N 1
ATOM 3998 C CA . ALA A 1 515 ? 29.856 -27.372 -5.589 1.00 80.56 515 ALA A CA 1
ATOM 3999 C C . ALA A 1 515 ? 30.890 -27.340 -4.450 1.00 80.56 515 ALA A C 1
ATOM 4001 O O . ALA A 1 515 ? 30.972 -28.272 -3.660 1.00 80.56 515 ALA A O 1
ATOM 4002 N N . THR A 1 516 ? 31.658 -26.257 -4.328 1.00 77.00 516 THR A N 1
ATOM 4003 C CA . THR A 1 516 ? 32.637 -26.054 -3.254 1.00 77.00 516 THR A CA 1
ATOM 4004 C C . THR A 1 516 ? 32.056 -25.364 -2.011 1.00 77.00 516 THR A C 1
ATOM 4006 O O . THR A 1 516 ? 32.799 -25.106 -1.068 1.00 77.00 516 THR A O 1
ATOM 4009 N N . LYS A 1 517 ? 30.749 -25.036 -1.976 1.00 75.31 517 LYS A N 1
ATOM 4010 C CA . LYS A 1 517 ? 30.044 -24.530 -0.776 1.00 75.31 517 LYS A CA 1
ATOM 4011 C C . LYS A 1 517 ? 28.513 -24.644 -0.872 1.00 75.31 517 LYS A C 1
ATOM 4013 O O . LYS A 1 517 ? 27.944 -24.635 -1.960 1.00 75.31 517 LYS A O 1
ATOM 4018 N N . GLY A 1 518 ? 27.837 -24.661 0.280 1.00 80.62 518 GLY A N 1
ATOM 4019 C CA . GLY A 1 518 ? 26.379 -24.492 0.387 1.00 80.62 518 GLY A CA 1
ATOM 4020 C C . GLY A 1 518 ? 25.557 -25.520 -0.406 1.00 80.62 518 GLY A C 1
ATOM 4021 O O . GLY A 1 518 ? 25.854 -26.713 -0.388 1.00 80.62 518 GLY A O 1
ATOM 4022 N N . HIS A 1 519 ? 24.521 -25.050 -1.111 1.00 75.12 519 HIS A N 1
ATOM 4023 C CA . HIS A 1 519 ? 23.574 -25.892 -1.858 1.00 75.12 519 HIS A CA 1
ATOM 4024 C C . HIS A 1 519 ? 24.209 -26.731 -2.975 1.00 75.12 519 HIS A C 1
ATOM 4026 O O . HIS A 1 519 ? 23.699 -27.810 -3.271 1.00 75.12 519 HIS A O 1
ATOM 4032 N N . GLY A 1 520 ? 25.297 -26.264 -3.598 1.00 81.56 520 GLY A N 1
ATOM 4033 C CA . GLY A 1 520 ? 25.968 -27.014 -4.662 1.00 81.56 520 GLY A CA 1
ATOM 4034 C C . GLY A 1 520 ? 26.539 -28.334 -4.142 1.00 81.56 520 GLY A C 1
ATOM 4035 O O . GLY A 1 520 ? 26.305 -29.384 -4.732 1.00 81.56 520 GLY A O 1
ATOM 4036 N N . LEU A 1 521 ? 27.206 -28.301 -2.986 1.00 84.00 521 LEU A N 1
ATOM 4037 C CA . LEU A 1 521 ? 27.764 -29.503 -2.363 1.00 84.00 521 LEU A CA 1
ATOM 4038 C C . LEU A 1 521 ? 26.663 -30.477 -1.909 1.00 84.00 521 LEU A C 1
ATOM 4040 O O . LEU A 1 521 ? 26.726 -31.663 -2.213 1.00 84.00 521 LEU A O 1
ATOM 4044 N N . GLU A 1 522 ? 25.617 -29.967 -1.253 1.00 81.62 522 GLU A N 1
ATOM 4045 C CA . GLU A 1 522 ? 24.460 -30.773 -0.826 1.00 81.62 522 GLU A CA 1
ATOM 4046 C C . GLU A 1 522 ? 23.758 -31.439 -2.024 1.00 81.62 522 GLU A C 1
ATOM 4048 O O . GLU A 1 522 ? 23.352 -32.599 -1.965 1.00 81.62 522 GLU A O 1
ATOM 4053 N N . THR A 1 523 ? 23.643 -30.720 -3.144 1.00 81.56 523 THR A N 1
ATOM 4054 C CA . THR A 1 523 ? 23.063 -31.255 -4.384 1.00 81.56 523 THR A CA 1
ATOM 4055 C C . THR A 1 523 ? 23.928 -32.372 -4.960 1.00 81.56 523 THR A C 1
ATOM 4057 O O . THR A 1 523 ? 23.397 -33.411 -5.349 1.00 81.56 523 THR A O 1
ATOM 4060 N N . ALA A 1 524 ? 25.252 -32.190 -4.979 1.00 85.75 524 ALA A N 1
ATOM 4061 C CA . ALA A 1 524 ? 26.188 -33.217 -5.420 1.00 85.75 524 ALA A CA 1
ATOM 4062 C C . ALA A 1 524 ? 26.078 -34.494 -4.571 1.00 85.75 524 ALA A C 1
ATOM 4064 O O . ALA A 1 524 ? 25.960 -35.583 -5.128 1.00 85.75 524 ALA A O 1
ATOM 4065 N N . MET A 1 525 ? 26.023 -34.362 -3.242 1.00 86.50 525 MET A N 1
ATOM 4066 C CA . MET A 1 525 ? 25.866 -35.499 -2.328 1.00 86.50 525 MET A CA 1
ATOM 4067 C C . MET A 1 525 ? 24.572 -36.274 -2.590 1.00 86.50 525 MET A C 1
ATOM 4069 O O . MET A 1 525 ? 24.606 -37.490 -2.740 1.00 86.50 525 MET A O 1
ATOM 4073 N N . ARG A 1 526 ? 23.437 -35.584 -2.751 1.00 83.06 526 ARG A N 1
ATOM 4074 C CA . ARG A 1 526 ? 22.148 -36.245 -3.032 1.00 83.06 526 ARG A CA 1
ATOM 4075 C C . ARG A 1 526 ? 22.115 -36.962 -4.380 1.00 83.06 526 ARG A C 1
ATOM 4077 O O . ARG A 1 526 ? 21.456 -37.995 -4.515 1.00 83.06 526 ARG A O 1
ATOM 4084 N N . LEU A 1 527 ? 22.787 -36.410 -5.390 1.00 83.56 527 LEU A N 1
ATOM 4085 C CA . LEU A 1 527 ? 22.906 -37.045 -6.705 1.00 83.56 527 LEU A CA 1
ATOM 4086 C C . LEU A 1 527 ? 23.765 -38.314 -6.627 1.00 83.56 527 LEU A C 1
ATOM 4088 O O . LEU A 1 527 ? 23.389 -39.330 -7.215 1.00 83.56 527 LEU A O 1
ATOM 4092 N N . LEU A 1 528 ? 24.852 -38.279 -5.851 1.00 87.12 528 LEU A N 1
ATOM 4093 C CA . LEU A 1 528 ? 25.689 -39.447 -5.566 1.00 87.12 528 LEU A CA 1
ATOM 4094 C C . LEU A 1 528 ? 24.932 -40.514 -4.759 1.00 87.12 528 LEU A C 1
ATOM 4096 O O . LEU A 1 528 ? 24.956 -41.682 -5.143 1.00 87.12 528 LEU A O 1
ATOM 4100 N N . ASP A 1 529 ? 24.174 -40.121 -3.728 1.00 85.81 529 ASP A N 1
ATOM 4101 C CA . ASP A 1 529 ? 23.286 -41.012 -2.955 1.00 85.81 529 ASP A CA 1
ATOM 4102 C C . ASP A 1 529 ? 22.223 -41.681 -3.840 1.00 85.81 529 ASP A C 1
ATOM 4104 O O . ASP A 1 529 ? 21.819 -42.821 -3.611 1.00 85.81 529 ASP A O 1
ATOM 4108 N N . SER A 1 530 ? 21.782 -40.980 -4.887 1.00 81.81 530 SER A N 1
ATOM 4109 C CA . SER A 1 530 ? 20.833 -41.498 -5.880 1.00 81.81 530 SER A CA 1
ATOM 4110 C C . SER A 1 530 ? 21.495 -42.391 -6.941 1.00 81.81 530 SER A C 1
ATOM 4112 O O . SER A 1 530 ? 20.825 -42.836 -7.873 1.00 81.81 530 SER A O 1
ATOM 4114 N N . GLY A 1 531 ? 22.802 -42.647 -6.823 1.00 85.31 531 GLY A N 1
ATOM 4115 C CA . GLY A 1 531 ? 23.577 -43.535 -7.686 1.00 85.31 531 GLY A CA 1
ATOM 4116 C C . GLY A 1 531 ? 24.166 -42.889 -8.942 1.00 85.31 531 GLY A C 1
ATOM 4117 O O . GLY A 1 531 ? 24.813 -43.608 -9.708 1.00 85.31 531 GLY A O 1
ATOM 4118 N N . CYS A 1 532 ? 23.981 -41.581 -9.150 1.00 85.81 532 CYS A N 1
ATOM 4119 C CA . CYS A 1 532 ? 24.462 -40.859 -10.333 1.00 85.81 532 CYS A CA 1
ATOM 4120 C C . CYS A 1 532 ? 25.985 -40.645 -10.289 1.00 85.81 532 CYS A C 1
ATOM 4122 O O . CYS A 1 532 ? 26.605 -40.729 -9.230 1.00 85.81 532 CYS A O 1
ATOM 4124 N N . SER A 1 533 ? 26.590 -40.302 -11.428 1.00 87.50 533 SER A N 1
ATOM 4125 C CA . SER A 1 533 ? 27.938 -39.721 -11.456 1.00 87.50 533 SER A CA 1
ATOM 4126 C C . SER A 1 533 ? 27.858 -38.198 -11.347 1.00 87.50 533 SER A C 1
ATOM 4128 O O . SER A 1 533 ? 26.955 -37.589 -11.921 1.00 87.50 533 SER A O 1
ATOM 4130 N N . VAL A 1 534 ? 28.789 -37.567 -10.637 1.00 87.81 534 VAL A N 1
ATOM 4131 C CA . VAL A 1 534 ? 28.815 -36.118 -10.416 1.00 87.81 534 VAL A CA 1
ATOM 4132 C C . VAL A 1 534 ? 30.194 -35.545 -10.732 1.00 87.81 534 VAL A C 1
ATOM 4134 O O . VAL A 1 534 ? 31.207 -36.031 -10.242 1.00 87.81 534 VAL A O 1
ATOM 4137 N N . ILE A 1 535 ? 30.210 -34.476 -11.523 1.00 88.44 535 ILE A N 1
ATOM 4138 C CA . ILE A 1 535 ? 31.366 -33.624 -11.781 1.00 88.44 535 ILE A CA 1
ATOM 4139 C C . ILE A 1 535 ? 31.184 -32.357 -10.942 1.00 88.44 535 ILE A C 1
ATOM 4141 O O . ILE A 1 535 ? 30.232 -31.598 -11.133 1.00 88.44 535 ILE A O 1
ATOM 4145 N N . LEU A 1 536 ? 32.074 -32.131 -9.983 1.00 87.44 536 LEU A N 1
ATOM 4146 C CA . LEU A 1 536 ? 32.074 -30.942 -9.139 1.00 87.44 536 LEU A CA 1
ATOM 4147 C C . LEU A 1 536 ? 32.782 -29.809 -9.871 1.00 87.44 536 LEU A C 1
ATOM 4149 O O . LEU A 1 536 ? 33.917 -29.970 -10.310 1.00 87.44 536 LEU A O 1
ATOM 4153 N N . HIS A 1 537 ? 32.145 -28.647 -9.949 1.00 88.44 537 HIS A N 1
ATOM 4154 C CA . HIS A 1 537 ? 32.772 -27.450 -10.490 1.00 88.44 537 HIS A CA 1
ATOM 4155 C C . HIS A 1 537 ? 33.050 -26.407 -9.400 1.00 88.44 537 HIS A C 1
ATOM 4157 O O . HIS A 1 537 ? 32.157 -26.051 -8.614 1.00 88.44 537 HIS A O 1
ATOM 4163 N N . GLY A 1 538 ? 34.264 -25.847 -9.404 1.00 82.81 538 GLY A N 1
ATOM 4164 C CA . GLY A 1 538 ? 34.670 -24.774 -8.499 1.00 82.81 538 GLY A CA 1
ATOM 4165 C C . GLY A 1 538 ? 35.859 -23.954 -9.003 1.00 82.81 538 GLY A C 1
ATOM 4166 O O . GLY A 1 538 ? 36.689 -24.449 -9.748 1.00 82.81 538 GLY A O 1
ATOM 4167 N N . LYS A 1 539 ? 35.960 -22.706 -8.526 1.00 80.12 539 LYS A N 1
ATOM 4168 C CA . LYS A 1 539 ? 37.025 -21.744 -8.883 1.00 80.12 539 LYS A CA 1
ATOM 4169 C C . LYS A 1 539 ? 38.361 -21.942 -8.143 1.00 80.12 539 LYS A C 1
ATOM 4171 O O . LYS A 1 539 ? 39.242 -21.101 -8.239 1.00 80.12 539 LYS A O 1
ATOM 4176 N N . SER A 1 540 ? 38.450 -22.933 -7.259 1.00 82.75 540 SER A N 1
ATOM 4177 C CA . SER A 1 540 ? 39.598 -23.114 -6.366 1.00 82.75 540 SER A CA 1
ATOM 4178 C C . SER A 1 540 ? 40.000 -24.575 -6.359 1.00 82.75 540 SER A C 1
ATOM 4180 O O . SER A 1 540 ? 39.282 -25.401 -5.787 1.00 82.75 540 SER A O 1
ATOM 4182 N N . GLU A 1 541 ? 41.158 -24.866 -6.951 1.00 82.06 541 GLU A N 1
ATOM 4183 C CA . GLU A 1 541 ? 41.766 -26.196 -6.978 1.00 82.06 541 GLU A CA 1
ATOM 4184 C C . GLU A 1 541 ? 41.848 -26.826 -5.582 1.00 82.06 541 GLU A C 1
ATOM 4186 O O . GLU A 1 541 ? 41.478 -27.982 -5.387 1.00 82.06 541 GLU A O 1
ATOM 4191 N N . ASP A 1 542 ? 42.288 -26.050 -4.587 1.00 81.19 542 ASP A N 1
ATOM 4192 C CA . ASP A 1 542 ? 42.490 -26.524 -3.215 1.00 81.19 542 ASP A CA 1
ATOM 4193 C C . ASP A 1 542 ? 41.179 -26.962 -2.554 1.00 81.19 542 ASP A C 1
ATOM 4195 O O . ASP A 1 542 ? 41.113 -28.014 -1.910 1.00 81.19 542 ASP A O 1
ATOM 4199 N N . LEU A 1 543 ? 40.113 -26.174 -2.726 1.00 83.12 543 LEU A N 1
ATOM 4200 C CA . LEU A 1 543 ? 38.794 -26.530 -2.211 1.00 83.12 543 LEU A CA 1
ATOM 4201 C C . LEU A 1 543 ? 38.229 -27.736 -2.957 1.00 83.12 543 LEU A C 1
ATOM 4203 O O . LEU A 1 543 ? 37.681 -28.636 -2.327 1.00 83.12 543 LEU A O 1
ATOM 4207 N N . LEU A 1 544 ? 38.388 -27.776 -4.278 1.00 84.88 544 LEU A N 1
ATOM 4208 C CA . LEU A 1 544 ? 37.910 -28.879 -5.098 1.00 84.88 544 LEU A CA 1
ATOM 4209 C C . LEU A 1 544 ? 38.594 -30.197 -4.707 1.00 84.88 544 LEU A C 1
ATOM 4211 O O . LEU A 1 544 ? 37.905 -31.173 -4.430 1.00 84.88 544 LEU A O 1
ATOM 4215 N N . LYS A 1 545 ? 39.927 -30.211 -4.570 1.00 84.81 545 LYS A N 1
ATOM 4216 C CA . LYS A 1 545 ? 40.700 -31.374 -4.097 1.00 84.81 545 LYS A CA 1
ATOM 4217 C C . LYS A 1 545 ? 40.250 -31.845 -2.719 1.00 84.81 545 LYS A C 1
ATOM 4219 O O . LYS A 1 545 ? 40.113 -33.048 -2.503 1.00 84.81 545 LYS A O 1
ATOM 4224 N N . ARG A 1 546 ? 39.997 -30.910 -1.798 1.00 87.19 546 ARG A N 1
ATOM 4225 C CA . ARG A 1 546 ? 39.490 -31.235 -0.461 1.00 87.19 546 ARG A CA 1
ATOM 4226 C C . ARG A 1 546 ? 38.136 -31.940 -0.536 1.00 87.19 546 ARG A C 1
ATOM 4228 O O . ARG A 1 546 ? 37.997 -33.017 0.028 1.00 87.19 546 ARG A O 1
ATOM 4235 N N . TYR A 1 547 ? 37.170 -31.378 -1.259 1.00 87.00 547 TYR A N 1
ATOM 4236 C CA . TYR A 1 547 ? 35.832 -31.970 -1.352 1.00 87.00 547 TYR A CA 1
ATOM 4237 C C . TYR A 1 547 ? 35.806 -33.276 -2.143 1.00 87.00 547 TYR A C 1
ATOM 4239 O O . TYR A 1 547 ? 35.058 -34.179 -1.785 1.00 87.00 547 TYR A O 1
ATOM 4247 N N . LEU A 1 548 ? 36.640 -33.413 -3.176 1.00 87.56 548 LEU A N 1
ATOM 4248 C CA . LEU A 1 548 ? 36.825 -34.690 -3.862 1.00 87.56 548 LEU A CA 1
ATOM 4249 C C . LEU A 1 548 ? 37.341 -35.758 -2.900 1.00 87.56 548 LEU A C 1
ATOM 4251 O O . LEU A 1 548 ? 36.810 -36.863 -2.902 1.00 87.56 548 LEU A O 1
ATOM 4255 N N . SER A 1 549 ? 38.323 -35.431 -2.055 1.00 85.38 549 SER A N 1
ATOM 4256 C CA . SER A 1 549 ? 38.813 -36.347 -1.019 1.00 85.38 549 SER A CA 1
ATOM 4257 C C . SER A 1 549 ? 37.707 -36.708 -0.026 1.00 85.38 549 SER A C 1
ATOM 4259 O O . SER A 1 549 ? 37.468 -37.890 0.197 1.00 85.38 549 SER A O 1
ATOM 4261 N N . ASP A 1 550 ? 36.995 -35.711 0.506 1.00 86.62 550 ASP A N 1
ATOM 4262 C CA . ASP A 1 550 ? 35.925 -35.914 1.492 1.00 86.62 550 ASP A CA 1
ATOM 4263 C C . ASP A 1 550 ? 34.780 -36.785 0.924 1.00 86.62 550 ASP A C 1
ATOM 4265 O O . ASP A 1 550 ? 34.220 -37.635 1.616 1.00 86.62 550 ASP A O 1
ATOM 4269 N N . LEU A 1 551 ? 34.432 -36.610 -0.356 1.00 87.31 551 LEU A N 1
ATOM 4270 C CA . LEU A 1 551 ? 33.396 -37.406 -1.021 1.00 87.31 551 LEU A CA 1
ATOM 4271 C C . LEU A 1 551 ? 33.889 -38.806 -1.407 1.00 87.31 551 LEU A C 1
ATOM 4273 O O . LEU A 1 551 ? 33.106 -39.753 -1.364 1.00 87.31 551 LEU A O 1
ATOM 4277 N N . SER A 1 552 ? 35.175 -38.961 -1.725 1.00 88.12 552 SER A N 1
ATOM 4278 C CA . SER A 1 552 ? 35.790 -40.267 -2.014 1.00 88.12 552 SER A CA 1
ATOM 4279 C C . SER A 1 552 ? 35.758 -41.216 -0.813 1.00 88.12 552 SER A C 1
ATOM 4281 O O . SER A 1 552 ? 35.779 -42.430 -0.998 1.00 88.12 552 SER A O 1
ATOM 4283 N N . ASP A 1 553 ? 35.671 -40.678 0.409 1.00 87.19 553 ASP A N 1
ATOM 4284 C CA . ASP A 1 553 ? 35.520 -41.474 1.632 1.00 87.19 553 ASP A CA 1
ATOM 4285 C C . ASP A 1 553 ? 34.115 -42.089 1.768 1.00 87.19 553 ASP A C 1
ATOM 4287 O O . ASP A 1 553 ? 33.942 -43.101 2.450 1.00 87.19 553 ASP A O 1
ATOM 4291 N N . SER A 1 554 ? 33.103 -41.482 1.135 1.00 87.69 554 SER A N 1
ATOM 4292 C CA . SER A 1 554 ? 31.685 -41.855 1.289 1.00 87.69 554 SER A CA 1
ATOM 4293 C C . SER A 1 554 ? 31.062 -42.471 0.032 1.00 87.69 554 SER A C 1
ATOM 4295 O O . SER A 1 554 ? 30.014 -43.109 0.121 1.00 87.69 554 SER A O 1
ATOM 4297 N N . PHE A 1 555 ? 31.694 -42.312 -1.132 1.00 91.06 555 PHE A N 1
ATOM 4298 C CA . PHE A 1 555 ? 31.150 -42.709 -2.430 1.00 91.06 555 PHE A CA 1
ATOM 4299 C C . PHE A 1 555 ? 32.214 -43.352 -3.328 1.00 91.06 555 PHE A C 1
ATOM 4301 O O . PHE A 1 555 ? 33.416 -43.186 -3.138 1.00 91.06 555 PHE A O 1
ATOM 4308 N N . GLU A 1 556 ? 31.772 -44.092 -4.347 1.00 83.56 556 GLU A N 1
ATOM 4309 C CA . GLU A 1 556 ? 32.673 -44.750 -5.295 1.00 83.56 556 GLU A CA 1
ATOM 4310 C C . GLU A 1 556 ? 33.453 -43.719 -6.128 1.00 83.56 556 GLU A C 1
ATOM 4312 O O . GLU A 1 556 ? 32.867 -42.906 -6.841 1.00 83.56 556 GLU A O 1
ATOM 4317 N N . THR A 1 557 ? 34.785 -43.794 -6.099 1.00 78.44 557 THR A N 1
ATOM 4318 C CA . THR A 1 557 ? 35.682 -42.809 -6.734 1.00 78.44 557 THR A CA 1
ATOM 4319 C C . THR A 1 557 ? 35.472 -42.641 -8.238 1.00 78.44 557 THR A C 1
ATOM 4321 O O . THR A 1 557 ? 35.700 -41.564 -8.767 1.00 78.44 557 THR A O 1
ATOM 4324 N N . HIS A 1 558 ? 34.988 -43.667 -8.942 1.00 79.19 558 HIS A N 1
ATOM 4325 C CA . HIS A 1 558 ? 34.695 -43.581 -10.377 1.00 79.19 558 HIS A CA 1
ATOM 4326 C C . HIS A 1 558 ? 33.393 -42.823 -10.701 1.00 79.19 558 HIS A C 1
ATOM 4328 O O . HIS A 1 558 ? 33.098 -42.586 -11.872 1.00 79.19 558 HIS A O 1
ATOM 4334 N N . LYS A 1 559 ? 32.594 -42.469 -9.685 1.00 84.25 559 LYS A N 1
ATOM 4335 C CA . LYS A 1 559 ? 31.369 -41.670 -9.830 1.00 84.25 559 LYS A CA 1
ATOM 4336 C C . LYS A 1 559 ? 31.582 -40.192 -9.526 1.00 84.25 559 LYS A C 1
ATOM 4338 O O . LYS A 1 559 ? 30.641 -39.426 -9.708 1.00 84.25 559 LYS A O 1
ATOM 4343 N N . ILE A 1 560 ? 32.769 -39.790 -9.082 1.00 88.94 560 ILE A N 1
ATOM 4344 C CA . ILE A 1 560 ? 33.061 -38.413 -8.691 1.00 88.94 560 ILE A CA 1
ATOM 4345 C C . ILE A 1 560 ? 34.248 -37.912 -9.503 1.00 88.94 560 ILE A C 1
ATOM 4347 O O . ILE A 1 560 ? 35.289 -38.560 -9.538 1.00 88.94 560 ILE A O 1
ATOM 4351 N N . ASP A 1 561 ? 34.101 -36.741 -10.110 1.00 86.00 561 ASP A N 1
ATOM 4352 C CA . ASP A 1 561 ? 35.206 -36.031 -10.748 1.00 86.00 561 ASP A CA 1
ATOM 4353 C C . ASP A 1 561 ? 35.155 -34.536 -10.411 1.00 86.00 561 ASP A C 1
ATOM 4355 O O . ASP A 1 561 ? 34.136 -34.033 -9.928 1.00 86.00 561 ASP A O 1
ATOM 4359 N N . GLY A 1 562 ? 36.250 -33.814 -10.633 1.00 86.06 562 GLY A N 1
ATOM 4360 C CA . GLY A 1 562 ? 36.330 -32.378 -10.396 1.00 86.06 562 GLY A CA 1
ATOM 4361 C C . GLY A 1 562 ? 36.866 -31.622 -11.598 1.00 86.06 562 GLY A C 1
ATOM 4362 O O . GLY A 1 562 ? 37.861 -32.005 -12.203 1.00 86.06 562 GLY A O 1
ATOM 4363 N N . PHE A 1 563 ? 36.224 -30.497 -11.892 1.00 82.06 563 PHE A N 1
ATOM 4364 C CA . PHE A 1 563 ? 36.620 -29.576 -12.941 1.00 82.06 563 PHE A CA 1
ATOM 4365 C C . PHE A 1 563 ? 36.828 -28.174 -12.355 1.00 82.06 563 PHE A C 1
ATOM 4367 O O . PHE A 1 563 ? 35.887 -27.542 -11.865 1.00 82.06 563 PHE A O 1
ATOM 4374 N N . GLU A 1 564 ? 38.073 -27.705 -12.368 1.00 80.75 564 GLU A N 1
ATOM 4375 C CA . GLU A 1 564 ? 38.407 -26.327 -12.011 1.00 80.75 564 GLU A CA 1
ATOM 4376 C C . GLU A 1 564 ? 38.258 -25.432 -13.240 1.00 80.75 564 GLU A C 1
ATOM 4378 O O . GLU A 1 564 ? 38.842 -25.712 -14.283 1.00 80.75 564 GLU A O 1
ATOM 4383 N N . CYS A 1 565 ? 37.463 -24.372 -13.115 1.00 73.56 565 CYS A N 1
ATOM 4384 C CA . CYS A 1 565 ? 37.243 -23.384 -14.167 1.00 73.56 565 CYS A CA 1
ATOM 4385 C C . CYS A 1 565 ? 36.702 -22.091 -13.539 1.00 73.56 565 CYS A C 1
ATOM 4387 O O . CYS A 1 565 ? 35.948 -22.133 -12.555 1.00 73.56 565 CYS A O 1
ATOM 4389 N N . ASP A 1 566 ? 37.062 -20.931 -14.091 1.00 70.62 566 ASP A N 1
ATOM 4390 C CA . ASP A 1 566 ? 36.324 -19.701 -13.828 1.00 70.62 566 ASP A CA 1
ATOM 4391 C C . ASP A 1 566 ? 35.322 -19.438 -14.957 1.00 70.62 566 ASP A C 1
ATOM 4393 O O . ASP A 1 566 ? 35.636 -18.845 -15.980 1.00 70.62 566 ASP A O 1
ATOM 4397 N N . LEU A 1 567 ? 34.059 -19.810 -14.728 1.00 62.12 567 LEU A N 1
ATOM 4398 C CA . LEU A 1 567 ? 32.953 -19.605 -15.679 1.00 62.12 567 LEU A CA 1
ATOM 4399 C C . LEU A 1 567 ? 32.649 -18.120 -15.998 1.00 62.12 567 LEU A C 1
ATOM 4401 O O . LEU A 1 567 ? 31.681 -17.835 -16.706 1.00 62.12 567 LEU A O 1
ATOM 4405 N N . GLN A 1 568 ? 33.405 -17.167 -15.439 1.00 54.53 568 GLN A N 1
ATOM 4406 C CA . GLN A 1 568 ? 33.358 -15.751 -15.813 1.00 54.53 568 GLN A CA 1
ATOM 4407 C C . GLN A 1 568 ? 34.304 -15.396 -16.969 1.00 54.53 568 GLN A C 1
ATOM 4409 O O . GLN A 1 568 ? 34.065 -14.379 -17.621 1.00 54.53 568 GLN A O 1
ATOM 4414 N N . GLU A 1 569 ? 35.322 -16.212 -17.255 1.00 53.53 569 GLU A N 1
ATOM 4415 C CA . GLU A 1 569 ? 36.246 -16.004 -18.372 1.00 53.53 569 GLU A CA 1
ATOM 4416 C C . GLU A 1 569 ? 35.986 -17.057 -19.460 1.00 53.53 569 GLU A C 1
ATOM 4418 O O . GLU A 1 569 ? 36.093 -18.258 -19.240 1.00 53.53 569 GLU A O 1
ATOM 4423 N N . MET A 1 570 ? 35.585 -16.608 -20.654 1.00 43.81 570 MET A N 1
ATOM 4424 C CA . MET A 1 570 ? 35.203 -17.501 -21.763 1.00 43.81 570 MET A CA 1
ATOM 4425 C C . MET A 1 570 ? 36.367 -18.370 -22.269 1.00 43.81 570 MET A C 1
ATOM 4427 O O . MET A 1 570 ? 36.119 -19.425 -22.841 1.00 43.81 570 MET A O 1
ATOM 4431 N N . GLU A 1 571 ? 37.613 -17.940 -22.044 1.00 49.38 571 GLU A N 1
ATOM 4432 C CA . GLU A 1 571 ? 38.832 -18.652 -22.458 1.00 49.38 571 GLU A CA 1
ATOM 4433 C C . GLU A 1 571 ? 39.058 -19.960 -21.674 1.00 49.38 571 GLU A C 1
ATOM 4435 O O . GLU A 1 571 ? 39.743 -20.845 -22.177 1.00 49.38 571 GLU A O 1
ATOM 4440 N N . ASP A 1 572 ? 38.439 -20.116 -20.496 1.00 43.88 572 ASP A N 1
ATOM 4441 C CA . ASP A 1 572 ? 38.543 -21.320 -19.653 1.00 43.88 572 ASP A CA 1
ATOM 4442 C C . ASP A 1 572 ? 37.439 -22.364 -19.936 1.00 43.88 572 ASP A C 1
ATOM 4444 O O . ASP A 1 572 ? 37.422 -23.435 -19.320 1.00 43.88 572 ASP A O 1
ATOM 4448 N N . VAL A 1 573 ? 36.476 -22.042 -20.812 1.00 46.03 573 VAL A N 1
ATOM 4449 C CA . VAL A 1 573 ? 35.291 -22.869 -21.124 1.00 46.03 573 VAL A CA 1
ATOM 4450 C C . VAL A 1 573 ? 35.390 -23.543 -22.506 1.00 46.03 573 VAL A C 1
ATOM 4452 O O . VAL A 1 573 ? 34.710 -24.547 -22.737 1.00 46.03 573 VAL A O 1
ATOM 4455 N N . GLU A 1 574 ? 36.218 -23.007 -23.411 1.00 37.97 574 GLU A N 1
ATOM 4456 C CA . GLU A 1 574 ? 36.538 -23.576 -24.739 1.00 37.97 574 GLU A CA 1
ATOM 4457 C C . GLU A 1 574 ? 37.586 -24.699 -24.665 1.00 37.97 574 GLU A C 1
ATOM 4459 O O . GLU A 1 574 ? 37.450 -25.674 -25.448 1.00 37.97 574 GLU A O 1
#

Nearest PDB structures (foldseek):
  2gdz-assembly1_A-2  TM=9.635E-01  e=1.139E-02  Homo sapiens
  8fd8-assembly1_B  TM=9.225E-01  e=2.756E-02  Homo sapiens
  3lf2-assembly1_A  TM=9.248E-01  e=3.574E-02  Pseudomonas aeruginosa PAO1
  4yae-assembly1_B  TM=9.226E-01  e=4.176E-02  Sphingobium sp. SYK-6
  8cwl-assembly1_B  TM=9.548E-01  e=7.397E-02  Homo sapiens

Radius of gyration: 28.63 Å; Cα contacts (8 Å, |Δi|>4): 825; chains: 1; bounding box: 68×69×76 Å

Foldseek 3Di:
DLQLVVQDVQQDPQWHWDQDLQFGIFIAGQAFFDDVQGFSDKFAFDLLAWQWAPLDQADQAARRNRFGAFDLVVVLCSLLVDDDPPPDCLPVDDHQDKDFECDALDNGTGIHSDPVSRVSCCLQQVLLVVLSVLSNVLSVLCVVVVPSLLVVLLSLLSQLLSCCVVPQSNSLNLLVNLFDDFLLLLDQADPDPVRSVVVSVVVLVSLVVSLVSSCSSNDPSLVPHDPSSVQCSPSRNVRRSNSSLSLFKAKDWAQRPNLVVVVVLQPDDDDDSSQVSCAVCVVSLVSLVVPARPRPCVCVVPQCPPVRKDWGWDDHVDIDTDISSSRGTTIIIGGGSNVSSAAADPPFQWDWDADSSRMITTTGDPPDGRRRRDTGHDHQADPPDDPVRVVVLCCSVSVSSDDDDDDDDDDDDDDDDNRGRDDDDDDDDDDDDDDDDDDDDDDDDDDDDPDDDDDPPCNPAAEEEEDDDDPLVVPPPPPPPRYHYDYLVCQVVCVVQDDVPDDHLLRYEYEFEPCLDDSSVVSQVVSQVSNAAYEYEDQDPVSQVVSLVVVVVVGPNSSYHYDHADSVDVVRVD

Secondary structure (DSSP, 8-state):
-HHHHHHHHHHGGGEEEEEETTTEEEEEESS---BTTBEEEEEEPGGG--EE-TTSPTTSB-TTT--B-S-HHHHHHHHH-----S--GGG----PPPEE---SSSSSPPEESSHHHHHHHHHHHGGGGTTHHHHHHHHHHHHHTT-HHHHHHHHHHHHHHHHHTT-HHHHTHHHHHH--S-HHHHSPPPSSHHHHHHHHHHHHHHHHHHHHHHHHHHGGGGTTS-HHHHGGGSHHHHHHHHHHHHHHEEEEEE--HHHHHHHHHHTSPSSHHHHHHHHHHHHHHHHHHHS-----TTTGGGSS-GGGPPEEEE--SS-EEEEGGGSPPEEEEEE-TTGGG-EE-SS-SEEEEE-TTSEEEEEE-TT----TTPEEEE-SS-TTS-HHHHHHHHHHHHTTTS---------------------------PPPPPP--------------TT----TT-TT--EEEESS--HHHHHHTTT-TTEEEE-HHHHHTSGGG--TTSPPGGG-EEEEETTTSHHHHHHHHHHHHTT-EEEEEES-HHHHHHHHHHHHTTS-GGGEEEEE--TTSGGGT-

Sequence (574 aa):
MHEDLYLGELVGKSLEVRSTPERGRGLYATKRPVGQPALIFTESSLGKIIQVSPCYKRGLACSLCGHVLGSPVWQLQKLTGLQRRADSDILNESLSEILEGQPLFSRVPPLFCSIACLREHERILGRLRSQRKAARLFARYSRKVGCVFHMLALKLLCWCIAEVEKSPERAAAPLRALCSRLYWEAVDMPSEPAEQAAFKAKLQKETEISRQLALRALGPGLELLPIDLKQFLEPVGYAKLLGSLCSNCTSVKYISPVLQYILQIDAMKDGACKTAAIRELEPWIRSLAKNPLDMDGSDVGEAAGEDEQKLISWSAAKPLHFSTALIPPFRGYAIFPRMALMNHSCKPSCGIEFDFAGRIFVLQQPYVDIKPGVELTISYLDSSLESEERLQVQKTKSARSQRISLANNSTFPRALSSAFLTLVMLATTRPRPLVLQPSQAAGMAAAIPNGVRWIPGFENRRVYAVGQVCETLSEVHRDAPGWYLLGPAIVEEGRGLVDPEMPPLEERVYLVTGATKGHGLETAMRLLDSGCSVILHGKSEDLLKRYLSDLSDSFETHKIDGFECDLQEMEDVE

InterPro domains:
  IPR001214 SET domain [PF00856] (339-380)
  IPR001214 SET domain [PS50280] (13-381)
  IPR002347 Short-chain dehydrogenase/reductase SDR [PF00106] (509-573)
  IPR036291 NAD(P)-binding domain superfamily [SSF51735] (501-574)
  IPR046341 SET domain superfamily [G3DSA:2.170.270.10] (313-401)
  IPR046341 SET domain superfamily [SSF82199] (13-383)
  IPR050869 Histone-lysine N-methyltransferase [PTHR12197] (15-390)

Organism: NCBI:txid1628268

Solvent-accessible surface area (backbone atoms only — not comparable to full-atom values): 33678 Å² total; per-residue (Å²): 107,65,45,60,53,44,53,51,63,69,49,40,92,59,32,45,80,48,75,43,98,88,73,42,60,32,30,25,28,63,47,63,72,64,72,88,75,18,63,73,50,73,48,60,27,56,92,39,43,35,43,64,51,85,60,54,77,86,60,51,36,17,62,35,44,48,25,70,36,58,38,50,67,54,41,50,28,69,74,59,67,54,87,70,82,81,86,58,71,84,76,77,65,78,72,55,65,75,42,78,48,77,50,52,61,48,89,63,57,43,30,22,73,38,71,68,49,46,53,50,45,43,61,33,51,47,72,34,58,87,26,31,70,37,35,26,49,37,48,49,50,30,59,74,70,66,43,67,52,55,60,44,50,54,52,50,50,33,38,29,58,50,33,35,83,78,39,60,84,55,28,46,27,70,61,56,68,54,51,78,40,43,32,76,73,50,52,87,67,60,90,49,69,70,55,29,51,52,49,42,52,48,50,52,53,51,48,50,52,50,49,56,32,47,52,51,15,54,43,81,66,57,77,81,48,56,69,78,54,50,47,46,68,36,78,67,33,36,31,20,49,44,8,18,42,66,70,39,47,40,63,44,57,41,76,36,68,50,51,55,53,50,54,52,52,68,71,45,69,88,50,74,67,37,51,53,53,46,65,69,46,46,66,54,52,56,44,31,71,76,54,61,76,78,59,60,69,83,59,52,84,68,52,54,62,78,87,70,54,50,81,44,80,42,90,51,105,60,77,44,75,49,52,51,67,76,54,65,53,49,48,27,38,29,36,39,79,68,63,56,28,39,40,77,28,98,78,38,41,32,45,79,45,74,51,74,66,46,31,40,38,35,29,45,31,94,90,49,88,65,45,56,76,38,72,43,19,26,56,52,62,53,89,83,58,51,75,67,56,47,50,52,56,43,45,66,64,51,45,74,79,58,75,89,89,86,84,88,81,90,87,88,90,78,92,77,76,76,84,64,50,67,66,80,90,78,89,84,80,82,78,79,83,79,91,78,84,92,82,83,88,84,90,84,92,87,86,79,77,95,70,79,76,79,62,88,89,52,88,87,55,52,41,34,38,35,40,84,83,56,76,68,66,69,68,73,49,80,82,50,92,55,64,46,85,42,56,58,72,37,66,77,67,57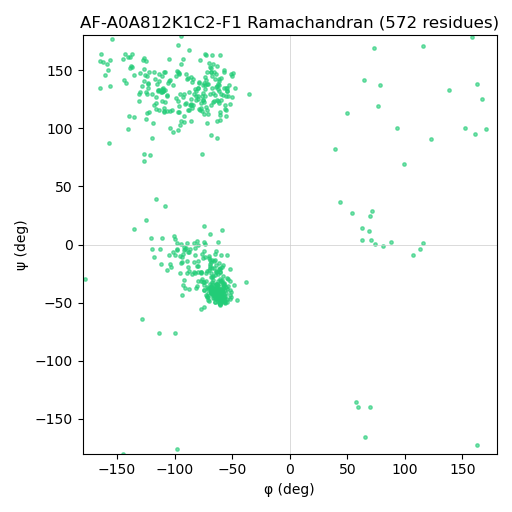,67,68,74,70,52,89,90,54,77,61,57,62,67,35,33,34,38,25,42,54,29,72,49,71,69,25,35,56,51,46,52,55,42,45,75,62,48,21,26,36,33,39,25,27,78,40,65,70,55,45,54,48,51,52,53,62,45,46,77,78,44,65,60,93,36,53,48,79,46,72,44,52,90,87,44,72,84,68,75,102

Mean predicted aligned error: 17.16 Å